Protein AF-A0A522VH37-F1 (afdb_monomer_lite)

Foldseek 3Di:
DVLLVQLVVLLVVCLVPVLSLLSNLQSLLVVCVVDVLSVLVVCLSCLLCCPSPVVSCVDVSVVSSVVNNCVSNVVQVVQQVVCCVVQVGGPPVVRLQQLHDDPVCPVVPQFFDDPVVQVVLVVFLCQAQNPVLLVCLVVLLVVLVVVVPDDPVCPVVCVVVVVLVVSLVVLVVCCCVVCVSRSRTGLVNQLCSLVRSLLSQLVVLLVVQVVVVVPDPDPDSDVVSVSSNSNSVNVNSSRHGRALVSVVSNCVSVVVSLVSVLVSCVVPVVVNVVSVVVVVLVVQQVCQAPVDLDRDDDDSRRHDPSDPNPLQLVLVLVVVCVQCPVPQAAQADDPDPVVSVVSVVVSCVVPNPPSLPGAREAEEEEPLPDPVSCCVRPVCCCRPVNRHYYYLVRVVVCCVPPNQCVVVVSVQQKYKYKYFDPVQCVVVCSVDDPDDSSNVVVVLCVVVPWDWDFTGAGPVRHRGMTITIGRGPPSPPSPPVPVVVVPPPVPPPD

Structure (mmCIF, N/CA/C/O backbone):
data_AF-A0A522VH37-F1
#
_entry.id   AF-A0A522VH37-F1
#
loop_
_atom_site.group_PDB
_atom_site.id
_atom_site.type_symbol
_atom_site.label_atom_id
_atom_site.label_alt_id
_atom_site.label_comp_id
_atom_site.label_asym_id
_atom_site.label_entity_id
_atom_site.label_seq_id
_atom_site.pdbx_PDB_ins_code
_atom_site.Cartn_x
_atom_site.Cartn_y
_atom_site.Cartn_z
_atom_site.occupancy
_atom_site.B_iso_or_equiv
_atom_site.auth_seq_id
_atom_site.auth_comp_id
_atom_site.auth_asym_id
_atom_site.auth_atom_id
_atom_site.pdbx_PDB_model_num
ATOM 1 N N . ARG A 1 1 ? -13.450 -4.854 6.436 1.00 57.56 1 ARG A N 1
ATOM 2 C CA . ARG A 1 1 ? -14.027 -3.742 7.242 1.00 57.56 1 ARG A CA 1
ATOM 3 C C . ARG A 1 1 ? -15.293 -4.188 7.971 1.00 57.56 1 ARG A C 1
ATOM 5 O O . ARG A 1 1 ? -15.399 -3.928 9.158 1.00 57.56 1 ARG A O 1
ATOM 12 N N . SER A 1 2 ? -16.233 -4.873 7.308 1.00 75.50 2 SER A N 1
ATOM 13 C CA . SER A 1 2 ? -17.407 -5.478 7.966 1.00 75.50 2 SER A CA 1
ATOM 14 C C . SER A 1 2 ? -17.030 -6.479 9.072 1.00 75.50 2 SER A C 1
ATOM 16 O O . SER A 1 2 ? -17.652 -6.475 10.128 1.00 75.50 2 SER A O 1
ATOM 18 N N . SER A 1 3 ? -15.970 -7.267 8.866 1.00 84.38 3 SER A N 1
ATOM 19 C CA . SER A 1 3 ? -15.438 -8.233 9.838 1.00 84.38 3 SER A CA 1
ATOM 20 C C . SER A 1 3 ? -14.975 -7.596 11.158 1.00 84.38 3 SER A C 1
ATOM 22 O O . SER A 1 3 ? -15.317 -8.099 12.222 1.00 84.38 3 SER A O 1
ATOM 24 N N . ASP A 1 4 ? -14.277 -6.455 11.114 1.00 82.88 4 ASP A N 1
ATOM 25 C CA . ASP A 1 4 ? -13.788 -5.764 12.323 1.00 82.88 4 ASP A CA 1
ATOM 26 C C . ASP A 1 4 ? -14.940 -5.262 13.204 1.00 82.88 4 ASP A C 1
ATOM 28 O O . ASP A 1 4 ? -14.924 -5.406 14.427 1.00 82.88 4 ASP A O 1
ATOM 32 N N . LEU A 1 5 ? -15.957 -4.675 12.564 1.00 79.94 5 LEU A N 1
ATOM 33 C CA . LEU A 1 5 ? -17.157 -4.181 13.237 1.00 79.94 5 LEU A CA 1
ATOM 34 C C . LEU A 1 5 ? -17.962 -5.330 13.836 1.00 79.94 5 LEU A C 1
ATOM 36 O O . LEU A 1 5 ? -18.427 -5.213 14.967 1.00 79.94 5 LEU A O 1
ATOM 40 N N . ALA A 1 6 ? -18.086 -6.443 13.109 1.00 86.75 6 ALA A N 1
ATOM 41 C CA . ALA A 1 6 ? -18.730 -7.647 13.617 1.00 86.75 6 ALA A CA 1
ATOM 42 C C . ALA A 1 6 ? -17.987 -8.202 14.841 1.00 86.75 6 ALA A C 1
ATOM 44 O O . ALA A 1 6 ? -18.627 -8.527 15.837 1.00 86.75 6 ALA A O 1
ATOM 45 N N . ALA A 1 7 ? -16.651 -8.222 14.813 1.00 91.00 7 ALA A N 1
ATOM 46 C CA . ALA A 1 7 ? -15.831 -8.664 15.938 1.00 91.00 7 ALA A CA 1
ATOM 47 C C . ALA A 1 7 ? -16.019 -7.780 17.176 1.00 91.00 7 ALA A C 1
ATOM 49 O O . ALA A 1 7 ? -16.251 -8.289 18.275 1.00 91.00 7 ALA A O 1
ATOM 50 N N . LEU A 1 8 ? -16.004 -6.456 17.006 1.00 84.75 8 LEU A N 1
ATOM 51 C CA . LEU A 1 8 ? -16.285 -5.515 18.093 1.00 84.75 8 LEU A CA 1
ATOM 52 C C . LEU A 1 8 ? -17.721 -5.639 18.613 1.00 84.75 8 LEU A C 1
ATOM 54 O O . LEU A 1 8 ? -17.934 -5.619 19.824 1.00 84.75 8 LEU A O 1
ATOM 58 N N . TRP A 1 9 ? -18.704 -5.803 17.729 1.00 88.69 9 TRP A N 1
ATOM 59 C CA . TRP A 1 9 ? -20.097 -5.994 18.124 1.00 88.69 9 TRP A CA 1
ATOM 60 C C . TRP A 1 9 ? -20.289 -7.295 18.908 1.00 88.69 9 TRP A C 1
ATOM 62 O O . TRP A 1 9 ? -20.840 -7.253 20.006 1.00 88.69 9 TRP A O 1
ATOM 72 N N . CYS A 1 10 ? -19.772 -8.428 18.418 1.00 91.94 10 CYS A N 1
ATOM 73 C CA . CYS A 1 10 ? -19.814 -9.704 19.135 1.00 91.94 10 CYS A CA 1
ATOM 74 C C . CYS A 1 10 ? -19.103 -9.602 20.484 1.00 91.94 10 CYS A C 1
ATOM 76 O O . CYS A 1 10 ? -19.584 -10.156 21.472 1.00 91.94 10 CYS A O 1
ATOM 78 N N . PHE A 1 11 ? -17.988 -8.868 20.554 1.00 93.50 11 PHE A N 1
ATOM 79 C CA . PHE A 1 11 ? -17.288 -8.624 21.810 1.00 93.50 11 PHE A CA 1
ATOM 80 C C . PHE A 1 11 ? -18.195 -7.888 22.797 1.00 93.50 11 PHE A C 1
ATOM 82 O O . PHE A 1 11 ? -18.386 -8.367 23.914 1.00 93.50 11 PHE A O 1
ATOM 89 N N . LEU A 1 12 ? -18.829 -6.790 22.386 1.00 86.06 12 LEU A N 1
ATOM 90 C CA . LEU A 1 12 ? -19.761 -6.050 23.238 1.00 86.06 12 LEU A CA 1
ATOM 91 C C . LEU A 1 12 ? -20.976 -6.897 23.642 1.00 86.06 12 LEU A C 1
ATOM 93 O O . LEU A 1 12 ? -21.289 -6.965 24.828 1.00 86.06 12 LEU A O 1
ATOM 97 N N . ALA A 1 13 ? -21.594 -7.612 22.700 1.00 88.62 13 ALA A N 1
ATOM 98 C CA . ALA A 1 13 ? -22.719 -8.510 22.961 1.00 88.62 13 ALA A CA 1
ATOM 99 C C . ALA A 1 13 ? -22.339 -9.638 23.936 1.00 88.62 13 ALA A C 1
ATOM 101 O O . ALA A 1 13 ? -23.113 -9.995 24.824 1.00 88.62 13 ALA A O 1
ATOM 102 N N . SER A 1 14 ? -21.108 -10.149 23.849 1.00 95.50 14 SER A N 1
ATOM 103 C CA . SER A 1 14 ? -20.610 -11.186 24.758 1.00 95.50 14 SER A CA 1
ATOM 104 C C . SER A 1 14 ? -20.415 -10.706 26.196 1.00 95.50 14 SER A C 1
ATOM 106 O O . SER A 1 14 ? -20.395 -11.512 27.132 1.00 95.50 14 SER A O 1
ATOM 108 N N . LEU A 1 15 ? -20.290 -9.388 26.394 1.00 89.81 15 LEU A N 1
ATOM 109 C CA . LEU A 1 15 ? -20.304 -8.806 27.728 1.00 89.81 15 LEU A CA 1
ATOM 110 C C . LEU A 1 15 ? -21.700 -8.873 28.344 1.00 89.81 15 LEU A C 1
ATOM 112 O O . LEU A 1 15 ? -21.779 -8.786 29.565 1.00 89.81 15 LEU A O 1
ATOM 116 N N . GLU A 1 16 ? -22.774 -9.039 27.578 1.00 92.31 16 GLU A N 1
ATOM 117 C CA . GLU A 1 16 ? -24.143 -9.193 28.082 1.00 92.31 16 GLU A CA 1
ATOM 118 C C . GLU A 1 16 ? -24.527 -10.673 28.174 1.00 92.31 16 GLU A C 1
ATOM 120 O O . GLU A 1 16 ? -24.836 -11.145 29.271 1.00 92.31 16 GLU A O 1
ATOM 125 N N . ASP A 1 17 ? -24.377 -11.421 27.078 1.00 96.06 17 ASP A N 1
ATOM 126 C CA . ASP A 1 17 ? -24.633 -12.863 27.006 1.00 96.06 17 ASP A CA 1
ATOM 127 C C . ASP A 1 17 ? -23.392 -13.631 26.523 1.00 96.06 17 ASP A C 1
ATOM 129 O O . ASP A 1 17 ? -22.913 -13.480 25.400 1.00 96.06 17 ASP A O 1
ATOM 133 N N . ARG A 1 18 ? -22.898 -14.541 27.371 1.00 96.56 18 ARG A N 1
ATOM 134 C CA . ARG A 1 18 ? -21.681 -15.333 27.131 1.00 96.56 18 ARG A CA 1
ATOM 135 C C . ARG A 1 18 ? -21.747 -16.189 25.863 1.00 96.56 18 ARG A C 1
ATOM 137 O O . ARG A 1 18 ? -20.692 -16.544 25.341 1.00 96.56 18 ARG A O 1
ATOM 144 N N . ARG A 1 19 ? -22.940 -16.516 25.354 1.00 94.50 19 ARG A N 1
ATOM 145 C CA . ARG A 1 19 ? -23.112 -17.297 24.113 1.00 94.50 19 ARG A CA 1
ATOM 146 C C . ARG A 1 19 ? -22.489 -16.603 22.899 1.00 94.50 19 ARG A C 1
ATOM 148 O O . ARG A 1 19 ? -21.952 -17.279 22.025 1.00 94.50 19 ARG A O 1
ATOM 155 N N . TYR A 1 20 ? -22.454 -15.269 22.885 1.00 96.81 20 TYR A N 1
ATOM 156 C CA . TYR A 1 20 ? -21.826 -14.503 21.804 1.00 96.81 20 TYR A CA 1
ATOM 157 C C . TYR A 1 20 ? -20.295 -14.614 21.769 1.00 96.81 20 TYR A C 1
ATOM 159 O O . TYR A 1 20 ? -19.699 -14.217 20.771 1.00 96.81 20 TYR A O 1
ATOM 167 N N . MET A 1 21 ? -19.635 -15.189 22.787 1.00 97.12 21 MET A N 1
ATOM 168 C CA . MET A 1 21 ? -18.184 -15.422 22.729 1.00 97.12 21 MET A CA 1
ATOM 169 C C . MET A 1 21 ? -17.780 -16.325 21.563 1.00 97.12 21 MET A C 1
ATOM 171 O O . MET A 1 21 ? -16.752 -16.082 20.946 1.00 97.12 21 MET A O 1
ATOM 175 N N . ALA A 1 22 ? -18.586 -17.333 21.212 1.00 96.88 22 ALA A N 1
ATOM 176 C CA . ALA A 1 22 ? -18.303 -18.140 20.025 1.00 96.88 22 ALA A CA 1
ATOM 177 C C . ALA A 1 22 ? -18.247 -17.254 18.763 1.00 96.88 22 ALA A C 1
ATOM 179 O O . ALA A 1 22 ? -17.330 -17.374 17.953 1.00 96.88 22 ALA A O 1
ATOM 180 N N . GLY A 1 23 ? -19.174 -16.293 18.663 1.00 96.06 23 GLY A N 1
ATOM 181 C CA . GLY A 1 23 ? -19.184 -15.274 17.616 1.00 96.06 23 GLY A CA 1
ATOM 182 C C . GLY A 1 23 ? -17.936 -14.394 17.624 1.00 96.06 23 GLY A C 1
ATOM 183 O O . GLY A 1 23 ? -17.430 -14.082 16.551 1.00 96.06 23 GLY A O 1
ATOM 184 N N . VAL A 1 24 ? -17.389 -14.050 18.797 1.00 97.12 24 VAL A N 1
ATOM 185 C CA . VAL A 1 24 ? -16.126 -13.292 18.914 1.00 97.12 24 VAL A CA 1
ATOM 186 C C . VAL A 1 24 ? -14.979 -14.046 18.266 1.00 97.12 24 VAL A C 1
ATOM 188 O O . VAL A 1 24 ? -14.296 -13.476 17.425 1.00 97.12 24 VAL A O 1
ATOM 191 N N . GLY A 1 25 ? -14.803 -15.328 18.593 1.00 97.56 25 GLY A N 1
ATOM 192 C CA . GLY A 1 25 ? -13.758 -16.158 17.990 1.00 97.56 25 GLY A CA 1
ATOM 193 C C . GLY A 1 25 ? -13.855 -16.213 16.466 1.00 97.56 25 GLY A C 1
ATOM 194 O O . GLY A 1 25 ? -12.871 -15.961 15.773 1.00 97.56 25 GLY A O 1
ATOM 195 N N . ILE A 1 26 ? -15.061 -16.462 15.946 1.00 97.12 26 ILE A N 1
ATOM 196 C CA . ILE A 1 26 ? -15.321 -16.547 14.501 1.00 97.12 26 ILE A CA 1
ATOM 197 C C . ILE A 1 26 ? -15.051 -15.206 13.810 1.00 97.12 26 ILE A C 1
ATOM 199 O O . ILE A 1 26 ? -14.293 -15.141 12.846 1.00 97.12 26 ILE A O 1
ATOM 203 N N . THR A 1 27 ? -15.663 -14.123 14.289 1.00 96.50 27 THR A N 1
ATOM 204 C CA . THR A 1 27 ? -15.582 -12.805 13.639 1.00 96.50 27 THR A CA 1
ATOM 205 C C . THR A 1 27 ? -14.199 -12.175 13.765 1.00 96.50 27 THR A C 1
ATOM 207 O O . THR A 1 27 ? -13.745 -11.538 12.816 1.00 96.50 27 THR A O 1
ATOM 210 N N . LEU A 1 28 ? -13.494 -12.402 14.876 1.00 96.00 28 LEU A N 1
ATOM 211 C CA . LEU A 1 28 ? -12.092 -12.021 15.035 1.00 96.00 28 LEU A CA 1
ATOM 212 C C . LEU A 1 28 ? -11.187 -12.826 14.097 1.00 96.00 28 LEU A C 1
ATOM 214 O O . LEU A 1 28 ? -10.325 -12.240 13.448 1.00 96.00 28 LEU A O 1
ATOM 218 N N . GLY A 1 29 ? -11.416 -14.135 13.961 1.00 96.25 29 GLY A N 1
ATOM 219 C CA . GLY A 1 29 ? -10.700 -14.969 12.994 1.00 96.25 29 GLY A CA 1
ATOM 220 C C . GLY A 1 29 ? -10.902 -14.483 11.563 1.00 96.25 29 GLY A C 1
ATOM 221 O O . GLY A 1 29 ? -9.932 -14.283 10.841 1.00 96.25 29 GLY A O 1
ATOM 222 N N . LEU A 1 30 ? -12.144 -14.183 11.174 1.00 93.31 30 LEU A N 1
ATOM 223 C CA . LEU A 1 30 ? -12.455 -13.604 9.863 1.00 93.31 30 LEU A CA 1
ATOM 224 C C . LEU A 1 30 ? -11.812 -12.223 9.672 1.00 93.31 30 LEU A C 1
ATOM 226 O O . LEU A 1 30 ? -11.331 -11.916 8.583 1.00 93.31 30 LEU A O 1
ATOM 230 N N . ALA A 1 31 ? -11.781 -11.385 10.713 1.00 90.31 31 ALA A N 1
ATOM 231 C CA . ALA A 1 31 ? -11.104 -10.090 10.663 1.00 90.31 31 ALA A CA 1
ATOM 232 C C . ALA A 1 31 ? -9.604 -10.262 10.384 1.00 90.31 31 ALA A C 1
ATOM 234 O O . ALA A 1 31 ? -9.073 -9.609 9.482 1.00 90.31 31 ALA A O 1
ATOM 235 N N . LEU A 1 32 ? -8.956 -11.201 11.074 1.00 90.62 32 LEU A N 1
ATOM 236 C CA . LEU A 1 32 ? -7.543 -11.533 10.894 1.00 90.62 32 LEU A CA 1
ATOM 237 C C . LEU A 1 32 ? -7.235 -12.145 9.528 1.00 90.62 32 LEU A C 1
ATOM 239 O O . LEU A 1 32 ? -6.250 -11.750 8.913 1.00 90.62 32 LEU A O 1
ATOM 243 N N . LEU A 1 33 ? -8.103 -13.024 9.017 1.00 90.19 33 LEU A N 1
ATOM 244 C CA . LEU A 1 33 ? -7.998 -13.546 7.651 1.00 90.19 33 LEU A CA 1
ATOM 245 C C . LEU A 1 33 ? -8.062 -12.425 6.608 1.00 90.19 33 LEU A C 1
ATOM 247 O O . LEU A 1 33 ? -7.354 -12.471 5.609 1.00 90.19 33 LEU A O 1
ATOM 251 N N . THR A 1 34 ? -8.907 -11.409 6.824 1.00 88.56 34 THR A N 1
ATOM 252 C CA . THR A 1 34 ? -8.991 -10.273 5.892 1.00 88.56 34 THR A CA 1
ATOM 253 C C . THR A 1 34 ? -7.811 -9.312 5.996 1.00 88.56 34 THR A C 1
ATOM 255 O O . THR A 1 34 ? -7.489 -8.649 5.011 1.00 88.56 34 THR A O 1
ATOM 258 N N . LYS A 1 35 ? -7.205 -9.177 7.180 1.00 84.88 35 LYS A N 1
ATOM 259 C CA . LYS A 1 35 ? -6.042 -8.317 7.414 1.00 84.88 35 LYS A CA 1
ATOM 260 C C . LYS A 1 35 ? -5.370 -8.641 8.744 1.00 84.88 35 LYS A C 1
ATOM 262 O O . LYS A 1 35 ? -5.986 -8.570 9.806 1.00 84.88 35 LYS A O 1
ATOM 267 N N . TYR A 1 36 ? -4.057 -8.828 8.707 1.00 83.00 36 TYR A N 1
ATOM 268 C CA . TYR A 1 36 ? -3.264 -9.056 9.914 1.00 83.00 36 TYR A CA 1
ATOM 269 C C . TYR A 1 36 ? -3.286 -7.883 10.898 1.00 83.00 36 TYR A C 1
ATOM 271 O O . TYR A 1 36 ? -3.148 -8.091 12.098 1.00 83.00 36 TYR A O 1
ATOM 279 N N . SER A 1 37 ? -3.551 -6.651 10.446 1.00 79.38 37 SER A N 1
ATOM 280 C CA . SER A 1 37 ? -3.709 -5.502 11.351 1.00 79.38 37 SER A CA 1
ATOM 281 C C . SER A 1 37 ? -4.897 -5.634 12.314 1.00 79.38 37 SER A C 1
ATOM 283 O O . SER A 1 37 ? -4.945 -4.923 13.316 1.00 79.38 37 SER A O 1
ATOM 285 N N . ALA A 1 38 ? -5.826 -6.570 12.082 1.00 86.06 38 ALA A N 1
ATOM 286 C CA . ALA A 1 38 ? -6.858 -6.912 13.057 1.00 86.06 38 ALA A CA 1
ATOM 287 C C . ALA A 1 38 ? -6.303 -7.630 14.305 1.00 86.06 38 ALA A C 1
ATOM 289 O O . ALA A 1 38 ? -7.034 -7.753 15.286 1.00 86.06 38 ALA A O 1
ATOM 290 N N . VAL A 1 39 ? -5.024 -8.044 14.330 1.00 84.69 39 VAL A N 1
ATOM 291 C CA . VAL A 1 39 ? -4.371 -8.660 15.510 1.00 84.69 39 VAL A CA 1
ATOM 292 C C . VAL A 1 39 ? -4.463 -7.772 16.733 1.00 84.69 39 VAL A C 1
ATOM 294 O O . VAL A 1 39 ? -4.567 -8.259 17.854 1.00 84.69 39 VAL A O 1
ATOM 297 N N . VAL A 1 40 ? -4.563 -6.465 16.518 1.00 74.56 40 VAL A N 1
ATOM 298 C CA . VAL A 1 40 ? -4.695 -5.494 17.597 1.00 74.56 40 VAL A CA 1
ATOM 299 C C . VAL A 1 40 ? -6.041 -5.593 18.315 1.00 74.56 40 VAL A C 1
ATOM 301 O O . VAL A 1 40 ? -6.136 -5.208 19.475 1.00 74.56 40 VAL A O 1
ATOM 304 N N . LEU A 1 41 ? -7.069 -6.193 17.707 1.00 81.44 41 LEU A N 1
ATOM 305 C CA . LEU A 1 41 ? -8.325 -6.484 18.400 1.00 81.44 41 LEU A CA 1
ATOM 306 C C . LEU A 1 41 ? -8.158 -7.522 19.518 1.00 81.44 41 LEU A C 1
ATOM 308 O O . LEU A 1 41 ? -8.873 -7.449 20.517 1.00 81.44 41 LEU A O 1
ATOM 312 N N . VAL A 1 42 ? -7.199 -8.446 19.398 1.00 87.50 42 VAL A N 1
ATOM 313 C CA . VAL A 1 42 ? -6.951 -9.509 20.387 1.00 87.50 42 VAL A CA 1
ATOM 314 C C . VAL A 1 42 ? -6.648 -8.929 21.779 1.00 87.50 42 VAL A C 1
ATOM 316 O O . VAL A 1 42 ? -7.411 -9.214 22.708 1.00 87.50 42 VAL A O 1
ATOM 319 N N . PRO A 1 43 ? -5.611 -8.086 21.974 1.00 75.25 43 PRO A N 1
ATOM 320 C CA . PRO A 1 43 ? -5.304 -7.531 23.289 1.00 75.25 43 PRO A CA 1
ATOM 321 C C . PRO A 1 43 ? -6.410 -6.618 23.833 1.00 75.25 43 PRO A C 1
ATOM 323 O O . PRO A 1 43 ? -6.629 -6.592 25.042 1.00 75.25 43 PRO A O 1
ATOM 326 N N . ILE A 1 44 ? -7.165 -5.922 22.977 1.00 76.25 44 ILE A N 1
ATOM 327 C CA . ILE A 1 44 ? -8.311 -5.105 23.417 1.00 76.25 44 ILE A CA 1
ATOM 328 C C . ILE A 1 44 ? -9.401 -5.979 24.001 1.00 76.25 44 ILE A C 1
ATOM 330 O O . ILE A 1 44 ? -9.944 -5.660 25.054 1.00 76.25 44 ILE A O 1
ATOM 334 N N . MET A 1 45 ? -9.765 -7.048 23.297 1.00 87.69 45 MET A N 1
ATOM 335 C CA . MET A 1 45 ? -10.849 -7.919 23.722 1.00 87.69 45 MET A CA 1
ATOM 336 C C . MET A 1 45 ? -10.436 -8.672 24.982 1.00 87.69 45 MET A C 1
ATOM 338 O O . MET A 1 45 ? -11.197 -8.694 25.946 1.00 87.69 45 MET A O 1
ATOM 342 N N . LEU A 1 46 ? -9.210 -9.203 25.033 1.00 86.50 46 LEU A N 1
ATOM 343 C CA . LEU A 1 46 ? -8.677 -9.872 26.222 1.00 86.50 46 LEU A CA 1
ATOM 344 C C . LEU A 1 46 ? -8.558 -8.923 27.419 1.00 86.50 46 LEU A C 1
ATOM 346 O O . LEU A 1 46 ? -9.050 -9.251 28.499 1.00 86.50 46 LEU A O 1
ATOM 350 N N . GLY A 1 47 ? -7.979 -7.733 27.236 1.00 77.25 47 GLY A N 1
ATOM 351 C CA . GLY A 1 47 ? -7.896 -6.708 28.278 1.00 77.25 47 GLY A CA 1
ATOM 352 C C . GLY A 1 47 ? -9.284 -6.241 28.717 1.00 77.25 47 GLY A C 1
ATOM 353 O O . GLY A 1 47 ? -9.593 -6.199 29.908 1.00 77.25 47 GLY A O 1
ATOM 354 N N . GLY A 1 48 ? -10.171 -5.991 27.757 1.00 77.81 48 GLY A N 1
ATOM 355 C CA . GLY A 1 48 ? -11.567 -5.645 27.982 1.00 77.81 48 GLY A CA 1
ATOM 356 C C . GLY A 1 48 ? -12.306 -6.704 28.798 1.00 77.81 48 GLY A C 1
ATOM 357 O O . GLY A 1 48 ? -12.973 -6.360 29.773 1.00 77.81 48 GLY A O 1
ATOM 358 N N . TYR A 1 49 ? -12.149 -7.992 28.486 1.00 88.06 49 TYR A N 1
ATOM 359 C CA . TYR A 1 49 ? -12.702 -9.074 29.302 1.00 88.06 49 TYR A CA 1
ATOM 360 C C . TYR A 1 49 ? -12.067 -9.137 30.689 1.00 88.06 49 TYR A C 1
ATOM 362 O O . TYR A 1 49 ? -12.806 -9.186 31.673 1.00 88.06 49 TYR A O 1
ATOM 370 N N . GLY A 1 50 ? -10.735 -9.108 30.782 1.00 80.88 50 GLY A N 1
ATOM 371 C CA . GLY A 1 50 ? -9.997 -9.183 32.045 1.00 80.88 50 GLY A CA 1
ATOM 372 C C . GLY A 1 50 ? -10.406 -8.092 33.035 1.00 80.88 50 GLY A C 1
ATOM 373 O O . GLY A 1 50 ? -10.482 -8.332 34.236 1.00 80.88 50 GLY A O 1
ATOM 374 N N . LEU A 1 51 ? -10.766 -6.915 32.529 1.00 68.69 51 LEU A N 1
ATOM 375 C CA . LEU A 1 51 ? -11.166 -5.777 33.351 1.00 68.69 51 LEU A CA 1
ATOM 376 C C . LEU A 1 51 ? -12.665 -5.727 33.618 1.00 68.69 51 LEU A C 1
ATOM 378 O O . LEU A 1 51 ? -13.098 -5.460 34.739 1.00 68.69 51 LEU A O 1
ATOM 382 N N . LEU A 1 52 ? -13.481 -5.941 32.585 1.00 78.69 52 LEU A N 1
ATOM 383 C CA . LEU A 1 52 ? -14.917 -5.705 32.680 1.00 78.69 52 LEU A CA 1
ATOM 384 C C . LEU A 1 52 ? -15.680 -6.907 33.230 1.00 78.69 52 LEU A C 1
ATOM 386 O O . LEU A 1 52 ? -16.713 -6.713 33.884 1.00 78.69 52 LEU A O 1
ATOM 390 N N . LYS A 1 53 ? -15.237 -8.127 32.908 1.00 88.06 53 LYS A N 1
ATOM 391 C CA . LYS A 1 53 ? -15.859 -9.398 33.309 1.00 88.06 53 LYS A CA 1
ATOM 392 C C . LYS A 1 53 ? -14.823 -10.549 33.295 1.00 88.06 53 LYS A C 1
ATOM 394 O O . LYS A 1 53 ? -15.003 -11.494 32.529 1.00 88.06 53 LYS A O 1
ATOM 399 N N . PRO A 1 54 ? -13.787 -10.546 34.160 1.00 89.50 54 PRO A N 1
ATOM 400 C CA . PRO A 1 54 ? -12.707 -11.548 34.127 1.00 89.50 54 PRO A CA 1
ATOM 401 C C . PRO A 1 54 ? -13.202 -12.993 34.252 1.00 89.50 54 PRO A C 1
ATOM 403 O O . PRO A 1 54 ? -12.632 -13.904 33.660 1.00 89.50 54 PRO A O 1
ATOM 406 N N . ALA A 1 55 ? -14.313 -13.207 34.966 1.00 95.12 55 ALA A N 1
ATOM 407 C CA . ALA A 1 55 ? -14.943 -14.519 35.094 1.00 95.12 55 ALA A CA 1
ATOM 408 C C . ALA A 1 55 ? -15.352 -15.136 33.743 1.00 95.12 55 ALA A C 1
ATOM 410 O O . ALA A 1 55 ? -15.415 -16.356 33.645 1.00 95.12 55 ALA A O 1
ATOM 411 N N . ILE A 1 56 ? -15.610 -14.324 32.706 1.00 95.38 56 ILE A N 1
ATOM 412 C CA . ILE A 1 56 ? -15.952 -14.804 31.358 1.00 95.38 56 ILE A CA 1
ATOM 413 C C . ILE A 1 56 ? -14.789 -15.589 30.735 1.00 95.38 56 ILE A C 1
ATOM 415 O O . ILE A 1 56 ? -15.036 -16.632 30.128 1.00 95.38 56 ILE A O 1
ATOM 419 N N . LEU A 1 57 ? -13.539 -15.164 30.955 1.00 95.69 57 LEU A N 1
ATOM 420 C CA . LEU A 1 57 ? -12.342 -15.812 30.396 1.00 95.69 57 LEU A CA 1
ATOM 421 C C . LEU A 1 57 ? -12.117 -17.239 30.918 1.00 95.69 57 LEU A C 1
ATOM 423 O O . LEU A 1 57 ? -11.408 -18.012 30.289 1.00 95.69 57 LEU A O 1
ATOM 427 N N . ARG A 1 58 ? -12.736 -17.606 32.048 1.00 97.00 58 ARG A N 1
ATOM 428 C CA . ARG A 1 58 ? -12.645 -18.951 32.648 1.00 97.00 58 ARG A CA 1
ATOM 429 C C . ARG A 1 58 ? -13.811 -19.866 32.270 1.00 97.00 58 ARG A C 1
ATOM 431 O O . ARG A 1 58 ? -13.956 -20.948 32.828 1.00 97.00 58 ARG A O 1
ATOM 438 N N . THR A 1 59 ? -14.697 -19.425 31.381 1.00 97.19 59 THR A N 1
ATOM 439 C CA . THR A 1 59 ? -15.875 -20.210 30.994 1.00 97.19 59 THR A CA 1
ATOM 440 C C . THR A 1 59 ? -15.581 -21.112 29.801 1.00 97.19 59 THR A C 1
ATOM 442 O O . THR A 1 59 ? -14.736 -20.795 28.969 1.00 97.19 59 THR A O 1
ATOM 445 N N . ARG A 1 60 ? -16.362 -22.190 29.639 1.00 97.62 60 ARG A N 1
ATOM 446 C CA . ARG A 1 60 ? -16.309 -23.032 28.428 1.00 97.62 60 ARG A CA 1
ATOM 447 C C . ARG A 1 60 ? -16.503 -22.239 27.129 1.00 97.62 60 ARG A C 1
ATOM 449 O O . ARG A 1 60 ? -15.957 -22.609 26.102 1.00 97.62 60 ARG A O 1
ATOM 456 N N . TRP A 1 61 ? -17.244 -21.130 27.178 1.00 97.75 61 TRP A N 1
ATOM 457 C CA . TRP A 1 61 ? -17.462 -20.258 26.024 1.00 97.75 61 TRP A CA 1
ATOM 458 C C . TRP A 1 61 ? -16.190 -19.527 25.583 1.00 97.75 61 TRP A C 1
ATOM 460 O O . TRP A 1 61 ? -16.015 -19.305 24.388 1.00 97.75 61 TRP A O 1
ATOM 470 N N . ALA A 1 62 ? -15.275 -19.222 26.509 1.00 97.00 62 ALA A N 1
ATOM 471 C CA . ALA A 1 62 ? -13.961 -18.686 26.166 1.00 97.00 62 ALA A CA 1
ATOM 472 C C . ALA A 1 62 ? -13.105 -19.730 25.436 1.00 97.00 62 ALA A C 1
ATOM 474 O O . ALA A 1 62 ? -12.496 -19.411 24.419 1.00 97.00 62 ALA A O 1
ATOM 475 N N . ALA A 1 63 ? -13.134 -20.988 25.891 1.00 97.38 63 ALA A N 1
ATOM 476 C CA . ALA A 1 63 ? -12.471 -22.092 25.197 1.00 97.38 63 ALA A CA 1
ATOM 477 C C . ALA A 1 63 ? -13.067 -22.327 23.796 1.00 97.38 63 ALA A C 1
ATOM 479 O O . ALA A 1 63 ? -12.319 -22.447 22.830 1.00 97.38 63 ALA A O 1
ATOM 480 N N . ILE A 1 64 ? -14.402 -22.298 23.660 1.00 97.81 64 ILE A N 1
ATOM 481 C CA . ILE A 1 64 ? -15.090 -22.384 22.358 1.00 97.81 64 ILE A CA 1
ATOM 482 C C . ILE A 1 64 ? -14.685 -21.217 21.447 1.00 97.81 64 ILE A C 1
ATOM 484 O O . ILE A 1 64 ? -14.399 -21.436 20.276 1.00 97.81 64 ILE A O 1
ATOM 488 N N . SER A 1 65 ? -14.615 -19.987 21.970 1.00 97.31 65 SER A N 1
ATOM 489 C CA . SER A 1 65 ? -14.144 -18.817 21.215 1.00 97.31 65 SER A CA 1
ATOM 490 C C . SER A 1 65 ? -12.710 -18.994 20.719 1.00 97.31 65 SER A C 1
ATOM 492 O O . SER A 1 65 ? -12.426 -18.678 19.568 1.00 97.31 65 SER A O 1
ATOM 494 N N . ALA A 1 66 ? -11.801 -19.484 21.566 1.00 97.19 66 ALA A N 1
ATOM 495 C CA . ALA A 1 66 ? -10.411 -19.721 21.184 1.00 97.19 66 ALA A CA 1
ATOM 496 C C . ALA A 1 66 ? -10.301 -20.827 20.121 1.00 97.19 66 ALA A C 1
ATOM 498 O O . ALA A 1 66 ? -9.620 -20.644 19.115 1.00 97.19 66 ALA A O 1
ATOM 499 N N . ALA A 1 67 ? -11.028 -21.934 20.295 1.00 97.88 67 ALA A N 1
ATOM 500 C CA . ALA A 1 67 ? -11.076 -23.020 19.320 1.00 97.88 67 ALA A CA 1
ATOM 501 C C . ALA A 1 67 ? -11.648 -22.552 17.972 1.00 97.88 67 ALA A C 1
ATOM 503 O O . ALA A 1 67 ? -11.077 -22.851 16.928 1.00 97.88 67 ALA A O 1
ATOM 504 N N . ALA A 1 68 ? -12.731 -21.768 17.985 1.00 97.56 68 ALA A N 1
ATOM 505 C CA . ALA A 1 68 ? -13.325 -21.209 16.775 1.00 97.56 68 ALA A CA 1
ATOM 506 C C . ALA A 1 68 ? -12.379 -20.230 16.062 1.00 97.56 68 ALA A C 1
ATOM 508 O O . ALA A 1 68 ? -12.259 -20.283 14.841 1.00 97.56 68 ALA A O 1
ATOM 509 N N . LEU A 1 69 ? -11.670 -19.380 16.814 1.00 97.25 69 LEU A N 1
ATOM 510 C CA . LEU A 1 69 ? -10.643 -18.488 16.274 1.00 97.25 69 LEU A CA 1
ATOM 511 C C . LEU A 1 69 ? -9.545 -19.276 15.549 1.00 97.25 69 LEU A C 1
ATOM 513 O O . LEU A 1 69 ? -9.231 -18.967 14.402 1.00 97.25 69 LEU A O 1
ATOM 517 N N . VAL A 1 70 ? -8.993 -20.310 16.194 1.00 97.19 70 VAL A N 1
ATOM 518 C CA . VAL A 1 70 ? -7.951 -21.169 15.606 1.00 97.19 70 VAL A CA 1
ATOM 519 C C . VAL A 1 70 ? -8.478 -21.924 14.388 1.00 97.19 70 VAL A C 1
ATOM 521 O O . VAL A 1 70 ? -7.794 -21.974 13.372 1.00 97.19 70 VAL A O 1
ATOM 524 N N . ALA A 1 71 ? -9.697 -22.464 14.451 1.00 97.19 71 ALA A N 1
ATOM 525 C CA . ALA A 1 71 ? -10.309 -23.170 13.328 1.00 97.19 71 ALA A CA 1
ATOM 526 C C . ALA A 1 71 ? -10.456 -22.258 12.100 1.00 97.19 71 ALA A C 1
ATOM 528 O O . ALA A 1 71 ? -10.065 -22.646 11.001 1.00 97.19 71 ALA A O 1
ATOM 529 N N . VAL A 1 72 ? -10.939 -21.025 12.291 1.00 96.75 72 VAL A N 1
ATOM 530 C CA . VAL A 1 72 ? -11.052 -20.032 11.211 1.00 96.75 72 VAL A CA 1
ATOM 531 C C . VAL A 1 72 ? -9.674 -19.603 10.700 1.00 96.75 72 VAL A C 1
ATOM 533 O O . VAL A 1 72 ? -9.485 -19.493 9.495 1.00 96.75 72 VAL A O 1
ATOM 536 N N . LEU A 1 73 ? -8.693 -19.404 11.584 1.00 96.06 73 LEU A N 1
ATOM 537 C CA . LEU A 1 73 ? -7.325 -19.029 11.203 1.00 96.06 73 LEU A CA 1
ATOM 538 C C . LEU A 1 73 ? -6.498 -20.170 10.603 1.00 96.06 73 LEU A C 1
ATOM 540 O O . LEU A 1 73 ? -5.436 -19.908 10.034 1.00 96.06 73 LEU A O 1
ATOM 544 N N . SER A 1 74 ? -6.957 -21.416 10.715 1.00 97.25 74 SER A N 1
ATOM 545 C CA . SER A 1 74 ? -6.177 -22.595 10.337 1.00 97.25 74 SER A CA 1
ATOM 546 C C . SER A 1 74 ? -5.604 -22.552 8.913 1.00 97.25 74 SER A C 1
ATOM 548 O O . SER A 1 74 ? -4.430 -22.897 8.782 1.00 97.25 74 SER A O 1
ATOM 550 N N . PRO A 1 75 ? -6.295 -22.049 7.864 1.00 94.81 75 PRO A N 1
ATOM 551 C CA . PRO A 1 75 ? -5.708 -21.995 6.525 1.00 94.81 75 PRO A CA 1
ATOM 552 C C . PRO A 1 75 ? -4.486 -21.073 6.456 1.00 94.81 75 PRO A C 1
ATOM 554 O O . PRO A 1 75 ? -3.498 -21.406 5.809 1.00 94.81 75 PRO A O 1
ATOM 557 N N . VAL A 1 76 ? -4.526 -19.938 7.160 1.00 92.94 76 VAL A N 1
ATOM 558 C CA . VAL A 1 76 ? -3.417 -18.973 7.211 1.00 92.94 76 VAL A CA 1
ATOM 559 C C . VAL A 1 76 ? -2.253 -19.503 8.037 1.00 92.94 76 VAL A C 1
ATOM 561 O O . VAL A 1 76 ? -1.099 -19.302 7.657 1.00 92.94 76 VAL A O 1
ATOM 564 N N . ILE A 1 77 ? -2.544 -20.207 9.135 1.00 94.44 77 ILE A N 1
ATOM 565 C CA . ILE A 1 77 ? -1.522 -20.869 9.953 1.00 94.44 77 ILE A CA 1
ATOM 566 C C . ILE A 1 77 ? -0.807 -21.936 9.117 1.00 94.44 77 ILE A C 1
ATOM 568 O O . ILE A 1 77 ? 0.416 -21.909 9.020 1.00 94.44 77 ILE A O 1
ATOM 572 N N . VAL A 1 78 ? -1.557 -22.831 8.466 1.00 96.62 78 VAL A N 1
ATOM 573 C CA . VAL A 1 78 ? -0.999 -23.891 7.610 1.00 96.62 78 VAL A CA 1
ATOM 574 C C . VAL A 1 78 ? -0.189 -23.294 6.462 1.00 96.62 78 VAL A C 1
ATOM 576 O O . VAL A 1 78 ? 0.948 -23.708 6.248 1.00 96.62 78 VAL A O 1
ATOM 579 N N . TYR A 1 79 ? -0.727 -22.285 5.773 1.00 95.50 79 TYR A N 1
ATOM 580 C CA . TYR A 1 79 ? -0.021 -21.577 4.705 1.00 95.50 79 TYR A CA 1
ATOM 581 C C . TYR A 1 79 ? 1.326 -21.020 5.178 1.00 95.50 79 TYR A C 1
ATOM 583 O O . TYR A 1 79 ? 2.345 -21.259 4.536 1.00 95.50 79 TYR A O 1
ATOM 591 N N . ASN A 1 80 ? 1.353 -20.322 6.315 1.00 94.75 80 ASN A N 1
ATOM 592 C CA . ASN A 1 80 ? 2.579 -19.720 6.829 1.00 94.75 80 ASN A CA 1
ATOM 593 C C . ASN A 1 80 ? 3.591 -20.750 7.326 1.00 94.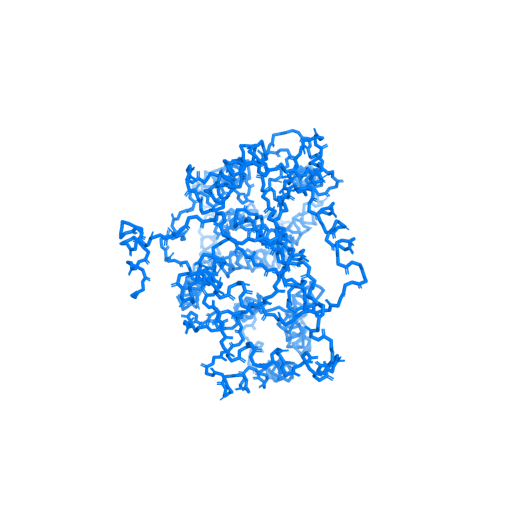75 80 ASN A C 1
ATOM 595 O O . ASN A 1 80 ? 4.786 -20.557 7.125 1.00 94.75 80 ASN A O 1
ATOM 599 N N . VAL A 1 81 ? 3.135 -21.856 7.917 1.00 96.38 81 VAL A N 1
ATOM 600 C CA . VAL A 1 81 ? 4.013 -22.979 8.277 1.00 96.38 81 VAL A CA 1
ATOM 601 C C . VAL A 1 81 ? 4.640 -23.584 7.023 1.00 96.38 81 VAL A C 1
ATOM 603 O O . VAL A 1 81 ? 5.856 -23.737 6.969 1.00 96.38 81 VAL A O 1
ATOM 606 N N . MET A 1 82 ? 3.843 -23.866 5.989 1.00 95.75 82 MET A N 1
ATOM 607 C CA . MET A 1 82 ? 4.351 -24.406 4.724 1.00 95.75 82 MET A CA 1
ATOM 608 C C . MET A 1 82 ? 5.310 -23.439 4.029 1.00 95.75 82 MET A C 1
ATOM 610 O O . MET A 1 82 ? 6.341 -23.866 3.513 1.00 95.75 82 MET A O 1
ATOM 614 N N . LEU A 1 83 ? 4.994 -22.142 4.028 1.00 92.31 83 LEU A N 1
ATOM 615 C CA . LEU A 1 83 ? 5.857 -21.115 3.456 1.00 92.31 83 LEU A CA 1
ATOM 616 C C . LEU A 1 83 ? 7.185 -21.032 4.213 1.00 92.31 83 LEU A C 1
ATOM 618 O O . LEU A 1 83 ? 8.234 -21.042 3.576 1.00 92.31 83 LEU A O 1
ATOM 622 N N . PHE A 1 84 ? 7.147 -21.054 5.547 1.00 94.31 84 PHE A N 1
ATOM 623 C CA . PHE A 1 84 ? 8.347 -21.063 6.377 1.00 94.31 84 PHE A CA 1
ATOM 624 C C . PHE A 1 84 ? 9.191 -22.316 6.134 1.00 94.31 84 PHE A C 1
ATOM 626 O O . PHE A 1 84 ? 10.398 -22.210 5.941 1.00 94.31 84 PHE A O 1
ATOM 633 N N . SER A 1 85 ? 8.578 -23.499 6.049 1.00 94.19 85 SER A N 1
ATOM 634 C CA . SER A 1 85 ? 9.294 -24.737 5.717 1.00 94.19 85 SER A CA 1
ATOM 635 C C . SER A 1 85 ? 9.896 -24.724 4.308 1.00 94.19 85 SER A C 1
ATOM 637 O O . SER A 1 85 ? 10.966 -25.287 4.104 1.00 94.19 85 SER A O 1
ATOM 639 N N . ALA A 1 86 ? 9.231 -24.095 3.335 1.00 91.62 86 ALA A N 1
ATOM 640 C CA . ALA A 1 86 ? 9.676 -24.076 1.942 1.00 91.62 86 ALA A CA 1
ATOM 641 C C . ALA A 1 86 ? 10.680 -22.957 1.621 1.00 91.62 86 ALA A C 1
ATOM 643 O O . ALA A 1 86 ? 11.483 -23.109 0.702 1.00 91.62 86 ALA A O 1
ATOM 644 N N . ARG A 1 87 ? 10.599 -21.815 2.314 1.00 89.44 87 ARG A N 1
ATOM 645 C CA . ARG A 1 87 ? 11.370 -20.597 2.009 1.00 89.44 87 ARG A CA 1
ATOM 646 C C . ARG A 1 87 ? 12.253 -20.104 3.150 1.00 89.44 87 ARG A C 1
ATOM 648 O O . ARG A 1 87 ? 13.097 -19.257 2.909 1.00 89.44 87 ARG A O 1
ATOM 655 N N . GLY A 1 88 ? 12.076 -20.608 4.369 1.00 90.31 88 GLY A N 1
ATOM 656 C CA . GLY A 1 88 ? 12.806 -20.142 5.552 1.00 90.31 88 GLY A CA 1
ATOM 657 C C . GLY A 1 88 ? 12.249 -18.858 6.179 1.00 90.31 88 GLY A C 1
ATOM 658 O O . GLY A 1 88 ? 12.877 -18.307 7.078 1.00 90.31 88 GLY A O 1
ATOM 659 N N . HIS A 1 89 ? 11.086 -18.371 5.732 1.00 90.56 89 HIS A N 1
ATOM 660 C CA . HIS A 1 89 ? 10.444 -17.170 6.273 1.00 90.56 89 HIS A CA 1
ATOM 661 C C . HIS A 1 89 ? 8.911 -17.219 6.169 1.00 90.56 89 HIS A C 1
ATOM 663 O O . HIS A 1 89 ? 8.343 -17.972 5.378 1.00 90.56 89 HIS A O 1
ATOM 669 N N . PHE A 1 90 ? 8.232 -16.396 6.972 1.00 92.25 90 PHE A N 1
ATOM 670 C CA . PHE A 1 90 ? 6.777 -16.211 6.914 1.00 92.25 90 PHE A CA 1
ATOM 671 C C . PHE A 1 90 ? 6.360 -15.292 5.762 1.00 92.25 90 PHE A C 1
ATOM 673 O O . PHE A 1 90 ? 7.202 -14.704 5.081 1.00 92.25 90 PHE A O 1
ATOM 680 N N . ASP A 1 91 ? 5.055 -15.139 5.528 1.00 91.00 91 ASP A N 1
ATOM 681 C CA . ASP A 1 91 ? 4.575 -14.172 4.540 1.00 91.00 91 ASP A CA 1
ATOM 682 C C . ASP A 1 91 ? 5.042 -12.752 4.874 1.00 91.00 91 ASP A C 1
ATOM 684 O O . ASP A 1 91 ? 5.327 -12.456 6.029 1.00 91.00 91 ASP A O 1
ATOM 688 N N . ALA A 1 92 ? 5.097 -11.867 3.875 1.00 82.56 92 ALA A N 1
ATOM 689 C CA . ALA A 1 92 ? 5.645 -10.517 4.025 1.00 82.56 92 ALA A CA 1
ATOM 690 C C . ALA A 1 92 ? 5.071 -9.747 5.223 1.00 82.56 92 ALA A C 1
ATOM 692 O O . ALA A 1 92 ? 5.781 -8.974 5.857 1.00 82.56 92 ALA A O 1
ATOM 693 N N . THR A 1 93 ? 3.794 -9.952 5.553 1.00 82.00 93 THR A N 1
ATOM 694 C CA . THR A 1 93 ? 3.141 -9.228 6.644 1.00 82.00 93 THR A CA 1
ATOM 695 C C . THR A 1 93 ? 3.564 -9.780 7.997 1.00 82.00 93 THR A C 1
ATOM 697 O O . THR A 1 93 ? 3.929 -9.004 8.876 1.00 82.00 93 THR A O 1
ATOM 700 N N . LEU A 1 94 ? 3.538 -11.105 8.170 1.00 83.38 94 LEU A N 1
ATOM 701 C CA . LEU A 1 94 ? 3.983 -11.750 9.409 1.00 83.38 94 LEU A CA 1
ATOM 702 C C . LEU A 1 94 ? 5.497 -11.645 9.600 1.00 83.38 94 LEU A C 1
ATOM 704 O O . LEU A 1 94 ? 5.958 -11.379 10.703 1.00 83.38 94 LEU A O 1
ATOM 708 N N . TRP A 1 95 ? 6.266 -11.797 8.528 1.00 85.31 95 TRP A N 1
ATOM 709 C CA . TRP A 1 95 ? 7.705 -11.566 8.506 1.00 85.31 95 TRP A CA 1
ATOM 710 C C . TRP A 1 95 ? 8.035 -10.132 8.921 1.00 85.31 95 TRP A C 1
ATOM 712 O O . TRP A 1 95 ? 8.853 -9.942 9.822 1.00 85.31 95 TRP A O 1
ATOM 722 N N . ALA A 1 96 ? 7.328 -9.146 8.348 1.00 76.69 96 ALA A N 1
ATOM 723 C CA . ALA A 1 96 ? 7.484 -7.754 8.739 1.00 76.69 96 ALA A CA 1
ATOM 724 C C . ALA A 1 96 ? 7.167 -7.606 10.223 1.00 76.69 96 ALA A C 1
ATOM 726 O O . ALA A 1 96 ? 8.030 -7.124 10.934 1.00 76.69 96 ALA A O 1
ATOM 727 N N . MET A 1 97 ? 6.018 -8.103 10.709 1.00 73.38 97 MET A N 1
ATOM 728 C CA . MET A 1 97 ? 5.626 -8.086 12.132 1.00 73.38 97 MET A CA 1
ATOM 729 C C . MET A 1 97 ? 6.620 -8.765 13.083 1.00 73.38 97 MET A C 1
ATOM 731 O O . MET A 1 97 ? 6.638 -8.439 14.265 1.00 73.38 97 MET A O 1
ATOM 735 N N . LEU A 1 98 ? 7.433 -9.704 12.615 1.00 78.19 98 LEU A N 1
ATOM 736 C CA . LEU A 1 98 ? 8.442 -10.364 13.444 1.00 78.19 98 LEU A CA 1
ATOM 737 C C . LEU A 1 98 ? 9.815 -9.687 13.363 1.00 78.19 98 LEU A C 1
ATOM 739 O O . LEU A 1 98 ? 10.736 -10.118 14.054 1.00 78.19 98 LEU A O 1
ATOM 743 N N . GLY A 1 99 ? 9.968 -8.647 12.535 1.00 72.62 99 GLY A N 1
ATOM 744 C CA . GLY A 1 99 ? 11.220 -7.905 12.381 1.00 72.62 99 GLY A CA 1
ATOM 745 C C . GLY A 1 99 ? 12.361 -8.761 11.841 1.00 72.62 99 GLY A C 1
ATOM 746 O O . GLY A 1 99 ? 13.525 -8.479 12.112 1.00 72.62 99 GLY A O 1
ATOM 747 N N . GLN A 1 100 ? 12.041 -9.831 11.117 1.00 77.88 100 GLN A N 1
ATOM 748 C CA . GLN A 1 100 ? 13.045 -10.675 10.480 1.00 77.88 100 GLN A CA 1
ATOM 749 C C . GLN A 1 100 ? 13.557 -9.973 9.219 1.00 77.88 100 GLN A C 1
ATOM 751 O O . GLN A 1 100 ? 12.817 -9.221 8.597 1.00 77.88 100 GLN A O 1
ATOM 756 N N . TRP A 1 101 ? 14.812 -10.209 8.829 1.00 77.75 101 TRP A N 1
ATOM 757 C CA . TRP A 1 101 ? 15.324 -9.816 7.513 1.00 77.75 101 TRP A CA 1
ATOM 758 C C . TRP A 1 101 ? 15.318 -11.039 6.582 1.00 77.75 101 TRP A C 1
ATOM 760 O O . TRP A 1 101 ? 15.621 -12.143 7.028 1.00 77.75 101 TRP A O 1
ATOM 770 N N . HIS A 1 102 ? 14.940 -10.880 5.311 1.00 79.81 102 HIS A N 1
ATOM 771 C CA . HIS A 1 102 ? 14.964 -11.952 4.316 1.00 79.81 102 HIS A CA 1
ATOM 772 C C . HIS A 1 102 ? 15.154 -11.383 2.895 1.00 79.81 102 HIS A C 1
ATOM 774 O O . HIS A 1 102 ? 14.496 -10.392 2.558 1.00 79.81 102 HIS A O 1
ATOM 780 N N . PRO A 1 103 ? 15.992 -12.007 2.041 1.00 76.69 103 PRO A N 1
ATOM 781 C CA . PRO A 1 103 ? 16.245 -11.551 0.671 1.00 76.69 103 PRO A CA 1
ATOM 782 C C . PRO A 1 103 ? 14.989 -11.386 -0.197 1.00 76.69 103 PRO A C 1
ATOM 784 O O . PRO A 1 103 ? 14.891 -10.411 -0.937 1.00 76.69 103 PRO A O 1
ATOM 787 N N . ASP A 1 104 ? 14.000 -12.278 -0.054 1.00 75.38 104 ASP A N 1
ATOM 788 C CA . ASP A 1 104 ? 12.721 -12.227 -0.790 1.00 75.38 104 ASP A CA 1
ATOM 789 C C . ASP A 1 104 ? 11.951 -10.901 -0.592 1.00 75.38 104 ASP A C 1
ATOM 791 O O . ASP A 1 104 ? 11.099 -10.557 -1.412 1.00 75.38 104 ASP A O 1
ATOM 795 N N . PHE A 1 105 ? 12.261 -10.134 0.462 1.00 79.50 105 PHE A N 1
ATOM 796 C CA . PHE A 1 105 ? 11.649 -8.834 0.756 1.00 79.50 105 PHE A CA 1
ATOM 797 C C . PHE A 1 105 ? 12.650 -7.672 0.751 1.00 79.50 105 PHE A C 1
ATOM 799 O O . PHE A 1 105 ? 12.302 -6.566 1.160 1.00 79.50 105 PHE A O 1
ATOM 806 N N . ALA A 1 106 ? 13.877 -7.873 0.259 1.00 67.12 106 ALA A N 1
ATOM 807 C CA . ALA A 1 106 ? 14.932 -6.854 0.275 1.00 67.12 106 ALA A CA 1
ATOM 808 C C . ALA A 1 106 ? 14.560 -5.566 -0.486 1.00 67.12 106 ALA A C 1
ATOM 810 O O . ALA A 1 106 ? 15.073 -4.488 -0.188 1.00 67.12 106 ALA A O 1
ATOM 811 N N . THR A 1 107 ? 13.644 -5.653 -1.454 1.00 62.50 107 THR A N 1
ATOM 812 C CA . THR A 1 107 ? 13.135 -4.484 -2.184 1.00 62.50 107 THR A CA 1
ATOM 813 C C . THR A 1 107 ? 12.141 -3.655 -1.375 1.00 62.50 107 THR A C 1
ATOM 815 O O . THR A 1 107 ? 11.911 -2.492 -1.704 1.00 62.50 107 THR A O 1
ATOM 818 N N . ASP A 1 108 ? 11.541 -4.218 -0.325 1.00 65.88 108 ASP A N 1
ATOM 819 C CA . ASP A 1 108 ? 10.584 -3.514 0.524 1.00 65.88 108 ASP A CA 1
ATOM 820 C C . ASP A 1 108 ? 11.324 -2.749 1.631 1.00 65.88 108 ASP A C 1
ATOM 822 O O . ASP A 1 108 ? 11.255 -3.066 2.821 1.00 65.88 108 ASP A O 1
ATOM 826 N N . LYS A 1 109 ? 12.043 -1.691 1.225 1.00 59.12 109 LYS A N 1
ATOM 827 C CA . LYS A 1 109 ? 12.777 -0.769 2.121 1.00 59.12 109 LYS A CA 1
ATOM 828 C C . LYS A 1 109 ? 11.881 -0.132 3.198 1.00 59.12 109 LYS A C 1
ATOM 830 O O . LYS A 1 109 ? 12.371 0.531 4.106 1.00 59.12 109 LYS A O 1
ATOM 835 N N . HIS A 1 110 ? 10.561 -0.293 3.106 1.00 56.72 110 HIS A N 1
ATOM 836 C CA . HIS A 1 110 ? 9.592 0.220 4.070 1.00 56.72 110 HIS A CA 1
ATOM 837 C C . HIS A 1 110 ? 9.281 -0.745 5.219 1.00 56.72 110 HIS A C 1
ATOM 839 O O . HIS A 1 110 ? 8.570 -0.349 6.151 1.00 56.72 110 HIS A O 1
ATOM 845 N N . ALA A 1 111 ? 9.773 -1.985 5.163 1.00 55.94 111 ALA A N 1
ATOM 846 C CA . ALA A 1 111 ? 9.550 -2.981 6.204 1.00 55.94 111 ALA A CA 1
ATOM 847 C C . ALA A 1 111 ? 10.362 -2.707 7.481 1.00 55.94 111 ALA A C 1
ATOM 849 O O . ALA A 1 111 ? 9.922 -3.086 8.565 1.00 55.94 111 ALA A O 1
ATOM 850 N N . PHE A 1 112 ? 11.483 -1.987 7.371 1.00 56.47 112 PHE A N 1
ATOM 851 C CA . PHE A 1 112 ? 12.384 -1.679 8.480 1.00 56.47 112 PHE A CA 1
ATOM 852 C C . PHE A 1 112 ? 12.588 -0.168 8.592 1.00 56.47 112 PHE A C 1
ATOM 854 O O . PHE A 1 112 ? 13.171 0.452 7.704 1.00 56.47 112 PHE A O 1
ATOM 861 N N . GLN A 1 113 ? 12.101 0.443 9.673 1.00 59.56 113 GLN A N 1
ATOM 862 C CA . GLN A 1 113 ? 12.492 1.803 10.041 1.00 59.56 113 GLN A CA 1
ATOM 863 C C . GLN A 1 113 ? 13.085 1.780 11.450 1.00 59.56 113 GLN A C 1
ATOM 865 O O . GLN A 1 113 ? 12.476 1.182 12.338 1.00 59.56 113 GLN A O 1
ATOM 870 N N . PRO A 1 114 ? 14.261 2.397 11.661 1.00 60.00 114 PRO A N 1
ATOM 871 C CA . PRO A 1 114 ? 14.910 2.412 12.963 1.00 60.00 114 PRO A CA 1
ATOM 872 C C . PRO A 1 114 ? 14.050 3.150 13.993 1.00 60.00 114 PRO A C 1
ATOM 874 O O . PRO A 1 114 ? 13.275 4.042 13.648 1.00 60.00 114 PRO A O 1
ATOM 877 N N . TRP A 1 115 ? 14.237 2.823 15.274 1.00 54.22 115 TRP A N 1
ATOM 878 C CA . TRP A 1 115 ? 13.534 3.445 16.408 1.00 54.22 115 TRP A CA 1
ATOM 879 C C . TRP A 1 115 ? 13.533 4.983 16.366 1.00 54.22 115 TRP A C 1
ATOM 881 O O . TRP A 1 115 ? 12.561 5.625 16.761 1.00 54.22 115 TRP A O 1
ATOM 891 N N . SER A 1 116 ? 14.595 5.591 15.835 1.00 58.78 116 SER A N 1
ATOM 892 C CA . SER A 1 116 ? 14.704 7.042 15.658 1.00 58.78 116 SER A CA 1
ATOM 893 C C . SER A 1 116 ? 13.590 7.637 14.792 1.00 58.78 116 SER A C 1
ATOM 895 O O . SER A 1 116 ? 13.145 8.745 15.076 1.00 58.78 116 SER A O 1
ATOM 897 N N . ALA A 1 117 ? 13.068 6.897 13.810 1.00 59.91 117 ALA A N 1
ATOM 898 C CA . ALA A 1 117 ? 11.946 7.345 12.992 1.00 59.91 117 ALA A CA 1
ATOM 899 C C . ALA A 1 117 ? 10.654 7.505 13.812 1.00 59.91 117 ALA A C 1
ATOM 901 O O . ALA A 1 117 ? 9.829 8.349 13.477 1.00 59.91 117 ALA A O 1
ATOM 902 N N . MET A 1 118 ? 10.478 6.762 14.915 1.00 51.88 118 MET A N 1
ATOM 903 C CA . MET A 1 118 ? 9.338 6.953 15.829 1.00 51.88 118 MET A CA 1
ATOM 904 C C . MET A 1 118 ? 9.425 8.256 16.616 1.00 51.88 118 MET A C 1
ATOM 906 O O . MET A 1 118 ? 8.404 8.861 16.939 1.00 51.88 118 MET A O 1
ATOM 910 N N . LEU A 1 119 ? 10.645 8.667 16.957 1.00 58.94 119 LEU A N 1
ATOM 911 C CA . LEU A 1 119 ? 10.891 9.879 17.728 1.00 58.94 119 LEU A CA 1
ATOM 912 C C . LEU A 1 119 ? 10.796 11.143 16.871 1.00 58.94 119 LEU A C 1
ATOM 914 O O . LEU A 1 119 ? 10.826 12.238 17.421 1.00 58.94 119 LEU A O 1
ATOM 918 N N . ASP A 1 120 ? 10.588 11.015 15.561 1.00 63.88 120 ASP A N 1
ATOM 919 C CA . ASP A 1 120 ? 10.345 12.148 14.669 1.00 63.88 120 ASP A CA 1
ATOM 920 C C . ASP A 1 120 ? 8.866 12.585 14.644 1.00 63.88 120 ASP A C 1
ATOM 922 O O . ASP A 1 120 ? 8.283 12.943 13.618 1.00 63.88 120 ASP A O 1
ATOM 926 N N . TRP A 1 121 ? 8.209 12.520 15.805 1.00 59.19 121 TRP A N 1
ATOM 927 C CA . TRP A 1 121 ? 6.799 12.882 15.986 1.00 59.19 121 TRP A CA 1
ATOM 928 C C . TRP A 1 121 ? 6.487 14.304 15.498 1.00 59.19 121 TRP A C 1
ATOM 930 O O . TRP A 1 121 ? 5.355 14.570 15.093 1.00 59.19 121 TRP A O 1
ATOM 940 N N . SER A 1 122 ? 7.489 15.190 15.482 1.00 60.19 122 SER A N 1
ATOM 941 C CA . SER A 1 122 ? 7.413 16.546 14.935 1.00 60.19 122 SER A CA 1
ATOM 942 C C . SER A 1 122 ? 7.059 16.597 13.449 1.00 60.19 122 SER A C 1
ATOM 944 O O . SER A 1 122 ? 6.341 17.514 13.057 1.00 60.19 122 SER A O 1
ATOM 946 N N . HIS A 1 123 ? 7.501 15.629 12.642 1.00 59.31 123 HIS A N 1
ATOM 947 C CA . HIS A 1 123 ? 7.142 15.548 11.222 1.00 59.31 123 HIS A CA 1
ATOM 948 C C . HIS A 1 123 ? 5.856 14.734 11.012 1.00 59.31 123 HIS A C 1
ATOM 950 O O . HIS A 1 123 ? 4.971 15.138 10.260 1.00 59.31 123 HIS A O 1
ATOM 956 N N . TRP A 1 124 ? 5.671 13.625 11.740 1.00 57.34 124 TRP A N 1
ATOM 957 C CA . TRP A 1 124 ? 4.510 12.747 11.527 1.00 57.34 124 TRP A CA 1
ATOM 958 C C . TRP A 1 124 ? 3.173 13.354 11.951 1.00 57.34 124 TRP A C 1
ATOM 960 O O . TRP A 1 124 ? 2.140 13.105 11.329 1.00 57.34 124 TRP A O 1
ATOM 970 N N . MET A 1 125 ? 3.139 14.108 13.044 1.00 54.66 125 MET A N 1
ATOM 971 C CA . MET A 1 125 ? 1.865 14.612 13.542 1.00 54.66 125 MET A CA 1
ATOM 972 C C . MET A 1 125 ? 1.211 15.613 12.573 1.00 54.66 125 MET A C 1
ATOM 974 O O . MET A 1 125 ? 0.051 15.396 12.195 1.00 54.66 125 MET A O 1
ATOM 978 N N . PRO A 1 126 ? 1.912 16.679 12.135 1.00 57.19 126 PRO A N 1
ATOM 979 C CA . PRO A 1 126 ? 1.338 17.667 11.226 1.00 57.19 126 PRO A CA 1
ATOM 980 C C . PRO A 1 126 ? 0.942 17.080 9.872 1.00 57.19 126 PRO A C 1
ATOM 982 O O . PRO A 1 126 ? -0.148 17.381 9.383 1.00 57.19 126 PRO A O 1
ATOM 985 N N . ASP A 1 127 ? 1.771 16.200 9.309 1.00 52.56 127 ASP A N 1
ATOM 986 C CA . ASP A 1 127 ? 1.545 15.613 7.984 1.00 52.56 127 ASP A CA 1
ATOM 987 C C . ASP A 1 127 ? 0.359 14.639 7.966 1.00 52.56 127 ASP A C 1
ATOM 989 O O . ASP A 1 127 ? -0.324 14.480 6.950 1.00 52.56 127 ASP A O 1
ATOM 993 N N . GLY A 1 128 ? 0.093 13.982 9.099 1.00 51.62 128 GLY A N 1
ATOM 994 C CA . GLY A 1 128 ? -0.968 12.987 9.233 1.00 51.62 128 GLY A CA 1
ATOM 995 C C . GLY A 1 128 ? -2.339 13.571 9.511 1.00 51.62 128 GLY A C 1
ATOM 996 O O . GLY A 1 128 ? -3.337 13.154 8.918 1.00 51.62 128 GLY A O 1
ATOM 997 N N . PHE A 1 129 ? -2.382 14.514 10.449 1.00 49.50 129 PHE A N 1
ATOM 998 C CA . PHE A 1 129 ? -3.620 14.994 11.063 1.00 49.50 129 PHE A CA 1
ATOM 999 C C . PHE A 1 129 ? -3.912 16.465 10.795 1.00 49.50 129 PHE A C 1
ATOM 1001 O O . PHE A 1 129 ? -5.040 16.905 11.025 1.00 49.50 129 PHE A O 1
ATOM 1008 N N . GLY A 1 130 ? -2.926 17.214 10.297 1.00 54.94 130 GLY A N 1
ATOM 1009 C CA . GLY A 1 130 ? -2.981 18.664 10.183 1.00 54.94 130 GLY A CA 1
ATOM 1010 C C . GLY A 1 130 ? -2.822 19.360 11.538 1.00 54.94 130 GLY A C 1
ATOM 1011 O O . GLY A 1 130 ? -3.346 18.928 12.569 1.00 54.94 130 GLY A O 1
ATOM 1012 N N . TRP A 1 131 ? -2.144 20.509 11.530 1.00 58.62 131 TRP A N 1
ATOM 1013 C CA . TRP A 1 131 ? -1.996 21.382 12.701 1.00 58.62 131 TRP A CA 1
ATOM 1014 C C . TRP A 1 131 ? -3.310 21.721 13.428 1.00 58.62 131 TRP A C 1
ATOM 1016 O O . TRP A 1 131 ? -3.310 21.699 14.662 1.00 58.62 131 TRP A O 1
ATOM 1026 N N . PRO A 1 132 ? -4.446 21.981 12.743 1.00 53.41 132 PRO A N 1
ATOM 1027 C CA . PRO A 1 132 ? -5.691 22.327 13.429 1.00 53.41 132 PRO A CA 1
ATOM 1028 C C . PRO A 1 132 ? -6.183 21.236 14.386 1.00 53.41 132 PRO A C 1
ATOM 1030 O O . PRO A 1 132 ? -6.652 21.540 15.482 1.00 53.41 132 PRO A O 1
ATOM 1033 N N . LEU A 1 133 ? -6.045 19.963 14.007 1.00 50.12 133 LEU A N 1
ATOM 1034 C CA . LEU A 1 133 ? -6.524 18.837 14.806 1.00 50.12 133 LEU A CA 1
ATOM 1035 C C . LEU A 1 133 ? -5.679 18.643 16.070 1.00 50.12 133 LEU A C 1
ATOM 1037 O O . LEU A 1 133 ? -6.216 18.408 17.153 1.00 50.12 133 LEU A O 1
ATOM 1041 N N . ILE A 1 134 ? -4.361 18.805 15.931 1.00 52.47 134 ILE A N 1
ATOM 1042 C CA . ILE A 1 134 ? -3.398 18.741 17.035 1.00 52.47 134 ILE A CA 1
ATOM 1043 C C . ILE A 1 134 ? -3.661 19.876 18.023 1.00 52.47 134 ILE A C 1
ATOM 1045 O O . ILE A 1 134 ? -3.737 19.633 19.224 1.00 52.47 134 ILE A O 1
ATOM 1049 N N . ILE A 1 135 ? -3.867 21.102 17.530 1.00 57.06 135 ILE A N 1
ATOM 1050 C CA . ILE A 1 135 ? -4.165 22.273 18.366 1.00 57.06 135 ILE A CA 1
ATOM 1051 C C . ILE A 1 135 ? -5.484 22.080 19.114 1.00 57.06 135 ILE A C 1
ATOM 1053 O O . ILE A 1 135 ? -5.530 22.299 20.323 1.00 57.06 135 ILE A O 1
ATOM 1057 N N . ILE A 1 136 ? -6.546 21.629 18.438 1.00 51.94 136 ILE A N 1
ATOM 1058 C CA . ILE A 1 136 ? -7.840 21.349 19.082 1.00 51.94 136 ILE A CA 1
ATOM 1059 C C . ILE A 1 136 ? -7.672 20.327 20.204 1.00 51.94 136 ILE A C 1
ATOM 1061 O O . ILE A 1 136 ? -8.259 20.475 21.277 1.00 51.94 136 ILE A O 1
ATOM 1065 N N . ALA A 1 137 ? -6.861 19.302 19.977 1.00 51.31 137 ALA A N 1
ATOM 1066 C CA . ALA A 1 137 ? -6.666 18.242 20.940 1.00 51.31 137 ALA A CA 1
ATOM 1067 C C . ALA A 1 137 ? -5.748 18.671 22.113 1.00 51.31 137 ALA A C 1
ATOM 1069 O O . ALA A 1 137 ? -6.077 18.378 23.263 1.00 51.31 137 ALA A O 1
ATOM 1070 N N . LEU A 1 138 ? -4.706 19.479 21.865 1.00 51.38 138 LEU A N 1
ATOM 1071 C CA . LEU A 1 138 ? -3.868 20.129 22.888 1.00 51.38 138 LEU A CA 1
ATOM 1072 C C . LEU A 1 138 ? -4.662 21.113 23.755 1.00 51.38 138 LEU A C 1
ATOM 1074 O O . LEU A 1 138 ? -4.605 21.048 24.980 1.00 51.38 138 LEU A O 1
ATOM 1078 N N . VAL A 1 139 ? -5.435 22.010 23.138 1.00 51.78 139 VAL A N 1
ATOM 1079 C CA . VAL A 1 139 ? -6.317 22.962 23.838 1.00 51.78 139 VAL A CA 1
ATOM 1080 C C . VAL A 1 139 ? -7.391 22.203 24.613 1.00 51.78 139 VAL A C 1
ATOM 1082 O O . VAL A 1 139 ? -7.666 22.512 25.774 1.00 51.78 139 VAL A O 1
ATOM 1085 N N . GLY A 1 140 ? -7.944 21.157 23.996 1.00 49.53 140 GLY A N 1
ATOM 1086 C CA . GLY A 1 140 ? -8.862 20.218 24.620 1.00 49.53 140 GLY A CA 1
ATOM 1087 C C . GLY A 1 140 ? -8.262 19.530 25.841 1.00 49.53 140 GLY A C 1
ATOM 1088 O O . GLY A 1 140 ? -9.002 19.288 26.780 1.00 49.53 140 GLY A O 1
ATOM 1089 N N . PHE A 1 141 ? -6.955 19.267 25.875 1.00 46.91 141 PHE A N 1
ATOM 1090 C CA . PHE A 1 141 ? -6.238 18.725 27.032 1.00 46.91 141 PHE A CA 1
ATOM 1091 C C . PHE A 1 141 ? -5.870 19.800 28.075 1.00 46.91 141 PHE A C 1
ATOM 1093 O O . PHE A 1 141 ? -5.968 19.563 29.279 1.00 46.91 141 PHE A O 1
ATOM 1100 N N . ALA A 1 142 ? -5.505 21.010 27.651 1.00 46.94 142 ALA A N 1
ATOM 1101 C CA . ALA A 1 142 ? -5.121 22.106 28.542 1.00 46.94 142 ALA A CA 1
ATOM 1102 C C . ALA A 1 142 ? -6.316 22.670 29.330 1.00 46.94 142 ALA A C 1
ATOM 1104 O O . ALA A 1 142 ? -6.272 22.747 30.558 1.00 46.94 142 ALA A O 1
ATOM 1105 N N . LEU A 1 143 ? -7.430 22.982 28.653 1.00 45.62 143 LEU A N 1
ATOM 1106 C CA . LEU A 1 143 ? -8.682 23.423 29.298 1.00 45.62 143 LEU A CA 1
ATOM 1107 C C . LEU A 1 143 ? -9.209 22.392 30.301 1.00 45.62 143 LEU A C 1
ATOM 1109 O O . LEU A 1 143 ? -9.904 22.703 31.268 1.00 45.62 143 LEU A O 1
ATOM 1113 N N . LEU A 1 144 ? -8.864 21.142 30.047 1.00 46.09 144 LEU A N 1
ATOM 1114 C CA . LEU A 1 144 ? -9.268 19.980 30.795 1.00 46.09 144 LEU A CA 1
ATOM 1115 C C . LEU A 1 144 ? -8.417 19.795 32.049 1.00 46.09 144 LEU A C 1
ATOM 1117 O O . LEU A 1 144 ? -8.993 19.647 33.124 1.00 46.09 144 LEU A O 1
ATOM 1121 N N . ALA A 1 145 ? -7.093 19.925 31.937 1.00 47.28 145 ALA A N 1
ATOM 1122 C CA . ALA A 1 145 ? -6.167 19.985 33.068 1.00 47.28 145 ALA A CA 1
ATOM 1123 C C . ALA A 1 145 ? -6.491 21.159 34.007 1.00 47.28 145 ALA A C 1
ATOM 1125 O O . ALA A 1 145 ? -6.569 20.978 35.222 1.00 47.28 145 ALA A O 1
ATOM 1126 N N . LEU A 1 146 ? -6.803 22.335 33.450 1.00 47.75 146 LEU A N 1
ATOM 1127 C CA . LEU A 1 146 ? -7.223 23.515 34.217 1.00 47.75 146 LEU A CA 1
ATOM 1128 C C . LEU A 1 146 ? -8.530 23.280 34.994 1.00 47.75 146 LEU A C 1
ATOM 1130 O O . LEU A 1 146 ? -8.705 23.782 36.105 1.00 47.75 146 LEU A O 1
ATOM 1134 N N . ARG A 1 147 ? -9.440 22.459 34.458 1.00 47.12 147 ARG A N 1
ATOM 1135 C CA . ARG A 1 147 ? -10.703 22.094 35.120 1.00 47.12 147 ARG A CA 1
ATOM 1136 C C . ARG A 1 147 ? -10.542 21.014 36.199 1.00 47.12 147 ARG A C 1
ATOM 1138 O O . ARG A 1 147 ? -11.471 20.816 36.980 1.00 47.12 147 ARG A O 1
ATOM 1145 N N . MET A 1 148 ? -9.388 20.340 36.276 1.00 42.56 148 MET A N 1
ATOM 1146 C CA . MET A 1 148 ? -9.059 19.372 37.338 1.00 42.56 148 MET A CA 1
ATOM 1147 C C . MET A 1 148 ? -8.589 20.029 38.650 1.00 42.56 148 MET A C 1
ATOM 1149 O O . MET A 1 148 ? -8.214 19.317 39.581 1.00 42.56 148 MET A O 1
ATOM 1153 N N . SER A 1 149 ? -8.637 21.361 38.748 1.00 41.94 149 SER A N 1
ATOM 1154 C CA . SER A 1 149 ? -8.284 22.125 39.952 1.00 41.94 149 SER A CA 1
ATOM 1155 C C . SER A 1 149 ? -9.079 21.669 41.199 1.00 41.94 149 SER A C 1
ATOM 1157 O O . SER A 1 149 ? -10.275 21.357 41.101 1.00 41.94 149 SER A O 1
ATOM 1159 N N . PRO A 1 150 ? -8.429 21.556 42.375 1.00 45.38 150 PRO A N 1
ATOM 1160 C CA . PRO A 1 150 ? -8.894 20.706 43.461 1.00 45.38 150 PRO A CA 1
ATOM 1161 C C . PRO A 1 150 ? -10.092 21.309 44.204 1.00 45.38 150 PRO A C 1
ATOM 1163 O O . PRO A 1 150 ? -9.969 22.281 44.942 1.00 45.38 150 PRO A O 1
ATOM 1166 N N . SER A 1 151 ? -11.258 20.671 44.086 1.00 56.22 151 SER A N 1
ATOM 1167 C CA . SER A 1 151 ? -12.372 20.872 45.022 1.00 56.22 151 SER A CA 1
ATOM 1168 C C . SER A 1 151 ? -12.538 19.642 45.916 1.00 56.22 151 SER A C 1
ATOM 1170 O O . SER A 1 151 ? -12.342 18.509 45.481 1.00 56.22 151 SER A O 1
ATOM 1172 N N . LYS A 1 152 ? -12.936 19.842 47.178 1.00 52.22 152 LYS A N 1
ATOM 1173 C CA . LYS A 1 152 ? -13.052 18.805 48.231 1.00 52.22 152 LYS A CA 1
ATOM 1174 C C . LYS A 1 152 ? -13.942 17.588 47.884 1.00 52.22 152 LYS A C 1
ATOM 1176 O O . LYS A 1 152 ? -13.941 16.602 48.606 1.00 52.22 152 LYS A O 1
ATOM 1181 N N . ARG A 1 153 ? -14.646 17.589 46.744 1.00 55.84 153 ARG A N 1
ATOM 1182 C CA . ARG A 1 153 ? -15.342 16.420 46.161 1.00 55.84 153 ARG A CA 1
ATOM 1183 C C . ARG A 1 153 ? -14.405 15.376 45.523 1.00 55.84 153 ARG A C 1
ATOM 1185 O O . ARG A 1 153 ? -14.889 14.367 45.009 1.00 55.84 153 ARG A O 1
ATOM 1192 N N . LEU A 1 154 ? -13.090 15.613 45.519 1.00 53.12 154 LEU A N 1
ATOM 1193 C CA . LEU A 1 154 ? -12.112 14.802 44.794 1.00 53.12 154 LEU A CA 1
ATOM 1194 C C . LEU A 1 154 ? -11.820 13.423 45.395 1.00 53.12 154 LEU A C 1
ATOM 1196 O O . LEU A 1 154 ? -11.385 12.567 44.642 1.00 53.12 154 LEU A O 1
ATOM 1200 N N . GLU A 1 155 ? -12.045 13.144 46.679 1.00 57.72 155 GLU A N 1
ATOM 1201 C CA . GLU A 1 155 ? -11.564 11.883 47.283 1.00 57.72 155 GLU A CA 1
ATOM 1202 C C . GLU A 1 155 ? -12.309 10.629 46.792 1.00 57.72 155 GLU A C 1
ATOM 1204 O O . GLU A 1 155 ? -11.688 9.649 46.377 1.00 57.72 155 GLU A O 1
ATOM 1209 N N . GLN A 1 156 ? -13.642 10.682 46.700 1.00 58.22 156 GLN A N 1
ATOM 1210 C CA . GLN A 1 156 ? -14.428 9.591 46.100 1.00 58.22 156 GLN A CA 1
ATOM 1211 C C . GLN A 1 156 ? -14.193 9.462 44.589 1.00 58.22 156 GLN A C 1
ATOM 1213 O O . GLN A 1 156 ? -14.267 8.367 44.022 1.00 58.22 156 GLN A O 1
ATOM 1218 N N . VAL A 1 157 ? -13.884 10.579 43.927 1.00 51.75 157 VAL A N 1
ATOM 1219 C CA . VAL A 1 157 ? -13.563 10.609 42.498 1.00 51.75 157 VAL A CA 1
ATOM 1220 C C . VAL A 1 157 ? -12.142 10.090 42.257 1.00 51.75 157 VAL A C 1
ATOM 1222 O O . VAL A 1 157 ? -11.940 9.368 41.290 1.00 51.75 157 VAL A O 1
ATOM 1225 N N . ARG A 1 158 ? -11.187 10.320 43.164 1.00 52.78 158 ARG A N 1
ATOM 1226 C CA . ARG A 1 158 ? -9.784 9.877 43.094 1.00 52.78 158 ARG A CA 1
ATOM 1227 C C . ARG A 1 158 ? -9.660 8.358 43.093 1.00 52.78 158 ARG A C 1
ATOM 1229 O O . ARG A 1 158 ? -8.850 7.834 42.342 1.00 52.78 158 ARG A O 1
ATOM 1236 N N . HIS A 1 159 ? -10.515 7.628 43.811 1.00 56.69 159 HIS A N 1
ATOM 1237 C CA . HIS A 1 159 ? -10.543 6.160 43.719 1.00 56.69 159 HIS A CA 1
ATOM 1238 C C . HIS A 1 159 ? -11.133 5.629 42.399 1.00 56.69 159 HIS A C 1
ATOM 1240 O O . HIS A 1 159 ? -10.819 4.516 41.970 1.00 56.69 159 HIS A O 1
ATOM 1246 N N . ARG A 1 160 ? -12.007 6.394 41.732 1.00 52.81 160 ARG A N 1
ATOM 1247 C CA . ARG A 1 160 ? -12.591 6.014 40.430 1.00 52.81 160 ARG A CA 1
ATOM 1248 C C . ARG A 1 160 ? -11.681 6.423 39.271 1.00 52.81 160 ARG A C 1
ATOM 1250 O O . ARG A 1 160 ? -11.384 5.592 38.421 1.00 52.81 160 ARG A O 1
ATOM 1257 N N . VAL A 1 161 ? -11.174 7.652 39.293 1.00 53.62 161 VAL A N 1
ATOM 1258 C CA . VAL A 1 161 ? -10.154 8.171 38.374 1.00 53.62 161 VAL A CA 1
ATOM 1259 C C . VAL A 1 161 ? -8.866 7.378 38.524 1.00 53.62 161 VAL A C 1
ATOM 1261 O O . VAL A 1 161 ? -8.308 6.986 37.517 1.00 53.62 161 VAL A O 1
ATOM 1264 N N . GLY A 1 162 ? -8.455 7.016 39.740 1.00 56.91 162 GLY A N 1
ATOM 1265 C CA . GLY A 1 162 ? -7.298 6.153 39.973 1.00 56.91 162 GLY A CA 1
ATOM 1266 C C . GLY A 1 162 ? -7.421 4.798 39.278 1.00 56.91 162 GLY A C 1
ATOM 1267 O O . GLY A 1 162 ? -6.448 4.333 38.706 1.00 56.91 162 GLY A O 1
ATOM 1268 N N . ARG A 1 163 ? -8.620 4.201 39.217 1.00 54.81 163 ARG A N 1
ATOM 1269 C CA . ARG A 1 163 ? -8.852 2.956 38.459 1.00 54.81 163 ARG A CA 1
ATOM 1270 C C . ARG A 1 163 ? -8.844 3.162 36.945 1.00 54.81 163 ARG A C 1
ATOM 1272 O O . ARG A 1 163 ? -8.349 2.304 36.229 1.00 54.81 163 ARG A O 1
ATOM 1279 N N . VAL A 1 164 ? -9.370 4.285 36.458 1.00 53.12 164 VAL A N 1
ATOM 1280 C CA . VAL A 1 164 ? -9.372 4.626 35.024 1.00 53.12 164 VAL A CA 1
ATOM 1281 C C . VAL A 1 164 ? -7.972 5.015 34.536 1.00 53.12 164 VAL A C 1
ATOM 1283 O O . VAL A 1 164 ? -7.565 4.607 33.455 1.00 53.12 164 VAL A O 1
ATOM 1286 N N . VAL A 1 165 ? -7.212 5.751 35.344 1.00 55.25 165 VAL A N 1
ATOM 1287 C CA . VAL A 1 165 ? -5.814 6.119 35.090 1.00 55.25 165 VAL A CA 1
ATOM 1288 C C . VAL A 1 165 ? -4.920 4.894 35.223 1.00 55.25 165 VAL A C 1
ATOM 1290 O O . VAL A 1 165 ? -4.127 4.652 34.327 1.00 55.25 165 VAL A O 1
ATOM 1293 N N . ALA A 1 166 ? -5.094 4.061 36.254 1.00 52.12 166 ALA A N 1
ATOM 1294 C CA . ALA A 1 166 ? -4.391 2.782 36.347 1.00 52.12 166 ALA A CA 1
ATOM 1295 C C . ALA A 1 166 ? -4.730 1.867 35.165 1.00 52.12 166 ALA A C 1
ATOM 1297 O O . ALA A 1 166 ? -3.847 1.178 34.679 1.00 52.12 166 ALA A O 1
ATOM 1298 N N . PHE A 1 167 ? -5.965 1.894 34.650 1.00 56.62 167 PHE A N 1
ATOM 1299 C CA . PHE A 1 167 ? -6.315 1.202 33.411 1.00 56.62 167 PHE A CA 1
ATOM 1300 C C . PHE A 1 167 ? -5.595 1.795 32.199 1.00 56.62 167 PHE A C 1
ATOM 1302 O O . PHE A 1 167 ? -4.996 1.042 31.443 1.00 56.62 167 PHE A O 1
ATOM 1309 N N . GLY A 1 168 ? -5.623 3.117 32.020 1.00 57.19 168 GLY A N 1
ATOM 1310 C CA . GLY A 1 168 ? -4.917 3.784 30.927 1.00 57.19 168 GLY A CA 1
ATOM 1311 C C . GLY A 1 168 ? -3.417 3.493 30.958 1.00 57.19 168 GLY A C 1
ATOM 1312 O O . GLY A 1 168 ? -2.844 3.159 29.929 1.00 57.19 168 GLY A O 1
ATOM 1313 N N . LEU A 1 169 ? -2.806 3.522 32.145 1.00 54.62 169 LEU A N 1
ATOM 1314 C CA . LEU A 1 169 ? -1.395 3.213 32.364 1.00 54.62 169 LEU A CA 1
ATOM 1315 C C . LEU A 1 169 ? -1.089 1.724 32.207 1.00 54.62 169 LEU A C 1
ATOM 1317 O O . LEU A 1 169 ? -0.080 1.396 31.606 1.00 54.62 169 LEU A O 1
ATOM 1321 N N . ALA A 1 170 ? -1.943 0.817 32.685 1.00 51.91 170 ALA A N 1
ATOM 1322 C CA . ALA A 1 170 ? -1.758 -0.623 32.507 1.00 51.91 170 ALA A CA 1
ATOM 1323 C C . ALA A 1 170 ? -1.984 -1.047 31.053 1.00 51.91 170 ALA A C 1
ATOM 1325 O O . ALA A 1 170 ? -1.269 -1.908 30.562 1.00 51.91 170 ALA A O 1
ATOM 1326 N N . ALA A 1 171 ? -2.933 -0.430 30.346 1.00 54.09 171 ALA A N 1
ATOM 1327 C CA . ALA A 1 171 ? -3.138 -0.630 28.919 1.00 54.09 171 ALA A CA 1
ATOM 1328 C C . ALA A 1 171 ? -1.968 -0.051 28.120 1.00 54.09 171 ALA A C 1
ATOM 1330 O O . ALA A 1 171 ? -1.448 -0.734 27.249 1.00 54.09 171 ALA A O 1
ATOM 1331 N N . ALA A 1 172 ? -1.502 1.157 28.445 1.00 54.66 172 ALA A N 1
ATOM 1332 C CA . ALA A 1 172 ? -0.319 1.743 27.823 1.00 54.66 172 ALA A CA 1
ATOM 1333 C C . ALA A 1 172 ? 0.934 0.900 28.096 1.00 54.66 172 ALA A C 1
ATOM 1335 O O . ALA A 1 172 ? 1.651 0.587 27.159 1.00 54.66 172 ALA A O 1
ATOM 1336 N N . ALA A 1 173 ? 1.163 0.462 29.336 1.00 55.06 173 ALA A N 1
ATOM 1337 C CA . ALA A 1 173 ? 2.293 -0.383 29.708 1.00 55.06 173 ALA A CA 1
ATOM 1338 C C . ALA A 1 173 ? 2.202 -1.764 29.053 1.00 55.06 173 ALA A C 1
ATOM 1340 O O . ALA A 1 173 ? 3.157 -2.189 28.417 1.00 55.06 173 ALA A O 1
ATOM 1341 N N . PHE A 1 174 ? 1.055 -2.445 29.127 1.00 54.78 174 PHE A N 1
ATOM 1342 C CA . PHE A 1 174 ? 0.836 -3.718 28.439 1.00 54.78 174 PHE A CA 1
ATOM 1343 C C . PHE A 1 174 ? 1.074 -3.571 26.939 1.00 54.78 174 PHE A C 1
ATOM 1345 O O . PHE A 1 174 ? 1.762 -4.397 26.360 1.00 54.78 174 PHE A O 1
ATOM 1352 N N . MET A 1 175 ? 0.584 -2.496 26.321 1.00 55.41 175 MET A N 1
ATOM 1353 C CA . MET A 1 175 ? 0.818 -2.244 24.904 1.00 55.41 175 MET A CA 1
ATOM 1354 C C . MET A 1 175 ? 2.291 -1.953 24.631 1.00 55.41 175 MET A C 1
ATOM 1356 O O . MET A 1 175 ? 2.837 -2.622 23.778 1.00 55.41 175 MET A O 1
ATOM 1360 N N . ILE A 1 176 ? 2.972 -1.076 25.374 1.00 56.88 176 ILE A N 1
ATOM 1361 C CA . ILE A 1 176 ? 4.419 -0.824 25.223 1.00 56.88 176 ILE A CA 1
ATOM 1362 C C . ILE A 1 176 ? 5.217 -2.127 25.357 1.00 56.88 176 ILE A C 1
ATOM 1364 O O . ILE A 1 176 ? 6.099 -2.384 24.548 1.00 56.88 176 ILE A O 1
ATOM 1368 N N . THR A 1 177 ? 4.885 -2.977 26.330 1.00 55.69 177 THR A N 1
ATOM 1369 C CA . THR A 1 177 ? 5.624 -4.225 26.592 1.00 55.69 177 THR A CA 1
ATOM 1370 C C . THR A 1 177 ? 5.309 -5.303 25.551 1.00 55.69 177 THR A C 1
ATOM 1372 O O . THR A 1 177 ? 6.200 -6.023 25.118 1.00 55.69 177 THR A O 1
ATOM 1375 N N . TRP A 1 178 ? 4.050 -5.407 25.119 1.00 53.69 178 TRP A N 1
ATOM 1376 C CA . TRP A 1 178 ? 3.603 -6.367 24.105 1.00 53.69 178 TRP A CA 1
ATOM 1377 C C . TRP A 1 178 ? 3.989 -5.935 22.688 1.00 53.69 178 TRP A C 1
ATOM 1379 O O . TRP A 1 178 ? 4.149 -6.784 21.821 1.00 53.69 178 TRP A O 1
ATOM 1389 N N . TRP A 1 179 ? 4.168 -4.632 22.463 1.00 56.25 179 TRP A N 1
ATOM 1390 C CA . TRP A 1 179 ? 4.602 -4.039 21.200 1.00 56.25 179 TRP A CA 1
ATOM 1391 C C . TRP A 1 179 ? 6.102 -3.820 21.101 1.00 56.25 179 TRP A C 1
ATOM 1393 O O . TRP A 1 179 ? 6.588 -3.666 19.986 1.00 56.25 179 TRP A O 1
ATOM 1403 N N . ALA A 1 180 ? 6.836 -3.887 22.216 1.00 54.69 180 ALA A N 1
ATOM 1404 C CA . ALA A 1 180 ? 8.298 -3.877 22.241 1.00 54.69 180 ALA A CA 1
ATOM 1405 C C . ALA A 1 180 ? 8.934 -4.758 21.146 1.00 54.69 180 ALA A C 1
ATOM 1407 O O . ALA A 1 180 ? 9.805 -4.258 20.434 1.00 54.69 180 ALA A O 1
ATOM 1408 N N . PRO A 1 181 ? 8.459 -6.000 20.913 1.00 52.53 181 PRO A N 1
ATOM 1409 C CA . PRO A 1 181 ? 8.987 -6.863 19.853 1.00 52.53 181 PRO A CA 1
ATOM 1410 C C . PRO A 1 181 ? 8.591 -6.417 18.435 1.00 52.53 181 PRO A C 1
ATOM 1412 O O . PRO A 1 181 ? 9.308 -6.692 17.481 1.00 52.53 181 PRO A O 1
ATOM 1415 N N . PHE A 1 182 ? 7.464 -5.714 18.295 1.00 51.53 182 PHE A N 1
ATOM 1416 C CA . PHE A 1 182 ? 6.901 -5.254 17.022 1.00 51.53 182 PHE A CA 1
ATOM 1417 C C . PHE A 1 182 ? 7.358 -3.830 16.648 1.00 51.53 182 PHE A C 1
ATOM 1419 O O . PHE A 1 182 ? 7.084 -3.376 15.542 1.00 51.53 182 PHE A O 1
ATOM 1426 N N . PHE A 1 183 ? 8.059 -3.089 17.513 1.00 50.78 183 PHE A N 1
ATOM 1427 C CA . PHE A 1 183 ? 8.506 -1.724 17.187 1.00 50.78 183 PHE A CA 1
ATOM 1428 C C . PHE A 1 183 ? 9.668 -1.669 16.193 1.00 50.78 183 PHE A C 1
ATOM 1430 O O . PHE A 1 183 ? 9.870 -0.634 15.568 1.00 50.78 183 PHE A O 1
ATOM 1437 N N . ASN A 1 184 ? 10.390 -2.772 15.984 1.00 43.09 184 ASN A N 1
ATOM 1438 C CA . ASN A 1 184 ? 11.375 -2.855 14.900 1.00 43.09 184 ASN A CA 1
ATOM 1439 C C . ASN A 1 184 ? 10.715 -3.071 13.527 1.00 43.09 184 ASN A C 1
ATOM 1441 O O . ASN A 1 184 ? 11.377 -3.170 12.498 1.00 43.09 184 ASN A O 1
ATOM 1445 N N . THR A 1 185 ? 9.388 -3.187 13.519 1.00 50.94 185 THR A N 1
ATOM 1446 C CA . THR A 1 185 ? 8.617 -3.575 12.353 1.00 50.94 185 THR A CA 1
ATOM 1447 C C . THR A 1 185 ? 7.894 -2.374 11.815 1.00 50.94 185 THR A C 1
ATOM 1449 O O . THR A 1 185 ? 7.278 -1.619 12.562 1.00 50.94 185 THR A O 1
ATOM 1452 N N . SER A 1 186 ? 8.043 -2.196 10.507 1.00 52.53 186 SER A N 1
ATOM 1453 C CA . SER A 1 186 ? 7.262 -1.383 9.591 1.00 52.53 186 SER A CA 1
ATOM 1454 C C . SER A 1 186 ? 6.268 -0.419 10.291 1.00 52.53 186 SER A C 1
ATOM 1456 O O . SER A 1 186 ? 5.290 -0.846 10.908 1.00 52.53 186 SER A O 1
ATOM 1458 N N . VAL A 1 187 ? 6.479 0.901 10.134 1.00 51.25 187 VAL A N 1
ATOM 1459 C CA . VAL A 1 187 ? 5.686 2.033 10.705 1.00 51.25 187 VAL A CA 1
ATOM 1460 C C . VAL A 1 187 ? 4.158 1.818 10.648 1.00 51.25 187 VAL A C 1
ATOM 1462 O O . VAL A 1 187 ? 3.387 2.348 11.446 1.00 51.25 187 VAL A O 1
ATOM 1465 N N . TRP A 1 188 ? 3.732 0.984 9.704 1.00 51.34 188 TRP A N 1
ATOM 1466 C CA . TRP A 1 188 ? 2.412 0.409 9.506 1.00 51.34 188 TRP A CA 1
ATOM 1467 C C . TRP A 1 188 ? 1.716 -0.098 10.780 1.00 51.34 188 TRP A C 1
ATOM 1469 O O . TRP A 1 188 ? 0.513 0.111 10.942 1.00 51.34 188 TRP A O 1
ATOM 1479 N N . PHE A 1 189 ? 2.436 -0.723 11.711 1.00 51.75 189 PHE A N 1
ATOM 1480 C CA . PHE A 1 189 ? 1.808 -1.313 12.895 1.00 51.75 189 PHE A CA 1
ATOM 1481 C C . PHE A 1 189 ? 1.629 -0.318 14.047 1.00 51.75 189 PHE A C 1
ATOM 1483 O O . PHE A 1 189 ? 0.684 -0.447 14.819 1.00 51.75 189 PHE A O 1
ATOM 1490 N N . MET A 1 190 ? 2.431 0.742 14.116 1.00 52.47 190 MET A N 1
ATOM 1491 C CA . MET A 1 190 ? 2.424 1.699 15.235 1.00 52.47 190 MET A CA 1
ATOM 1492 C C . MET A 1 190 ? 1.197 2.618 15.261 1.00 52.47 190 MET A C 1
ATOM 1494 O O . MET A 1 190 ? 0.825 3.137 16.310 1.00 52.47 190 MET A O 1
ATOM 1498 N N . ALA A 1 191 ? 0.510 2.763 14.127 1.00 52.91 191 ALA A N 1
ATOM 1499 C CA . ALA A 1 191 ? -0.753 3.493 14.016 1.00 52.91 191 ALA A CA 1
ATOM 1500 C C . ALA A 1 191 ? -1.935 2.812 14.708 1.00 52.91 191 ALA A C 1
ATOM 1502 O O . ALA A 1 191 ? -2.965 3.425 14.996 1.00 52.91 191 ALA A O 1
ATOM 1503 N N . VAL A 1 192 ? -1.818 1.512 14.930 1.00 54.19 192 VAL A N 1
ATOM 1504 C CA . VAL A 1 192 ? -2.946 0.680 15.312 1.00 54.19 192 VAL A CA 1
ATOM 1505 C C . VAL A 1 192 ? -3.136 0.630 16.839 1.00 54.19 192 VAL A C 1
ATOM 1507 O O . VAL A 1 192 ? -4.276 0.680 17.274 1.00 54.19 192 VAL A O 1
ATOM 1510 N N . PRO A 1 193 ? -2.101 0.618 17.699 1.00 54.25 193 PRO A N 1
ATOM 1511 C CA . PRO A 1 193 ? -2.246 0.690 19.157 1.00 54.25 193 PRO A CA 1
ATOM 1512 C C . PRO A 1 193 ? -3.006 1.895 19.705 1.00 54.25 193 PRO A C 1
ATOM 1514 O O . PRO A 1 193 ? -3.933 1.670 20.495 1.00 54.25 193 PRO A O 1
ATOM 1517 N N . PRO A 1 194 ? -2.686 3.148 19.306 1.00 53.59 194 PRO A N 1
ATOM 1518 C CA . PRO A 1 194 ? -3.384 4.318 19.818 1.00 53.59 194 PRO A CA 1
ATOM 1519 C C . PRO A 1 194 ? -4.865 4.148 19.513 1.00 53.59 194 PRO A C 1
ATOM 1521 O O . PRO A 1 194 ? -5.627 4.079 20.483 1.00 53.59 194 PRO A O 1
ATOM 1524 N N . ALA A 1 195 ? -5.191 3.890 18.221 1.00 53.75 195 ALA A N 1
ATOM 1525 C CA . ALA A 1 195 ? -6.324 3.126 17.634 1.00 53.75 195 ALA A CA 1
ATOM 1526 C C . ALA A 1 195 ? -7.450 2.626 18.559 1.00 53.75 195 ALA A C 1
ATOM 1528 O O . ALA A 1 195 ? -8.669 2.811 18.449 1.00 53.75 195 ALA A O 1
ATOM 1529 N N . PHE A 1 196 ? -6.960 1.905 19.533 1.00 54.53 196 PHE A N 1
ATOM 1530 C CA . PHE A 1 196 ? -7.678 0.880 20.216 1.00 54.53 196 PHE A CA 1
ATOM 1531 C C . PHE A 1 196 ? -7.613 1.080 21.721 1.00 54.53 196 PHE A C 1
ATOM 1533 O O . PHE A 1 196 ? -8.618 0.831 22.392 1.00 54.53 196 PHE A O 1
ATOM 1540 N N . ILE A 1 197 ? -6.526 1.682 22.220 1.00 55.25 197 ILE A N 1
ATOM 1541 C CA . ILE A 1 197 ? -6.490 2.314 23.541 1.00 55.25 197 ILE A CA 1
ATOM 1542 C C . ILE A 1 197 ? -7.641 3.312 23.651 1.00 55.25 197 ILE A C 1
ATOM 1544 O O . ILE A 1 197 ? -8.345 3.295 24.665 1.00 55.25 197 ILE A O 1
ATOM 1548 N N . ALA A 1 198 ? -7.923 4.093 22.594 1.00 56.69 198 ALA A N 1
ATOM 1549 C CA . ALA A 1 198 ? -9.090 4.963 22.660 1.00 56.69 198 ALA A CA 1
ATOM 1550 C C . ALA A 1 198 ? -10.377 4.210 22.823 1.00 56.69 198 ALA A C 1
ATOM 1552 O O . ALA A 1 198 ? -11.130 4.469 23.749 1.00 56.69 198 ALA A O 1
ATOM 1553 N N . THR A 1 199 ? -10.628 3.277 21.919 1.00 55.97 199 THR A N 1
ATOM 1554 C CA . THR A 1 199 ? -11.887 2.549 21.879 1.00 55.97 199 THR A CA 1
ATOM 1555 C C . THR A 1 199 ? -12.150 1.851 23.205 1.00 55.97 199 THR A C 1
ATOM 1557 O O . THR A 1 199 ? -13.230 1.999 23.771 1.00 55.97 199 THR A O 1
ATOM 1560 N N . GLY A 1 200 ? -11.148 1.154 23.750 1.00 57.16 200 GLY A N 1
ATOM 1561 C CA . GLY A 1 200 ? -11.243 0.490 25.048 1.00 57.16 200 GLY A CA 1
ATOM 1562 C C . GLY A 1 200 ? -11.546 1.470 26.180 1.00 57.16 200 GLY A C 1
ATOM 1563 O O . GLY A 1 200 ? -12.439 1.228 26.991 1.00 57.16 200 GLY A O 1
ATOM 1564 N N . PHE A 1 201 ? -10.869 2.615 26.201 1.00 59.03 201 PHE A N 1
ATOM 1565 C CA . PHE A 1 201 ? -11.103 3.648 27.202 1.00 59.03 201 PHE A CA 1
ATOM 1566 C C . PHE A 1 201 ? -12.493 4.283 27.070 1.00 59.03 201 PHE A C 1
ATOM 1568 O O . PHE A 1 201 ? -13.212 4.397 28.063 1.00 59.03 201 PHE A O 1
ATOM 1575 N N . VAL A 1 202 ? -12.918 4.615 25.851 1.00 58.28 202 VAL A N 1
ATOM 1576 C CA . VAL A 1 202 ? -14.269 5.091 25.544 1.00 58.28 202 VAL A CA 1
ATOM 1577 C C . VAL A 1 202 ? -15.305 4.089 26.047 1.00 58.28 202 VAL A C 1
ATOM 1579 O O . VAL A 1 202 ? -16.211 4.478 26.772 1.00 58.28 202 VAL A O 1
ATOM 1582 N N . LEU A 1 203 ? -15.143 2.793 25.774 1.00 55.34 203 LEU A N 1
ATOM 1583 C CA . LEU A 1 203 ? -16.059 1.740 26.229 1.00 55.34 203 LEU A CA 1
ATOM 1584 C C . LEU A 1 203 ? -16.121 1.601 27.761 1.00 55.34 203 LEU A C 1
ATOM 1586 O O . LEU A 1 203 ? -17.205 1.421 28.326 1.00 55.34 203 LEU A O 1
ATOM 1590 N N . VAL A 1 204 ? -14.989 1.720 28.458 1.00 57.88 204 VAL A N 1
ATOM 1591 C CA . VAL A 1 204 ? -14.938 1.711 29.933 1.00 57.88 204 VAL A CA 1
ATOM 1592 C C . VAL A 1 204 ? -15.673 2.922 30.511 1.00 57.88 204 VAL A C 1
ATOM 1594 O O . VAL A 1 204 ? -16.453 2.800 31.464 1.00 57.88 204 VAL A O 1
ATOM 1597 N N . VAL A 1 205 ? -15.464 4.090 29.913 1.00 58.59 205 VAL A N 1
ATOM 1598 C CA . VAL A 1 205 ? -16.145 5.333 30.275 1.00 58.59 205 VAL A CA 1
ATOM 1599 C C . VAL A 1 205 ? -17.652 5.249 29.993 1.00 58.59 205 VAL A C 1
ATOM 1601 O O . VAL A 1 205 ? -18.459 5.642 30.835 1.00 58.59 205 VAL A O 1
ATOM 1604 N N . ILE A 1 206 ? -18.046 4.677 28.851 1.00 54.75 206 ILE A N 1
ATOM 1605 C CA . ILE A 1 206 ? -19.444 4.421 28.474 1.00 54.75 206 ILE A CA 1
ATOM 1606 C C . ILE A 1 206 ? -20.123 3.587 29.555 1.00 54.75 206 ILE A C 1
ATOM 1608 O O . ILE A 1 206 ? -21.142 3.976 30.128 1.00 54.75 206 ILE A O 1
ATOM 1612 N N . ARG A 1 207 ? -19.532 2.436 29.875 1.00 58.62 207 ARG A N 1
ATOM 1613 C CA . ARG A 1 207 ? -20.124 1.480 30.807 1.00 58.62 207 ARG A CA 1
ATOM 1614 C C . ARG A 1 207 ? -20.231 2.035 32.222 1.00 58.62 207 ARG A C 1
ATOM 1616 O O . ARG A 1 207 ? -21.232 1.785 32.893 1.00 58.62 207 ARG A O 1
ATOM 1623 N N . THR A 1 208 ? -19.226 2.778 32.684 1.00 58.44 208 THR A N 1
ATOM 1624 C CA . THR A 1 208 ? -19.278 3.419 34.006 1.00 58.44 208 THR A CA 1
ATOM 1625 C C . THR A 1 208 ? -20.361 4.497 34.063 1.00 58.44 208 THR A C 1
ATOM 1627 O O . THR A 1 208 ? -21.112 4.535 35.034 1.00 58.44 208 THR A O 1
ATOM 1630 N N . ALA A 1 209 ? -20.534 5.287 32.999 1.00 55.88 209 ALA A N 1
ATOM 1631 C CA . ALA A 1 209 ? -21.581 6.306 32.920 1.00 55.88 209 ALA A CA 1
ATOM 1632 C C . ALA A 1 209 ? -23.006 5.721 32.845 1.00 55.88 209 ALA A C 1
ATOM 1634 O O . ALA A 1 209 ? -23.933 6.281 33.432 1.00 55.88 209 ALA A O 1
ATOM 1635 N N . VAL A 1 210 ? -23.199 4.602 32.136 1.00 56.25 210 VAL A N 1
ATOM 1636 C CA . VAL A 1 210 ? -24.510 3.940 31.996 1.00 56.25 210 VAL A CA 1
ATOM 1637 C C . VAL A 1 210 ? -24.930 3.245 33.292 1.00 56.25 210 VAL A C 1
ATOM 1639 O O . VAL A 1 210 ? -26.088 3.352 33.691 1.00 56.25 210 VAL A O 1
ATOM 1642 N N . ARG A 1 211 ? -24.004 2.575 33.990 1.00 57.75 211 ARG A N 1
ATOM 1643 C CA . ARG A 1 211 ? -24.313 1.838 35.228 1.00 57.75 211 ARG A CA 1
ATOM 1644 C C . ARG A 1 211 ? -24.788 2.759 36.359 1.00 57.75 211 ARG A C 1
ATOM 1646 O O . ARG A 1 211 ? -25.676 2.370 37.111 1.00 57.75 211 ARG A O 1
ATOM 1653 N N . ASP A 1 212 ? -24.276 3.989 36.420 1.00 52.00 212 ASP A N 1
ATOM 1654 C CA . ASP A 1 212 ? -24.708 4.998 37.398 1.00 52.00 212 ASP A CA 1
ATOM 1655 C C . ASP A 1 212 ? -26.138 5.531 37.126 1.00 52.00 212 ASP A C 1
ATOM 1657 O O . ASP A 1 212 ? -26.769 6.067 38.035 1.00 52.00 212 ASP A O 1
ATOM 1661 N N . ARG A 1 213 ? -26.715 5.341 35.923 1.00 50.94 213 ARG A N 1
ATOM 1662 C CA . ARG A 1 213 ? -28.118 5.722 35.632 1.00 50.94 213 ARG A CA 1
ATOM 1663 C C . ARG A 1 213 ? -29.160 4.760 36.205 1.00 50.94 213 ARG A C 1
ATOM 1665 O O . ARG A 1 213 ? -30.304 5.170 36.366 1.00 50.94 213 ARG A O 1
ATOM 1672 N N . ALA A 1 214 ? -28.794 3.508 36.481 1.00 54.69 214 ALA A N 1
ATOM 1673 C CA . ALA A 1 214 ? -29.741 2.487 36.933 1.00 54.69 214 ALA A CA 1
ATOM 1674 C C . ALA A 1 214 ? -30.054 2.560 38.442 1.00 54.69 214 ALA A C 1
ATOM 1676 O O . ALA A 1 214 ? -30.981 1.898 38.893 1.00 54.69 214 ALA A O 1
ATOM 1677 N N . GLY A 1 215 ? -29.287 3.337 39.220 1.00 51.09 215 GLY A N 1
ATOM 1678 C CA . GLY A 1 215 ? -29.361 3.326 40.686 1.00 51.09 215 GLY A CA 1
ATOM 1679 C C . GLY A 1 215 ? -30.043 4.528 41.343 1.00 51.09 215 GLY A C 1
ATOM 1680 O O . GLY A 1 215 ? -30.737 4.343 42.334 1.00 51.09 215 GLY A O 1
ATOM 1681 N N . THR A 1 216 ? -29.872 5.757 40.846 1.00 49.47 216 THR A N 1
ATOM 1682 C CA . THR A 1 216 ? -30.391 6.962 41.525 1.00 49.47 216 THR A CA 1
ATOM 1683 C C . THR A 1 216 ? -30.612 8.138 40.569 1.00 49.47 216 THR A C 1
ATOM 1685 O O . THR A 1 216 ? -29.967 8.279 39.527 1.00 49.47 216 THR A O 1
ATOM 1688 N N . ALA A 1 217 ? -31.567 9.001 40.929 1.00 51.62 217 ALA A N 1
ATOM 1689 C CA . ALA A 1 217 ? -31.974 10.178 40.173 1.00 51.62 217 ALA A CA 1
ATOM 1690 C C . ALA A 1 217 ? -30.786 11.073 39.753 1.00 51.62 217 ALA A C 1
ATOM 1692 O O . ALA A 1 217 ? -29.989 11.519 40.572 1.00 51.62 217 ALA A O 1
ATOM 1693 N N . ARG A 1 218 ? -30.728 11.395 38.452 1.00 47.66 218 ARG A N 1
ATOM 1694 C CA . ARG A 1 218 ? -29.853 12.412 37.831 1.00 47.66 218 ARG A CA 1
ATOM 1695 C C . ARG A 1 218 ? -28.348 12.255 38.110 1.00 47.66 218 ARG A C 1
ATOM 1697 O O . ARG A 1 218 ? -27.672 13.228 38.446 1.00 47.66 218 ARG A O 1
ATOM 1704 N N . ALA A 1 219 ? -27.775 11.092 37.814 1.00 45.31 219 ALA A N 1
ATOM 1705 C CA . ALA A 1 219 ? -26.344 11.025 37.522 1.00 45.31 219 ALA A CA 1
ATOM 1706 C C . ALA A 1 219 ? -26.050 11.845 36.245 1.00 45.31 219 ALA A C 1
ATOM 1708 O O . ALA A 1 219 ? -26.307 11.411 35.118 1.00 45.31 219 ALA A O 1
ATOM 1709 N N . ARG A 1 220 ? -25.574 13.087 36.420 1.00 54.97 220 ARG A N 1
ATOM 1710 C CA . ARG A 1 220 ? -25.013 13.892 35.327 1.00 54.97 220 ARG A CA 1
ATOM 1711 C C . ARG A 1 220 ? -23.858 13.092 34.733 1.00 54.97 220 ARG A C 1
ATOM 1713 O O . ARG A 1 220 ? -22.988 12.653 35.479 1.00 54.97 220 ARG A O 1
ATOM 1720 N N . VAL A 1 221 ? -23.843 12.926 33.409 1.00 49.47 221 VAL A N 1
ATOM 1721 C CA . VAL A 1 221 ? -22.648 12.447 32.704 1.00 49.47 221 VAL A CA 1
ATOM 1722 C C . VAL A 1 221 ? -21.538 13.424 33.073 1.00 49.47 221 VAL A C 1
ATOM 1724 O O . VAL A 1 221 ? -21.592 14.599 32.710 1.00 49.47 221 VAL A O 1
ATOM 1727 N N . GLY A 1 222 ? -20.627 12.984 33.939 1.00 55.34 222 GLY A N 1
ATOM 1728 C CA . GLY A 1 222 ? -19.648 13.878 34.530 1.00 55.34 222 GLY A CA 1
ATOM 1729 C C . GLY A 1 222 ? -18.717 14.417 33.443 1.00 55.34 222 GLY A C 1
ATOM 1730 O O . GLY A 1 222 ? -18.387 13.671 32.521 1.00 55.34 222 GLY A O 1
ATOM 1731 N N . PRO A 1 223 ? -18.229 15.664 33.554 1.00 52.25 223 PRO A N 1
ATOM 1732 C CA . PRO A 1 223 ? -17.210 16.216 32.652 1.00 52.25 223 PRO A CA 1
ATOM 1733 C C . PRO A 1 223 ? -15.976 15.302 32.493 1.00 52.25 223 PRO A C 1
ATOM 1735 O O . PRO A 1 223 ? -15.283 15.378 31.490 1.00 52.25 223 PRO A O 1
ATOM 1738 N N . TRP A 1 224 ? -15.760 14.375 33.428 1.00 51.84 224 TRP A N 1
ATOM 1739 C CA . TRP A 1 224 ? -14.749 13.316 33.419 1.00 51.84 224 TRP A CA 1
ATOM 1740 C C . TRP A 1 224 ? -14.902 12.255 32.315 1.00 51.84 224 TRP A C 1
ATOM 1742 O O . TRP A 1 224 ? -13.912 11.694 31.861 1.00 51.84 224 TRP A O 1
ATOM 1752 N N . VAL A 1 225 ? -16.127 11.975 31.865 1.00 54.59 225 VAL A N 1
ATOM 1753 C CA . VAL A 1 225 ? -16.388 11.064 30.734 1.00 54.59 225 VAL A CA 1
ATOM 1754 C C . VAL A 1 225 ? -15.913 11.709 29.434 1.00 54.59 225 VAL A C 1
ATOM 1756 O O . VAL A 1 225 ? -15.216 11.087 28.638 1.00 54.59 225 VAL A O 1
ATOM 1759 N N . VAL A 1 226 ? -16.234 12.993 29.274 1.00 52.78 226 VAL A N 1
ATOM 1760 C CA . VAL A 1 226 ? -15.771 13.820 28.157 1.00 52.78 226 VAL A CA 1
ATOM 1761 C C . VAL A 1 226 ? -14.250 14.007 28.228 1.00 52.78 226 VAL A C 1
ATOM 1763 O O . VAL A 1 226 ? -13.586 13.853 27.214 1.00 52.78 226 VAL A O 1
ATOM 1766 N N . LEU A 1 227 ? -13.686 14.221 29.426 1.00 52.31 227 LEU A N 1
ATOM 1767 C CA . LEU A 1 227 ? -12.238 14.288 29.690 1.00 52.31 227 LEU A CA 1
ATOM 1768 C C . LEU A 1 227 ? -11.506 13.047 29.213 1.00 52.31 227 LEU A C 1
ATOM 1770 O O . LEU A 1 227 ? -10.498 13.114 28.517 1.00 52.31 227 LEU A O 1
ATOM 1774 N N . GLY A 1 228 ? -12.074 11.916 29.590 1.00 58.75 228 GLY A N 1
ATOM 1775 C CA . GLY A 1 228 ? -11.603 10.615 29.225 1.00 58.75 228 GLY A CA 1
ATOM 1776 C C . GLY A 1 228 ? -11.544 10.402 27.718 1.00 58.75 228 GLY A C 1
ATOM 1777 O O . GLY A 1 228 ? -10.496 10.057 27.194 1.00 58.75 228 GLY A O 1
ATOM 1778 N N . LEU A 1 229 ? -12.659 10.668 27.035 1.00 54.44 229 LEU A N 1
ATOM 1779 C CA . LEU A 1 229 ? -12.797 10.595 25.579 1.00 54.44 229 LEU A CA 1
ATOM 1780 C C . LEU A 1 229 ? -11.847 11.553 24.843 1.00 54.44 229 LEU A C 1
ATOM 1782 O O . LEU A 1 229 ? -11.190 11.141 23.892 1.00 54.44 229 LEU A O 1
ATOM 1786 N N . SER A 1 230 ? -11.741 12.807 25.287 1.00 52.00 230 SER A N 1
ATOM 1787 C CA . SER A 1 230 ? -10.908 13.826 24.638 1.00 52.00 230 SER A CA 1
ATOM 1788 C C . SER A 1 230 ? -9.410 13.582 24.821 1.00 52.00 230 SER A C 1
ATOM 1790 O O . SER A 1 230 ? -8.668 13.696 23.852 1.00 52.00 230 SER A O 1
ATOM 1792 N N . ALA A 1 231 ? -8.952 13.212 26.024 1.00 53.91 231 ALA A N 1
ATOM 1793 C CA . ALA A 1 231 ? -7.538 12.901 26.281 1.00 53.91 231 ALA A CA 1
ATOM 1794 C C . ALA A 1 231 ? -7.086 11.667 25.499 1.00 53.91 231 ALA A C 1
ATOM 1796 O O . ALA A 1 231 ? -5.981 11.600 24.975 1.00 53.91 231 ALA A O 1
ATOM 1797 N N . VAL A 1 232 ? -7.991 10.709 25.379 1.00 55.03 232 VAL A N 1
ATOM 1798 C CA . VAL A 1 232 ? -7.826 9.535 24.552 1.00 55.03 232 VAL A CA 1
ATOM 1799 C C . VAL A 1 232 ? -7.697 9.887 23.081 1.00 55.03 232 VAL A C 1
ATOM 1801 O O . VAL A 1 232 ? -6.734 9.439 22.479 1.00 55.03 232 VAL A O 1
ATOM 1804 N N . ILE A 1 233 ? -8.620 10.682 22.523 1.00 54.94 233 ILE A N 1
ATOM 1805 C CA . ILE A 1 233 ? -8.559 11.143 21.130 1.00 54.94 233 ILE A CA 1
ATOM 1806 C C . ILE A 1 233 ? -7.265 11.937 20.917 1.00 54.94 233 ILE A C 1
ATOM 1808 O O . ILE A 1 233 ? -6.610 11.758 19.905 1.00 54.94 233 ILE A O 1
ATOM 1812 N N . PHE A 1 234 ? -6.837 12.745 21.886 1.00 52.66 234 PHE A N 1
ATOM 1813 C CA . PHE A 1 234 ? -5.585 13.494 21.819 1.00 52.66 234 PHE A CA 1
ATOM 1814 C C . PHE A 1 234 ? -4.336 12.601 21.784 1.00 52.66 234 PHE A C 1
ATOM 1816 O O . PHE A 1 234 ? -3.581 12.674 20.820 1.00 52.66 234 PHE A O 1
ATOM 1823 N N . ILE A 1 235 ? -4.157 11.703 22.763 1.00 51.97 235 ILE A N 1
ATOM 1824 C CA . ILE A 1 235 ? -3.059 10.713 22.782 1.00 51.97 235 ILE A CA 1
ATOM 1825 C C . ILE A 1 235 ? -3.040 9.914 21.472 1.00 51.97 235 ILE A C 1
ATOM 1827 O O . ILE A 1 235 ? -1.984 9.570 20.952 1.00 51.97 235 ILE A O 1
ATOM 1831 N N . PHE A 1 236 ? -4.216 9.665 20.910 1.00 54.75 236 PHE A N 1
ATOM 1832 C CA . PHE A 1 236 ? -4.385 9.008 19.631 1.00 54.75 236 PHE A CA 1
ATOM 1833 C C . PHE A 1 236 ? -3.808 9.789 18.463 1.00 54.75 236 PHE A C 1
ATOM 1835 O O . PHE A 1 236 ? -2.946 9.276 17.763 1.00 54.75 236 PHE A O 1
ATOM 1842 N N . LEU A 1 237 ? -4.257 11.031 18.281 1.00 50.03 237 LEU A N 1
ATOM 1843 C CA . LEU A 1 237 ? -3.779 11.920 17.228 1.00 50.03 237 LEU A CA 1
ATOM 1844 C C . LEU A 1 237 ? -2.271 12.158 17.356 1.00 50.03 237 LEU A C 1
ATOM 1846 O O . LEU A 1 237 ? -1.606 12.354 16.347 1.00 50.03 237 LEU A O 1
ATOM 1850 N N . CYS A 1 238 ? -1.731 12.050 18.575 1.00 45.81 238 CYS A N 1
ATOM 1851 C CA . CYS A 1 238 ? -0.308 12.191 18.844 1.00 45.81 238 CYS A CA 1
ATOM 1852 C C . CYS A 1 238 ? 0.569 10.983 18.535 1.00 45.81 238 CYS A C 1
ATOM 1854 O O . CYS A 1 238 ? 1.759 11.168 18.298 1.00 45.81 238 CYS A O 1
ATOM 1856 N N . LEU A 1 239 ? 0.020 9.769 18.544 1.00 44.50 239 LEU A N 1
ATOM 1857 C CA . LEU A 1 239 ? 0.815 8.542 18.434 1.00 44.50 239 LEU A CA 1
ATOM 1858 C C . LEU A 1 239 ? 0.617 7.792 17.110 1.00 44.50 239 LEU A C 1
ATOM 1860 O O . LEU A 1 239 ? 1.329 6.827 16.845 1.00 44.50 239 LEU A O 1
ATOM 1864 N N . THR A 1 240 ? -0.333 8.202 16.268 1.00 46.59 240 THR A N 1
ATOM 1865 C CA . THR A 1 240 ? -0.503 7.610 14.933 1.00 46.59 240 THR A CA 1
ATOM 1866 C C . THR A 1 240 ? 0.463 8.232 13.914 1.00 46.59 240 THR A C 1
ATOM 1868 O O . THR A 1 240 ? 0.431 9.441 13.721 1.00 46.59 240 THR A O 1
ATOM 1871 N N . PRO A 1 241 ? 1.292 7.458 13.194 1.00 42.78 241 PRO A N 1
ATOM 1872 C CA . PRO A 1 241 ? 2.066 7.993 12.082 1.00 42.78 241 PRO A CA 1
ATOM 1873 C C . PRO A 1 241 ? 1.169 8.451 10.923 1.00 42.78 241 PRO A C 1
ATOM 1875 O O . PRO A 1 241 ? 0.146 7.832 10.620 1.00 42.78 241 PRO A O 1
ATOM 1878 N N . ALA A 1 242 ? 1.619 9.499 10.227 1.00 42.25 242 ALA A N 1
ATOM 1879 C CA . ALA A 1 242 ? 0.961 10.229 9.136 1.00 42.25 242 ALA A CA 1
ATOM 1880 C C . ALA A 1 242 ? 0.568 9.445 7.878 1.00 42.25 242 ALA A C 1
ATOM 1882 O O . ALA A 1 242 ? 0.295 10.032 6.828 1.00 42.25 242 ALA A O 1
ATOM 1883 N N . ARG A 1 243 ? 0.624 8.115 7.884 1.00 47.03 243 ARG A N 1
ATOM 1884 C CA . ARG A 1 243 ? 0.452 7.366 6.641 1.00 47.03 243 ARG A CA 1
ATOM 1885 C C . ARG A 1 243 ? -1.028 7.285 6.262 1.00 47.03 243 ARG A C 1
ATOM 1887 O O . ARG A 1 243 ? -1.866 6.763 6.996 1.00 47.03 243 ARG A O 1
ATOM 1894 N N . LYS A 1 244 ? -1.309 7.747 5.040 1.00 50.25 244 LYS A N 1
ATOM 1895 C CA . LYS A 1 244 ? -2.607 7.853 4.336 1.00 50.25 244 LYS A CA 1
ATOM 1896 C C . LYS A 1 244 ? -3.577 6.679 4.542 1.00 50.25 244 LYS A C 1
ATOM 1898 O O . LYS A 1 244 ? -4.789 6.865 4.536 1.00 50.25 244 LYS A O 1
ATOM 1903 N N . GLN A 1 245 ? -3.062 5.467 4.730 1.00 45.53 245 GLN A N 1
ATOM 1904 C CA . GLN A 1 245 ? -3.867 4.250 4.849 1.00 45.53 245 GLN A CA 1
ATOM 1905 C C . GLN A 1 245 ? -4.486 4.054 6.248 1.00 45.53 245 GLN A C 1
ATOM 1907 O O . GLN A 1 245 ? -5.489 3.348 6.382 1.00 45.53 245 GLN A O 1
ATOM 1912 N N . TYR A 1 246 ? -3.951 4.715 7.281 1.00 51.88 246 TYR A N 1
ATOM 1913 C CA . TYR A 1 246 ? -4.357 4.511 8.676 1.00 51.88 246 TYR A CA 1
ATOM 1914 C C . TYR A 1 246 ? -5.497 5.406 9.131 1.00 51.88 246 TYR A C 1
ATOM 1916 O O . TYR A 1 246 ? -6.303 4.959 9.942 1.00 51.88 246 TYR A O 1
ATOM 1924 N N . ALA A 1 247 ? -5.667 6.589 8.534 1.00 51.19 247 ALA A N 1
ATOM 1925 C CA . ALA A 1 247 ? -6.839 7.435 8.775 1.00 51.19 247 ALA A CA 1
ATOM 1926 C C . ALA A 1 247 ? -8.156 6.654 8.574 1.00 51.19 247 ALA A C 1
ATOM 1928 O O . ALA A 1 247 ? -9.110 6.799 9.338 1.00 51.19 247 ALA A O 1
ATOM 1929 N N . GLY A 1 248 ? -8.181 5.722 7.611 1.00 49.22 248 GLY A N 1
ATOM 1930 C CA . GLY A 1 248 ? -9.309 4.817 7.390 1.00 49.22 248 GLY A CA 1
ATOM 1931 C C . GLY A 1 248 ? -9.565 3.835 8.540 1.00 49.22 248 GLY A C 1
ATOM 1932 O O . GLY A 1 248 ? -10.722 3.555 8.840 1.00 49.22 248 GLY A O 1
ATOM 1933 N N . LEU A 1 249 ? -8.528 3.339 9.221 1.00 51.84 249 LEU A N 1
ATOM 1934 C CA . LEU A 1 249 ? -8.678 2.489 10.412 1.00 51.84 249 LEU A CA 1
ATOM 1935 C C . LEU A 1 249 ? -9.175 3.289 11.624 1.00 51.84 249 LEU A C 1
ATOM 1937 O O . LEU A 1 249 ? -9.876 2.739 12.470 1.00 51.84 249 LEU A O 1
ATOM 1941 N N . MET A 1 250 ? -8.886 4.590 11.662 1.00 54.62 250 MET A N 1
ATOM 1942 C CA . MET A 1 250 ? -9.313 5.505 12.724 1.00 54.62 250 MET A CA 1
ATOM 1943 C C . MET A 1 250 ? -10.776 5.926 12.602 1.00 54.62 250 MET A C 1
ATOM 1945 O O . MET A 1 250 ? -11.389 6.255 13.613 1.00 54.62 250 MET A O 1
ATOM 1949 N N . THR A 1 251 ? -11.363 5.879 11.400 1.00 56.28 251 THR A N 1
ATOM 1950 C CA . THR A 1 251 ? -12.771 6.271 11.211 1.00 56.28 251 THR A CA 1
ATOM 1951 C C . THR A 1 251 ? -13.719 5.480 12.105 1.00 56.28 251 THR A C 1
ATOM 1953 O O . THR A 1 251 ? -14.557 6.078 12.759 1.00 56.28 251 THR A O 1
ATOM 1956 N N . ILE A 1 252 ? -13.550 4.163 12.230 1.00 52.28 252 ILE A N 1
ATOM 1957 C CA . ILE A 1 252 ? -14.432 3.308 13.041 1.00 52.28 252 ILE A CA 1
ATOM 1958 C C . ILE A 1 252 ? -14.476 3.736 14.521 1.00 52.28 252 ILE A C 1
ATOM 1960 O O . ILE A 1 252 ? -15.568 4.021 15.021 1.00 52.28 252 ILE A O 1
ATOM 1964 N N . PRO A 1 253 ? -13.343 3.804 15.245 1.00 53.97 253 PRO A N 1
ATOM 1965 C CA . PRO A 1 253 ? -13.361 4.187 16.649 1.00 53.97 253 PRO A CA 1
ATOM 1966 C C . PRO A 1 253 ? -13.751 5.651 16.862 1.00 53.97 253 PRO A C 1
ATOM 1968 O O . PRO A 1 253 ? -14.478 5.938 17.814 1.00 53.97 253 PRO A O 1
ATOM 1971 N N . LEU A 1 254 ? -13.371 6.564 15.957 1.00 58.56 254 LEU A N 1
ATOM 1972 C CA . LEU A 1 254 ? -13.813 7.960 16.027 1.00 58.56 254 LEU A CA 1
ATOM 1973 C C . LEU A 1 254 ? -15.328 8.074 15.819 1.00 58.56 254 LEU A C 1
ATOM 1975 O O . LEU A 1 254 ? -15.996 8.771 16.575 1.00 58.56 254 LEU A O 1
ATOM 1979 N N . THR A 1 255 ? -15.892 7.361 14.841 1.00 56.28 255 THR A N 1
ATOM 1980 C CA . THR A 1 255 ? -17.334 7.344 14.566 1.00 56.28 255 THR A CA 1
ATOM 1981 C C . THR A 1 255 ? -18.113 6.729 15.723 1.00 56.28 255 THR A C 1
ATOM 1983 O O . THR A 1 255 ? -19.155 7.265 16.089 1.00 56.28 255 THR A O 1
ATOM 1986 N N . LEU A 1 256 ? -17.614 5.658 16.349 1.00 51.97 256 LEU A N 1
ATOM 1987 C CA . LEU A 1 256 ? -18.234 5.079 17.546 1.00 51.97 256 LEU A CA 1
ATOM 1988 C C . LEU A 1 256 ? -18.173 6.041 18.740 1.00 51.97 256 LEU A C 1
ATOM 1990 O O . LEU A 1 256 ? -19.176 6.218 19.434 1.00 51.97 256 LEU A O 1
ATOM 1994 N N . ALA A 1 257 ? -17.032 6.700 18.957 1.00 59.94 257 ALA A N 1
ATOM 1995 C CA . ALA A 1 257 ? -16.863 7.697 20.011 1.00 59.94 257 ALA A CA 1
ATOM 1996 C C . ALA A 1 257 ? -17.794 8.901 19.806 1.00 59.94 257 ALA A C 1
ATOM 1998 O O . ALA A 1 257 ? -18.507 9.292 20.729 1.00 59.94 257 ALA A O 1
ATOM 1999 N N . VAL A 1 258 ? -17.844 9.442 18.587 1.00 58.50 258 VAL A N 1
ATOM 2000 C CA . VAL A 1 258 ? -18.735 10.536 18.182 1.00 58.50 258 VAL A CA 1
ATOM 2001 C C . VAL A 1 258 ? -20.197 10.123 18.303 1.00 58.50 258 VAL A C 1
ATOM 2003 O O . VAL A 1 258 ? -20.977 10.840 18.921 1.00 58.50 258 VAL A O 1
ATOM 2006 N N . GLY A 1 259 ? -20.582 8.967 17.761 1.00 55.56 259 GLY A N 1
ATOM 2007 C CA . GLY A 1 259 ? -21.954 8.463 17.808 1.00 55.56 259 GLY A CA 1
ATOM 2008 C C . GLY A 1 259 ? -22.440 8.272 19.242 1.00 55.56 259 GLY A C 1
ATOM 2009 O O . GLY A 1 259 ? -23.544 8.696 19.586 1.00 55.56 259 GLY A O 1
ATOM 2010 N N . TYR A 1 260 ? -21.589 7.733 20.118 1.00 55.81 260 TYR A N 1
ATOM 2011 C CA . TYR A 1 260 ? -21.900 7.632 21.540 1.00 55.81 260 TYR A CA 1
ATOM 2012 C C . TYR A 1 260 ? -21.977 8.999 22.225 1.00 55.81 260 TYR A C 1
ATOM 2014 O O . TYR A 1 260 ? -22.879 9.235 23.035 1.00 55.81 260 TYR A O 1
ATOM 2022 N N . ALA A 1 261 ? -21.044 9.903 21.918 1.00 57.38 261 ALA A N 1
ATOM 2023 C CA . ALA A 1 261 ? -21.046 11.255 22.452 1.00 57.38 261 ALA A CA 1
ATOM 2024 C C . ALA A 1 261 ? -22.365 11.954 22.077 1.00 57.38 261 ALA A C 1
ATOM 2026 O O . ALA A 1 261 ? -23.059 12.454 22.960 1.00 57.38 261 ALA A O 1
ATOM 2027 N N . LEU A 1 262 ? -22.776 11.889 20.809 1.00 53.06 262 LEU A N 1
ATOM 2028 C CA . LEU A 1 262 ? -24.046 12.425 20.316 1.00 53.06 262 LEU A CA 1
ATOM 2029 C C . LEU A 1 262 ? -25.258 11.778 21.000 1.00 53.06 262 LEU A C 1
ATOM 2031 O O . LEU A 1 262 ? -26.125 12.495 21.500 1.00 53.06 262 LEU A O 1
ATOM 2035 N N . ALA A 1 263 ? -25.300 10.447 21.111 1.00 53.16 263 ALA A N 1
ATOM 2036 C CA . ALA A 1 263 ? -26.377 9.734 21.804 1.00 53.16 263 ALA A CA 1
ATOM 2037 C C . ALA A 1 263 ? -26.480 10.135 23.290 1.00 53.16 263 ALA A C 1
ATOM 2039 O O . ALA A 1 263 ? -27.578 10.321 23.826 1.00 53.16 263 ALA A O 1
ATOM 2040 N N . SER A 1 264 ? -25.337 10.340 23.946 1.00 55.41 264 SER A N 1
ATOM 2041 C CA . SER A 1 264 ? -25.237 10.773 25.346 1.00 55.41 264 SER A CA 1
ATOM 2042 C C . SER A 1 264 ? -25.584 12.249 25.542 1.00 55.41 264 SER A C 1
ATOM 2044 O O . SER A 1 264 ? -26.101 12.623 26.598 1.00 55.41 264 SER A O 1
ATOM 2046 N N . MET A 1 265 ? -25.319 13.073 24.526 1.00 54.72 265 MET A N 1
ATOM 2047 C CA . MET A 1 265 ? -25.588 14.511 24.482 1.00 54.72 265 MET A CA 1
ATOM 2048 C C . MET A 1 265 ? -26.953 14.857 23.880 1.00 54.72 265 MET A C 1
ATOM 2050 O O . MET A 1 265 ? -27.293 16.032 23.837 1.00 54.72 265 MET A O 1
ATOM 2054 N N . SER A 1 266 ? -27.778 13.880 23.493 1.00 53.06 266 SER A N 1
ATOM 2055 C CA . SER A 1 266 ? -29.144 14.095 22.976 1.00 53.06 266 SER A CA 1
ATOM 2056 C C . SER A 1 266 ? -30.045 14.938 23.900 1.00 53.06 266 SER A C 1
ATOM 2058 O O . SER A 1 266 ? -30.966 15.597 23.429 1.00 53.06 266 SER A O 1
ATOM 2060 N N . ARG A 1 267 ? -29.746 14.998 25.209 1.00 56.41 267 ARG A N 1
ATOM 2061 C CA . ARG A 1 267 ? -30.409 15.898 26.180 1.00 56.41 267 ARG A CA 1
ATOM 2062 C C . ARG A 1 267 ? -29.857 17.333 26.212 1.00 56.41 267 ARG A C 1
ATOM 2064 O O . ARG A 1 267 ? -30.488 18.208 26.792 1.00 56.41 267 ARG A O 1
ATOM 2071 N N . TYR A 1 268 ? -28.703 17.583 25.602 1.00 62.91 268 TYR A N 1
ATOM 2072 C CA . TYR A 1 268 ? -28.002 18.867 25.534 1.00 62.91 268 TYR A CA 1
ATOM 2073 C C . TYR A 1 268 ? -27.841 19.282 24.070 1.00 62.91 268 TYR A C 1
ATOM 2075 O O . TYR A 1 268 ? -26.755 19.192 23.493 1.00 62.91 268 TYR A O 1
ATOM 2083 N N . ARG A 1 269 ? -28.950 19.744 23.478 1.00 69.56 269 ARG A N 1
ATOM 2084 C CA . ARG A 1 269 ? -29.077 20.095 22.053 1.00 69.56 269 ARG A CA 1
ATOM 2085 C C . ARG A 1 269 ? -27.903 20.937 21.537 1.00 69.56 269 ARG A C 1
ATOM 2087 O O . ARG A 1 269 ? -27.384 20.647 20.467 1.00 69.56 269 ARG A O 1
ATOM 2094 N N . THR A 1 270 ? -27.424 21.904 22.320 1.00 67.00 270 THR A N 1
ATOM 2095 C CA . THR A 1 270 ? -26.279 22.753 21.952 1.00 67.00 270 THR A CA 1
ATOM 2096 C C . THR A 1 270 ? -24.974 21.968 21.809 1.00 67.00 270 THR A C 1
ATOM 2098 O O . THR A 1 270 ? -24.288 22.128 20.807 1.00 67.00 270 THR A O 1
ATOM 2101 N N . MET A 1 271 ? -24.632 21.077 22.748 1.00 52.44 271 MET A N 1
ATOM 2102 C CA . MET A 1 271 ? -23.397 20.286 22.636 1.00 52.44 271 MET A CA 1
ATOM 2103 C C . MET A 1 271 ? -23.487 19.237 21.527 1.00 52.44 271 MET A C 1
ATOM 2105 O O . MET A 1 271 ? -22.512 19.038 20.811 1.00 52.44 271 MET A O 1
ATOM 2109 N N . ALA A 1 272 ? -24.658 18.622 21.334 1.00 58.22 272 ALA A N 1
ATOM 2110 C CA . ALA A 1 272 ? -24.880 17.721 20.207 1.00 58.22 272 ALA A CA 1
ATOM 2111 C C . ALA A 1 272 ? -24.680 18.447 18.863 1.00 58.22 272 ALA A C 1
ATOM 2113 O O . ALA A 1 272 ? -23.961 17.941 18.006 1.00 58.22 272 ALA A O 1
ATOM 2114 N N . MET A 1 273 ? -25.227 19.659 18.705 1.00 65.06 273 MET A N 1
ATOM 2115 C CA . MET A 1 273 ? -25.010 20.480 17.506 1.00 65.06 273 MET A CA 1
ATOM 2116 C C . MET A 1 273 ? -23.539 20.874 17.325 1.00 65.06 273 MET A C 1
ATOM 2118 O O . MET A 1 273 ? -23.039 20.792 16.209 1.00 65.06 273 MET A O 1
ATOM 2122 N N . VAL A 1 274 ? -22.820 21.227 18.398 1.00 68.31 274 VAL A N 1
ATOM 2123 C CA . VAL A 1 274 ? -21.374 21.523 18.334 1.00 68.31 274 VAL A CA 1
ATOM 2124 C C . VAL A 1 274 ? -20.576 20.296 17.892 1.00 68.31 274 VAL A C 1
ATOM 2126 O O . VAL A 1 274 ? -19.690 20.416 17.054 1.00 68.31 274 VAL A O 1
ATOM 2129 N N . THR A 1 275 ? -20.892 19.106 18.407 1.00 61.12 275 THR A N 1
ATOM 2130 C CA . THR A 1 275 ? -20.215 17.865 18.001 1.00 61.12 275 THR A CA 1
ATOM 2131 C C . THR A 1 275 ? -20.526 17.489 16.556 1.00 61.12 275 THR A C 1
ATOM 2133 O O . THR A 1 275 ? -19.602 17.150 15.825 1.00 61.12 275 THR A O 1
ATOM 2136 N N . VAL A 1 276 ? -21.784 17.593 16.110 1.00 69.50 276 VAL A N 1
ATOM 2137 C CA . VAL A 1 276 ? -22.134 17.402 14.691 1.00 69.50 276 VAL A CA 1
ATOM 2138 C C . VAL A 1 276 ? -21.394 18.416 13.821 1.00 69.50 276 VAL A C 1
ATOM 2140 O O . VAL A 1 276 ? -20.787 18.026 12.831 1.00 69.50 276 VAL A O 1
ATOM 2143 N N . GLY A 1 277 ? -21.379 19.692 14.213 1.00 74.12 277 GLY A N 1
ATOM 2144 C CA . GLY A 1 277 ? -20.655 20.749 13.509 1.00 74.12 277 GLY A CA 1
ATOM 2145 C C . GLY A 1 277 ? -19.159 20.459 13.403 1.00 74.12 277 GLY A C 1
ATOM 2146 O O . GLY A 1 277 ? -18.607 20.535 12.313 1.00 74.12 277 GLY A O 1
ATOM 2147 N N . ALA A 1 278 ? -18.516 20.038 14.495 1.00 69.44 278 ALA A N 1
ATOM 2148 C CA . ALA A 1 278 ? -17.110 19.641 14.495 1.00 69.44 278 ALA A CA 1
ATOM 2149 C C . ALA A 1 278 ? -16.854 18.435 13.579 1.00 69.44 278 ALA A C 1
ATOM 2151 O O . ALA A 1 278 ? -15.916 18.447 12.795 1.00 69.44 278 ALA A O 1
ATOM 2152 N N . VAL A 1 279 ? -17.707 17.410 13.620 1.00 67.50 279 VAL A N 1
ATOM 2153 C CA . VAL A 1 279 ? -17.575 16.220 12.762 1.00 67.50 279 VAL A CA 1
ATOM 2154 C C . VAL A 1 279 ? -17.756 16.574 11.292 1.00 67.50 279 VAL A C 1
ATOM 2156 O O . VAL A 1 279 ? -16.980 16.109 10.463 1.00 67.50 279 VAL A O 1
ATOM 2159 N N . LEU A 1 280 ? -18.736 17.415 10.961 1.00 70.31 280 LEU A N 1
ATOM 2160 C CA . LEU A 1 280 ? -18.923 17.923 9.604 1.00 70.31 280 LEU A CA 1
ATOM 2161 C C . LEU A 1 280 ? -17.709 18.747 9.162 1.00 70.31 280 LEU A C 1
ATOM 2163 O O . LEU A 1 280 ? -17.202 18.521 8.070 1.00 70.31 280 LEU A O 1
ATOM 2167 N N . LEU A 1 281 ? -17.176 19.613 10.027 1.00 70.88 281 LEU A N 1
ATOM 2168 C CA . LEU A 1 281 ? -15.945 20.365 9.765 1.00 70.88 281 LEU A CA 1
ATOM 2169 C C . LEU A 1 281 ? -14.730 19.460 9.527 1.00 70.88 281 LEU A C 1
ATOM 2171 O O . LEU A 1 281 ? -13.866 19.831 8.745 1.00 70.88 281 LEU A O 1
ATOM 2175 N N . LEU A 1 282 ? -14.667 18.273 10.138 1.00 65.94 282 LEU A N 1
ATOM 2176 C CA . LEU A 1 282 ? -13.618 17.276 9.878 1.00 65.94 282 LEU A CA 1
ATOM 2177 C C . LEU A 1 282 ? -13.877 16.442 8.615 1.00 65.94 282 LEU A C 1
ATOM 2179 O O . LEU A 1 282 ? -12.942 16.042 7.917 1.00 65.94 282 LEU A O 1
ATOM 2183 N N . ALA A 1 283 ? -15.144 16.178 8.302 1.00 70.75 283 ALA A N 1
ATOM 2184 C CA . ALA A 1 283 ? -15.539 15.457 7.101 1.00 70.75 283 ALA A CA 1
ATOM 2185 C C . ALA A 1 283 ? -15.336 16.305 5.839 1.00 70.75 283 ALA A C 1
ATOM 2187 O O . ALA A 1 283 ? -14.987 15.752 4.800 1.00 70.75 283 ALA A O 1
ATOM 2188 N N . LEU A 1 284 ? -15.501 17.628 5.928 1.00 75.50 284 LEU A N 1
ATOM 2189 C CA . LEU A 1 284 ? -15.391 18.550 4.797 1.00 75.50 284 LEU A CA 1
ATOM 2190 C C . LEU A 1 284 ? -14.008 18.511 4.119 1.00 75.50 284 LEU A C 1
ATOM 2192 O O . LEU A 1 284 ? -13.989 18.307 2.909 1.00 75.50 284 LEU A O 1
ATOM 2196 N N . PRO A 1 285 ? -12.859 18.588 4.823 1.00 73.69 285 PRO A N 1
ATOM 2197 C CA . PRO A 1 285 ? -11.549 18.432 4.191 1.00 73.69 285 PRO A CA 1
ATOM 2198 C C . PRO A 1 285 ? -11.338 17.076 3.522 1.00 73.69 285 PRO A C 1
ATOM 2200 O O . PRO A 1 285 ? -10.687 16.981 2.481 1.00 73.69 285 PRO A O 1
ATOM 2203 N N . THR A 1 286 ? -11.917 16.020 4.098 1.00 71.25 286 THR A N 1
ATOM 2204 C CA . THR A 1 286 ? -11.852 14.672 3.525 1.00 71.25 286 THR A CA 1
ATOM 2205 C C . THR A 1 286 ? -12.713 14.571 2.267 1.00 71.25 286 THR A C 1
ATOM 2207 O O . THR A 1 286 ? -12.239 14.086 1.244 1.00 71.25 286 THR A O 1
ATOM 2210 N N . ALA A 1 287 ? -13.954 15.060 2.312 1.00 74.06 287 ALA A N 1
ATOM 2211 C CA . ALA A 1 287 ? -14.849 15.116 1.162 1.00 74.06 287 ALA A CA 1
ATOM 2212 C C . ALA A 1 287 ? -14.243 15.977 0.046 1.00 74.06 287 ALA A C 1
ATOM 2214 O O . ALA A 1 287 ? -14.181 15.526 -1.093 1.00 74.06 287 ALA A O 1
ATOM 2215 N N . ASN A 1 288 ? -13.688 17.142 0.391 1.00 79.44 288 ASN A N 1
ATOM 2216 C CA . ASN A 1 288 ? -13.001 18.029 -0.541 1.00 79.44 288 ASN A CA 1
ATOM 2217 C C . ASN A 1 288 ? -11.820 17.319 -1.229 1.00 79.44 288 ASN A C 1
ATOM 2219 O O . ASN A 1 288 ? -11.726 17.313 -2.452 1.00 79.44 288 ASN A O 1
ATOM 2223 N N . GLY A 1 289 ? -10.967 16.639 -0.453 1.00 71.75 289 GLY A N 1
ATOM 2224 C CA . GLY A 1 289 ? -9.817 15.888 -0.971 1.00 71.75 289 GLY A CA 1
ATOM 2225 C C . GLY A 1 289 ? -10.158 14.642 -1.800 1.00 71.75 289 GLY A C 1
ATOM 2226 O O . GLY A 1 289 ? -9.362 14.246 -2.651 1.00 71.75 289 GLY A O 1
ATOM 2227 N N . GLN A 1 290 ? -11.301 13.994 -1.550 1.00 69.25 290 GLN A N 1
ATOM 2228 C CA . GLN A 1 290 ? -11.664 12.715 -2.182 1.00 69.25 290 GLN A CA 1
ATOM 2229 C C . GLN A 1 290 ? -12.655 12.860 -3.343 1.00 69.25 290 GLN A C 1
ATOM 2231 O O . GLN A 1 290 ? -12.575 12.098 -4.306 1.00 69.25 290 GLN A O 1
ATOM 2236 N N . GLN A 1 291 ? -13.590 13.809 -3.267 1.00 75.00 291 GLN A N 1
ATOM 2237 C CA . GLN A 1 291 ? -14.647 13.979 -4.271 1.00 75.00 291 GLN A CA 1
ATOM 2238 C C . GLN A 1 291 ? -14.235 14.901 -5.418 1.00 75.00 291 GLN A C 1
ATOM 2240 O O . GLN A 1 291 ? -14.744 14.747 -6.526 1.00 75.00 291 GLN A O 1
ATOM 2245 N N . HIS A 1 292 ? -13.290 15.815 -5.189 1.00 70.19 292 HIS A N 1
ATOM 2246 C CA . HIS A 1 292 ? -12.758 16.673 -6.241 1.00 70.19 292 HIS A CA 1
ATOM 2247 C C . HIS A 1 292 ? -11.419 16.136 -6.754 1.00 70.19 292 HIS A C 1
ATOM 2249 O O . HIS A 1 292 ? -10.595 15.623 -5.995 1.00 70.19 292 HIS A O 1
ATOM 2255 N N . SER A 1 293 ? -11.198 16.242 -8.065 1.00 66.69 293 SER A N 1
ATOM 2256 C CA . SER A 1 293 ? -9.867 16.073 -8.666 1.00 66.69 293 SER A CA 1
ATOM 2257 C C . SER A 1 293 ? -8.908 17.135 -8.126 1.00 66.69 293 SER A C 1
ATOM 2259 O O . SER A 1 293 ? -7.823 16.812 -7.652 1.00 66.69 293 SER A O 1
ATOM 2261 N N . ARG A 1 294 ? -9.396 18.381 -8.063 1.00 74.56 294 ARG A N 1
ATOM 2262 C CA . ARG A 1 294 ? -8.712 19.534 -7.480 1.00 74.56 294 ARG A CA 1
ATOM 2263 C C . ARG A 1 294 ? -9.406 19.981 -6.196 1.00 74.56 294 ARG A C 1
ATOM 2265 O O . ARG A 1 294 ? -10.440 20.645 -6.284 1.00 74.56 294 ARG A O 1
ATOM 2272 N N . PRO A 1 295 ? -8.883 19.631 -5.015 1.00 80.56 295 PRO A N 1
ATOM 2273 C CA . PRO A 1 295 ? -9.453 20.134 -3.780 1.00 80.56 295 PRO A CA 1
ATOM 2274 C C . PRO A 1 295 ? -9.243 21.649 -3.657 1.00 80.56 295 PRO A C 1
ATOM 2276 O O . PRO A 1 295 ? -8.206 22.185 -4.050 1.00 80.56 295 PRO A O 1
ATOM 2279 N N . PHE A 1 296 ? -10.228 22.347 -3.097 1.00 83.88 296 PHE A N 1
ATOM 2280 C CA . PHE A 1 296 ? -10.182 23.802 -2.929 1.00 83.88 296 PHE A CA 1
ATOM 2281 C C . PHE A 1 296 ? -9.518 24.204 -1.603 1.00 83.88 296 PHE A C 1
ATOM 2283 O O . PHE A 1 296 ? -9.758 23.571 -0.575 1.00 83.88 296 PHE A O 1
ATOM 2290 N N . GLY A 1 297 ? -8.740 25.290 -1.597 1.00 86.31 297 GLY A N 1
ATOM 2291 C CA . GLY A 1 297 ? -8.192 25.909 -0.381 1.00 86.31 297 GLY A CA 1
ATOM 2292 C C . GLY A 1 297 ? -6.740 25.538 -0.062 1.00 86.31 297 GLY A C 1
ATOM 2293 O O . GLY A 1 297 ? -5.949 25.270 -0.963 1.00 86.31 297 GLY A O 1
ATOM 2294 N N . ILE A 1 298 ? -6.370 25.578 1.222 1.00 79.12 298 ILE A N 1
ATOM 2295 C CA . ILE A 1 298 ? -4.984 25.379 1.683 1.00 79.12 298 ILE A CA 1
ATOM 2296 C C . ILE A 1 298 ? -4.778 23.908 2.074 1.00 79.12 298 ILE A C 1
ATOM 2298 O O . ILE A 1 298 ? -5.551 23.366 2.873 1.00 79.12 298 ILE A O 1
ATOM 2302 N N . ALA A 1 299 ? -3.739 23.263 1.532 1.00 71.94 299 ALA A N 1
ATOM 2303 C CA . ALA A 1 299 ? -3.359 21.898 1.902 1.00 71.94 299 ALA A CA 1
ATOM 2304 C C . ALA A 1 299 ? -3.089 21.788 3.414 1.00 71.94 299 ALA A C 1
ATOM 2306 O O . ALA A 1 299 ? -2.475 22.667 4.010 1.00 71.94 299 ALA A O 1
ATOM 2307 N N . GLY A 1 300 ? -3.574 20.719 4.045 1.00 68.12 300 GLY A N 1
ATOM 2308 C CA . GLY A 1 300 ? -3.489 20.500 5.495 1.00 68.12 300 GLY A CA 1
ATOM 2309 C C . GLY A 1 300 ? -4.577 21.208 6.314 1.00 68.12 300 GLY A C 1
ATOM 2310 O O . GLY A 1 300 ? -4.723 20.919 7.501 1.00 68.12 300 GLY A O 1
ATOM 2311 N N . VAL A 1 301 ? -5.369 22.094 5.696 1.00 72.56 301 VAL A N 1
ATOM 2312 C CA . VAL A 1 301 ? -6.492 22.801 6.340 1.00 72.56 301 VAL A CA 1
ATOM 2313 C C . VAL A 1 301 ? -7.804 22.471 5.638 1.00 72.56 301 VAL A C 1
ATOM 2315 O O . VAL A 1 301 ? -8.700 21.870 6.225 1.00 72.56 301 VAL A O 1
ATOM 2318 N N . SER A 1 302 ? -7.920 22.856 4.367 1.00 78.00 302 SER A N 1
ATOM 2319 C CA . SER A 1 302 ? -9.143 22.710 3.572 1.00 78.00 302 SER A CA 1
ATOM 2320 C C . SER A 1 302 ? -9.248 21.343 2.909 1.00 78.00 302 SER A C 1
ATOM 2322 O O . SER A 1 302 ? -10.336 20.934 2.523 1.00 78.00 302 SER A O 1
ATOM 2324 N N . TYR A 1 303 ? -8.132 20.640 2.765 1.00 76.69 303 TYR A N 1
ATOM 2325 C CA . TYR A 1 303 ? -8.051 19.255 2.323 1.00 76.69 303 TYR A CA 1
ATOM 2326 C C . TYR A 1 303 ? -6.766 18.649 2.861 1.00 76.69 303 TYR A C 1
ATOM 2328 O O . TYR A 1 303 ? -5.786 19.356 3.094 1.00 76.69 303 TYR A O 1
ATOM 2336 N N . LEU A 1 304 ? -6.743 17.334 3.035 1.00 67.62 304 LEU A N 1
ATOM 2337 C CA . LEU A 1 304 ? -5.499 16.658 3.373 1.00 67.62 304 LEU A CA 1
ATOM 2338 C C . LEU A 1 304 ? -4.722 16.379 2.070 1.00 67.62 304 LEU A C 1
ATOM 2340 O O . LEU A 1 304 ? -5.340 15.897 1.113 1.00 67.62 304 LEU A O 1
ATOM 2344 N N . PRO A 1 305 ? -3.394 16.604 2.004 1.00 64.50 305 PRO A N 1
ATOM 2345 C CA . PRO A 1 305 ? -2.543 16.288 0.844 1.00 64.50 305 PRO A CA 1
ATOM 2346 C C . PRO A 1 305 ? -2.337 14.763 0.675 1.00 64.50 305 PRO A C 1
ATOM 2348 O O . PRO A 1 305 ? -1.255 14.248 0.388 1.00 64.50 305 PRO A O 1
ATOM 2351 N N . LEU A 1 306 ? -3.400 13.987 0.903 1.00 57.03 306 LEU A N 1
ATOM 2352 C CA . LEU A 1 306 ? -3.374 12.531 0.933 1.00 57.03 306 LEU A CA 1
ATOM 2353 C C . LEU A 1 306 ? -3.490 11.934 -0.458 1.00 57.03 306 LEU A C 1
ATOM 2355 O O . LEU A 1 306 ? -3.012 10.824 -0.670 1.00 57.03 306 LEU A O 1
ATOM 2359 N N . ARG A 1 307 ? -4.060 12.649 -1.426 1.00 59.31 307 ARG A N 1
ATOM 2360 C CA . ARG A 1 307 ? -4.136 12.155 -2.796 1.00 59.31 307 ARG A CA 1
ATOM 2361 C C . ARG A 1 307 ? -2.794 12.426 -3.484 1.00 59.31 307 ARG A C 1
ATOM 2363 O O . ARG A 1 307 ? -2.440 13.596 -3.607 1.00 59.31 307 ARG A O 1
ATOM 2370 N N . PRO A 1 308 ? -2.034 11.403 -3.925 1.00 56.06 308 PRO A N 1
ATOM 2371 C CA . PRO A 1 308 ? -1.138 11.642 -5.044 1.00 56.06 308 PRO A CA 1
ATOM 2372 C C . PRO A 1 308 ? -2.060 12.100 -6.172 1.00 56.06 308 PRO A C 1
ATOM 2374 O O . PRO A 1 308 ? -2.919 11.339 -6.626 1.00 56.06 308 PRO A O 1
ATOM 2377 N N . THR A 1 309 ? -2.010 13.387 -6.510 1.00 60.38 309 THR A N 1
ATOM 2378 C CA . THR A 1 309 ? -2.689 13.916 -7.697 1.00 60.38 309 THR A CA 1
ATOM 2379 C C . THR A 1 309 ? -2.370 12.970 -8.838 1.00 60.38 309 THR A C 1
ATOM 2381 O O . THR A 1 309 ? -1.207 12.598 -8.981 1.00 60.38 309 THR A O 1
ATOM 2384 N N . SER A 1 310 ? -3.360 12.507 -9.603 1.00 63.91 310 SER A N 1
ATOM 2385 C CA . SER A 1 310 ? -3.056 11.579 -10.688 1.00 63.91 310 SER A CA 1
ATOM 2386 C C . SER A 1 310 ? -2.135 12.305 -11.664 1.00 63.91 310 SER A C 1
ATOM 2388 O O . SER A 1 310 ? -2.595 13.181 -12.394 1.00 63.91 310 SER A O 1
ATOM 2390 N N . TYR A 1 311 ? -0.842 11.979 -11.630 1.00 72.38 311 TYR A N 1
ATOM 2391 C CA . TYR A 1 311 ? 0.231 12.615 -12.396 1.00 72.38 311 TYR A CA 1
ATOM 2392 C C . TYR A 1 311 ? 0.148 12.240 -13.876 1.00 72.38 311 TYR A C 1
ATOM 2394 O O . TYR A 1 311 ? 1.111 11.792 -14.465 1.00 72.38 311 TYR A O 1
ATOM 2402 N N . ALA A 1 312 ? -1.046 12.278 -14.448 1.00 89.62 312 ALA A N 1
ATOM 2403 C CA . ALA A 1 312 ? -1.388 11.677 -15.720 1.00 89.62 312 ALA A CA 1
ATOM 2404 C C . ALA A 1 312 ? -1.141 10.153 -15.832 1.00 89.62 312 ALA A C 1
ATOM 2406 O O . ALA A 1 312 ? -1.100 9.614 -16.936 1.00 89.62 312 ALA A O 1
ATOM 2407 N N . TYR A 1 313 ? -0.990 9.420 -14.717 1.00 91.56 313 TYR A N 1
ATOM 2408 C CA . TYR A 1 313 ? -0.718 7.971 -14.756 1.00 91.56 313 TYR A CA 1
ATOM 2409 C C . TYR A 1 313 ? -1.794 7.164 -15.489 1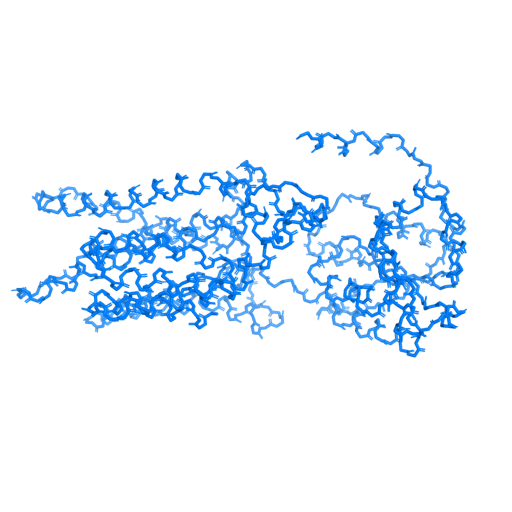.00 91.56 313 TYR A C 1
ATOM 2411 O O . TYR A 1 313 ? -1.491 6.112 -16.033 1.00 91.56 313 TYR A O 1
ATOM 2419 N N . ARG A 1 314 ? -3.036 7.661 -15.555 1.00 91.19 314 ARG A N 1
ATOM 2420 C CA . ARG A 1 314 ? -4.089 7.045 -16.373 1.00 91.19 314 ARG A CA 1
ATOM 2421 C C . ARG A 1 314 ? -3.804 7.193 -17.869 1.00 91.19 314 ARG A C 1
ATOM 2423 O O . ARG A 1 314 ? -4.016 6.247 -18.617 1.00 91.19 314 ARG A O 1
ATOM 2430 N N . GLN A 1 315 ? -3.344 8.366 -18.306 1.00 94.50 315 GLN A N 1
ATOM 2431 C CA . GLN A 1 315 ? -2.915 8.582 -19.687 1.00 94.50 315 GLN A CA 1
ATOM 2432 C C . GLN A 1 315 ? -1.667 7.752 -20.003 1.00 94.50 315 GLN A C 1
ATOM 2434 O O . GLN A 1 315 ? -1.592 7.182 -21.085 1.00 94.50 315 GLN A O 1
ATOM 2439 N N . LEU A 1 316 ? -0.732 7.634 -19.054 1.00 95.69 316 LEU A N 1
ATOM 2440 C CA . LEU A 1 316 ? 0.432 6.758 -19.192 1.00 95.69 316 LEU A CA 1
ATOM 2441 C C . LEU A 1 316 ? 0.019 5.289 -19.358 1.00 95.69 316 LEU A C 1
ATOM 2443 O O . LEU A 1 316 ? 0.520 4.616 -20.248 1.00 95.69 316 LEU A O 1
ATOM 2447 N N . ASP A 1 317 ? -0.912 4.807 -18.533 1.00 95.75 317 ASP A N 1
ATOM 2448 C CA . ASP A 1 317 ? -1.435 3.437 -18.595 1.00 95.75 317 ASP A C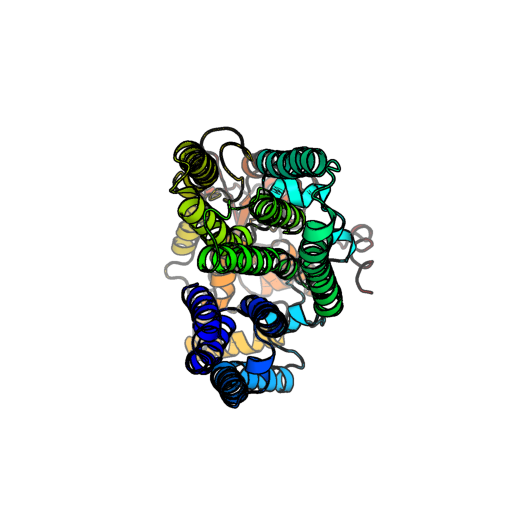A 1
ATOM 2449 C C . ASP A 1 317 ? -2.108 3.149 -19.946 1.00 95.75 317 ASP A C 1
ATOM 2451 O O . ASP A 1 317 ? -1.801 2.153 -20.595 1.00 95.75 317 ASP A O 1
ATOM 2455 N N . ALA A 1 318 ? -2.937 4.083 -20.427 1.00 96.00 318 ALA A N 1
ATOM 2456 C CA . ALA A 1 318 ? -3.570 3.987 -21.741 1.00 96.00 318 ALA A CA 1
ATOM 2457 C C . ALA A 1 318 ? -2.552 4.015 -22.896 1.00 96.00 318 ALA A C 1
ATOM 2459 O O . ALA A 1 318 ? -2.717 3.295 -23.880 1.00 96.00 318 ALA A O 1
ATOM 2460 N N . TRP A 1 319 ? -1.493 4.822 -22.781 1.00 97.56 319 TRP A N 1
ATOM 2461 C CA . TRP A 1 319 ? -0.407 4.838 -23.760 1.00 97.56 319 TRP A CA 1
ATOM 2462 C C . TRP A 1 319 ? 0.381 3.523 -23.760 1.00 97.56 319 TRP A C 1
ATOM 2464 O O . TRP A 1 319 ? 0.702 3.009 -24.827 1.00 97.56 319 TRP A O 1
ATOM 2474 N N . LEU A 1 320 ? 0.648 2.935 -22.588 1.00 97.38 320 LEU A N 1
ATOM 2475 C CA . LEU A 1 320 ? 1.290 1.621 -22.482 1.00 97.38 320 LEU A CA 1
ATOM 2476 C C . LEU A 1 320 ? 0.418 0.521 -23.104 1.00 97.38 320 LEU A C 1
ATOM 2478 O O . LEU A 1 320 ? 0.942 -0.356 -23.789 1.00 97.38 320 LEU A O 1
ATOM 2482 N N . ASP A 1 321 ? -0.900 0.571 -22.906 1.00 96.62 321 ASP A N 1
ATOM 2483 C CA . ASP A 1 321 ? -1.832 -0.367 -23.542 1.00 96.62 321 ASP A CA 1
ATOM 2484 C C . ASP A 1 321 ? -1.812 -0.268 -25.065 1.00 96.62 321 ASP A C 1
ATOM 2486 O O . ASP A 1 321 ? -1.916 -1.288 -25.746 1.00 96.62 321 ASP A O 1
ATOM 2490 N N . ASP A 1 322 ? -1.678 0.942 -25.606 1.00 97.38 322 ASP A N 1
ATOM 2491 C CA . ASP A 1 322 ? -1.530 1.153 -27.044 1.00 97.38 322 ASP A CA 1
ATOM 2492 C C . ASP A 1 322 ? -0.164 0.665 -27.550 1.00 97.38 322 ASP A C 1
ATOM 2494 O O . ASP A 1 322 ? -0.110 -0.109 -28.506 1.00 97.38 322 ASP A O 1
ATOM 2498 N N . LEU A 1 323 ? 0.923 1.004 -26.844 1.00 96.44 323 LEU A N 1
ATOM 2499 C CA . LEU A 1 323 ? 2.294 0.579 -27.157 1.00 96.44 323 LEU A CA 1
ATOM 2500 C C . LEU A 1 323 ? 2.418 -0.947 -27.258 1.00 96.44 323 LEU A C 1
ATOM 2502 O O . LEU A 1 323 ? 3.075 -1.464 -28.165 1.00 96.44 323 LEU A O 1
ATOM 2506 N N . TYR A 1 324 ? 1.798 -1.669 -26.324 1.00 95.81 324 TYR A N 1
ATOM 2507 C CA . TYR A 1 324 ? 1.842 -3.128 -26.279 1.00 95.81 324 TYR A CA 1
ATOM 2508 C C . TYR A 1 324 ? 0.694 -3.805 -27.038 1.00 95.81 324 TYR A C 1
ATOM 2510 O O . TYR A 1 324 ? 0.642 -5.040 -27.084 1.00 95.81 324 TYR A O 1
ATOM 2518 N N . ARG A 1 325 ? -0.220 -3.053 -27.664 1.00 96.00 325 ARG A N 1
ATOM 2519 C CA . ARG A 1 325 ? -1.348 -3.641 -28.394 1.00 96.00 325 ARG A CA 1
ATOM 2520 C C . ARG A 1 325 ? -0.840 -4.501 -29.550 1.00 96.00 325 ARG A C 1
ATOM 2522 O O . ARG A 1 325 ? -0.160 -4.027 -30.454 1.00 96.00 325 ARG A O 1
ATOM 2529 N N . GLY A 1 326 ? -1.192 -5.787 -29.524 1.00 91.69 326 GLY A N 1
ATOM 2530 C CA . GLY A 1 326 ? -0.776 -6.757 -30.542 1.00 91.69 326 GLY A CA 1
ATOM 2531 C C . GLY A 1 326 ? 0.699 -7.168 -30.468 1.00 91.69 326 GLY A C 1
ATOM 2532 O O . GLY A 1 326 ? 1.158 -7.913 -31.333 1.00 91.69 326 GLY A O 1
ATOM 2533 N N . GLN A 1 327 ? 1.442 -6.715 -29.453 1.00 90.94 327 GLN A N 1
ATOM 2534 C CA . GLN A 1 327 ? 2.821 -7.137 -29.239 1.00 90.94 327 GLN A CA 1
ATOM 2535 C C . GLN A 1 327 ? 2.867 -8.493 -28.519 1.00 90.94 327 GLN A C 1
ATOM 2537 O O . GLN A 1 327 ? 2.050 -8.746 -27.628 1.00 90.94 327 GLN A O 1
ATOM 2542 N N . PRO A 1 328 ? 3.814 -9.380 -28.870 1.00 86.81 328 PRO A N 1
ATOM 2543 C CA . PRO A 1 328 ? 4.005 -10.618 -28.133 1.00 86.81 328 PRO A CA 1
ATOM 2544 C C . PRO A 1 328 ? 4.566 -10.323 -26.732 1.00 86.81 328 PRO A C 1
ATOM 2546 O O . PRO A 1 328 ? 5.313 -9.358 -26.551 1.00 86.81 328 PRO A O 1
ATOM 2549 N N . PRO A 1 329 ? 4.248 -11.157 -25.734 1.00 84.94 329 PRO A N 1
ATOM 2550 C CA . PRO A 1 329 ? 4.890 -11.077 -24.432 1.00 84.94 329 PRO A CA 1
ATOM 2551 C C . PRO A 1 329 ? 6.392 -11.428 -24.558 1.00 84.94 329 PRO A C 1
ATOM 2553 O O . PRO A 1 329 ? 6.783 -12.212 -25.423 1.00 84.94 329 PRO A O 1
ATOM 2556 N N . ALA A 1 330 ? 7.243 -10.868 -23.697 1.00 82.44 330 ALA A N 1
ATOM 2557 C CA . ALA A 1 330 ? 8.684 -11.129 -23.620 1.00 82.44 330 ALA A CA 1
ATOM 2558 C C . ALA A 1 330 ? 9.078 -11.824 -22.314 1.00 82.44 330 ALA A C 1
ATOM 2560 O O . ALA A 1 330 ? 8.412 -11.693 -21.291 1.00 82.44 330 ALA A O 1
ATOM 2561 N N . ALA A 1 331 ? 10.228 -12.501 -22.309 1.00 72.81 331 ALA A N 1
ATOM 2562 C CA . ALA A 1 331 ? 10.822 -12.960 -21.058 1.00 72.81 331 ALA A CA 1
ATOM 2563 C C . ALA A 1 331 ? 11.056 -11.773 -20.101 1.00 72.81 331 ALA A C 1
ATOM 2565 O O . ALA A 1 331 ? 11.530 -10.716 -20.523 1.00 72.81 331 ALA A O 1
ATOM 2566 N N . GLN A 1 332 ? 10.707 -11.958 -18.826 1.00 72.00 332 GLN A N 1
ATOM 2567 C CA . GLN A 1 332 ? 10.864 -10.930 -17.797 1.00 72.00 332 GLN A CA 1
ATOM 2568 C C . GLN A 1 332 ? 12.333 -10.709 -17.442 1.00 72.00 332 GLN A C 1
ATOM 2570 O O . GLN A 1 332 ? 13.135 -11.644 -17.452 1.00 72.00 332 GLN A O 1
ATOM 2575 N N . PHE A 1 333 ? 12.643 -9.473 -17.050 1.00 68.06 333 PHE A N 1
ATOM 2576 C CA . PHE A 1 333 ? 13.908 -9.114 -16.421 1.00 68.06 333 PHE A CA 1
ATOM 2577 C C . PHE A 1 333 ? 13.702 -9.042 -14.919 1.00 68.06 333 PHE A C 1
ATOM 2579 O O . PHE A 1 333 ? 12.946 -8.209 -14.417 1.00 68.06 333 PHE A O 1
ATOM 2586 N N . THR A 1 334 ? 14.388 -9.918 -14.203 1.00 68.50 334 THR A N 1
ATOM 2587 C CA . THR A 1 334 ? 14.607 -9.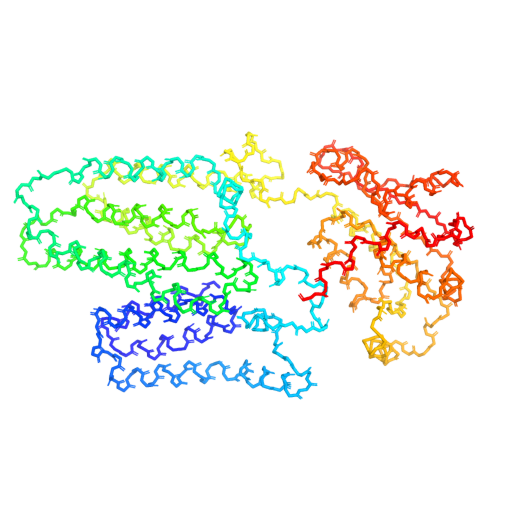773 -12.772 1.00 68.50 334 THR A CA 1
ATOM 2588 C C . THR A 1 334 ? 16.071 -10.065 -12.493 1.00 68.50 334 THR A C 1
ATOM 2590 O O . THR A 1 334 ? 16.704 -10.862 -13.182 1.00 68.50 334 THR A O 1
ATOM 2593 N N . THR A 1 335 ? 16.633 -9.372 -11.508 1.00 66.31 335 THR A N 1
ATOM 2594 C CA . THR A 1 335 ? 18.006 -9.606 -11.049 1.00 66.31 335 THR A CA 1
ATOM 2595 C C . THR A 1 335 ? 18.139 -10.944 -10.317 1.00 66.31 335 THR A C 1
ATOM 2597 O O . THR A 1 335 ? 19.249 -11.417 -10.098 1.00 66.31 335 THR A O 1
ATOM 2600 N N . ASP A 1 336 ? 17.019 -11.572 -9.947 1.00 71.56 336 ASP A N 1
ATOM 2601 C CA . ASP A 1 336 ? 16.989 -12.881 -9.303 1.00 71.56 336 ASP A CA 1
ATOM 2602 C C . ASP A 1 336 ? 16.939 -14.008 -10.350 1.00 71.56 336 ASP A C 1
ATOM 2604 O O . ASP A 1 336 ? 15.931 -14.231 -11.029 1.00 71.56 336 ASP A O 1
ATOM 2608 N N . ALA A 1 337 ? 18.036 -14.756 -10.471 1.00 71.00 337 ALA A N 1
ATOM 2609 C CA . ALA A 1 337 ? 18.156 -15.855 -11.426 1.00 71.00 337 ALA A CA 1
ATOM 2610 C C . ALA A 1 337 ? 17.116 -16.974 -11.209 1.00 71.00 337 ALA A C 1
ATOM 2612 O O . ALA A 1 337 ? 16.629 -17.556 -12.183 1.00 71.00 337 ALA A O 1
ATOM 2613 N N . GLN A 1 338 ? 16.732 -17.272 -9.962 1.00 71.62 338 GLN A N 1
ATOM 2614 C CA . GLN A 1 338 ? 15.756 -18.327 -9.664 1.00 71.62 338 GLN A CA 1
ATOM 2615 C C . GLN A 1 338 ? 14.342 -17.897 -10.047 1.00 71.62 338 GLN A C 1
ATOM 2617 O O . GLN A 1 338 ? 13.586 -18.677 -10.640 1.00 71.62 338 GLN A O 1
ATOM 2622 N N . VAL A 1 339 ? 13.983 -16.651 -9.737 1.00 72.69 339 VAL A N 1
ATOM 2623 C CA . VAL A 1 339 ? 12.695 -16.075 -10.137 1.00 72.69 339 VAL A CA 1
ATOM 2624 C C . VAL A 1 339 ? 12.623 -15.973 -11.662 1.00 72.69 339 VAL A C 1
ATOM 2626 O O . VAL A 1 339 ? 11.614 -16.382 -12.241 1.00 72.69 339 VAL A O 1
ATOM 2629 N N . THR A 1 340 ? 13.716 -15.559 -12.317 1.00 70.38 340 THR A N 1
ATOM 2630 C CA . THR A 1 340 ? 13.837 -15.530 -13.786 1.00 70.38 340 THR A CA 1
ATOM 2631 C C . THR A 1 340 ? 13.549 -16.901 -14.386 1.00 70.38 340 THR A C 1
ATOM 2633 O O . THR A 1 340 ? 12.687 -17.017 -15.254 1.00 70.38 340 THR A O 1
ATOM 2636 N N . ALA A 1 341 ? 14.205 -17.957 -13.896 1.00 74.75 341 ALA A N 1
ATOM 2637 C CA . ALA A 1 341 ? 14.033 -19.309 -14.421 1.00 74.75 341 ALA A CA 1
ATOM 2638 C C . ALA A 1 341 ? 12.585 -19.813 -14.280 1.00 74.75 341 ALA A C 1
ATOM 2640 O O . ALA A 1 341 ? 12.028 -20.381 -15.221 1.00 74.75 341 ALA A O 1
ATOM 2641 N N . ARG A 1 342 ? 11.937 -19.562 -13.133 1.00 77.44 342 ARG A N 1
ATOM 2642 C CA . ARG A 1 342 ? 10.532 -19.952 -12.906 1.00 77.44 342 ARG A CA 1
ATOM 2643 C C . ARG A 1 342 ? 9.564 -19.174 -13.791 1.00 77.44 342 ARG A C 1
ATOM 2645 O O . ARG A 1 342 ? 8.648 -19.765 -14.357 1.00 77.44 342 ARG A O 1
ATOM 2652 N N . MET A 1 343 ? 9.767 -17.867 -13.931 1.00 74.31 343 MET A N 1
ATOM 2653 C CA . MET A 1 343 ? 8.942 -17.024 -14.797 1.00 74.31 343 MET A CA 1
ATOM 2654 C C . MET A 1 343 ? 9.131 -17.380 -16.269 1.00 74.31 343 MET A C 1
ATOM 2656 O O . MET A 1 343 ? 8.152 -17.442 -17.007 1.00 74.31 343 MET A O 1
ATOM 2660 N N . GLN A 1 344 ? 10.359 -17.683 -16.686 1.00 76.75 344 GLN A N 1
ATOM 2661 C CA . GLN A 1 344 ? 10.660 -18.157 -18.032 1.00 76.75 344 GLN A CA 1
ATOM 2662 C C . GLN A 1 344 ? 10.009 -19.517 -18.300 1.00 76.75 344 GLN A C 1
ATOM 2664 O O . GLN A 1 344 ? 9.407 -19.699 -19.354 1.00 76.75 344 GLN A O 1
ATOM 2669 N N . ALA A 1 345 ? 10.049 -20.448 -17.343 1.00 82.12 345 ALA A N 1
ATOM 2670 C CA . ALA A 1 345 ? 9.344 -21.723 -17.459 1.00 82.12 345 ALA A CA 1
ATOM 2671 C C . ALA A 1 345 ? 7.822 -21.525 -17.579 1.00 82.12 345 ALA A C 1
ATOM 2673 O O . ALA A 1 345 ? 7.201 -22.104 -18.468 1.00 82.12 345 ALA A O 1
ATOM 2674 N N . ALA A 1 346 ? 7.225 -20.659 -16.751 1.00 79.62 346 ALA A N 1
ATOM 2675 C CA . ALA A 1 346 ? 5.800 -20.327 -16.824 1.00 79.62 346 ALA A CA 1
ATOM 2676 C C . ALA A 1 346 ? 5.422 -19.645 -18.152 1.00 79.62 346 ALA A C 1
ATOM 2678 O O . ALA A 1 346 ? 4.375 -19.939 -18.728 1.00 79.62 346 ALA A O 1
ATOM 2679 N N . PHE A 1 347 ? 6.286 -18.766 -18.662 1.00 80.44 347 PHE A N 1
ATOM 2680 C CA . PHE A 1 347 ? 6.129 -18.125 -19.964 1.00 80.44 347 PHE A CA 1
ATOM 2681 C C . PHE A 1 347 ? 6.149 -19.152 -21.100 1.00 80.44 347 PHE A C 1
ATOM 2683 O O . PHE A 1 347 ? 5.228 -19.182 -21.914 1.00 80.44 347 PHE A O 1
ATOM 2690 N N . VAL A 1 348 ? 7.168 -20.019 -21.135 1.00 81.75 348 VAL A N 1
ATOM 2691 C CA . VAL A 1 348 ? 7.312 -21.065 -22.160 1.00 81.75 348 VAL A CA 1
ATOM 2692 C C . VAL A 1 348 ? 6.135 -22.036 -22.103 1.00 81.75 348 VAL A C 1
ATOM 2694 O O . VAL A 1 348 ? 5.597 -22.391 -23.148 1.00 81.75 348 VAL A O 1
ATOM 2697 N N . ALA A 1 349 ? 5.685 -22.410 -20.904 1.00 84.62 349 ALA A N 1
ATOM 2698 C CA . ALA A 1 349 ? 4.513 -23.262 -20.724 1.00 84.62 349 ALA A CA 1
ATOM 2699 C C . ALA A 1 349 ? 3.222 -22.613 -21.254 1.00 84.62 349 ALA A C 1
ATOM 2701 O O . ALA A 1 349 ? 2.367 -23.310 -21.794 1.00 84.62 349 ALA A O 1
ATOM 2702 N N . ARG A 1 350 ? 3.073 -21.288 -21.118 1.00 83.00 350 ARG A N 1
ATOM 2703 C CA . ARG A 1 350 ? 1.856 -20.564 -21.517 1.00 83.00 350 ARG A CA 1
ATOM 2704 C C . ARG A 1 350 ? 1.818 -20.180 -22.997 1.00 83.00 350 ARG A C 1
ATOM 2706 O O . ARG A 1 350 ? 0.741 -20.195 -23.585 1.00 83.00 350 ARG A O 1
ATOM 2713 N N . TYR A 1 351 ? 2.955 -19.808 -23.582 1.00 82.38 351 TYR A N 1
ATOM 2714 C CA . TYR A 1 351 ? 3.020 -19.211 -24.925 1.00 82.38 351 TYR A CA 1
ATOM 2715 C C . TYR A 1 351 ? 3.836 -20.028 -25.938 1.00 82.38 351 TYR A C 1
ATOM 2717 O O . TYR A 1 351 ? 3.876 -19.678 -27.118 1.00 82.38 351 TYR A O 1
ATOM 2725 N N . GLY A 1 352 ? 4.469 -21.120 -25.503 1.00 82.44 352 GLY A N 1
ATOM 2726 C CA . GLY A 1 352 ? 5.349 -21.941 -26.332 1.00 82.44 352 GLY A CA 1
ATOM 2727 C C . GLY A 1 352 ? 6.704 -21.281 -26.622 1.00 82.44 352 GLY A C 1
ATOM 2728 O O . GLY A 1 352 ? 6.900 -20.076 -26.471 1.00 82.44 352 GLY A O 1
ATOM 2729 N N . ALA A 1 353 ? 7.672 -22.081 -27.076 1.00 73.62 353 ALA A N 1
ATOM 2730 C CA . ALA A 1 353 ? 9.031 -21.611 -27.377 1.00 73.62 353 ALA A CA 1
ATOM 2731 C C . ALA A 1 353 ? 9.122 -20.719 -28.637 1.00 73.62 353 ALA A C 1
ATOM 2733 O O . ALA A 1 353 ? 10.118 -20.027 -28.841 1.00 73.62 353 ALA A O 1
ATOM 2734 N N . VAL A 1 354 ? 8.092 -20.724 -29.492 1.00 64.88 354 VAL A N 1
ATOM 2735 C CA . VAL A 1 354 ? 8.117 -20.084 -30.822 1.00 64.88 354 VAL A CA 1
ATOM 2736 C C . VAL A 1 354 ? 7.901 -18.562 -30.754 1.00 64.88 354 VAL A C 1
ATOM 2738 O O . VAL A 1 354 ? 8.342 -17.837 -31.643 1.00 64.88 354 VAL A O 1
ATOM 2741 N N . MET A 1 355 ? 7.335 -18.035 -29.662 1.00 62.19 355 MET A N 1
ATOM 2742 C CA . MET A 1 355 ? 7.049 -16.596 -29.493 1.00 62.19 355 MET A CA 1
ATOM 2743 C C . MET A 1 355 ? 8.290 -15.718 -29.213 1.00 62.19 355 MET A C 1
ATOM 2745 O O . MET A 1 355 ? 8.160 -14.524 -28.972 1.00 62.19 355 MET A O 1
ATOM 2749 N N . ILE A 1 356 ? 9.509 -16.268 -29.280 1.00 63.66 356 ILE A N 1
ATOM 2750 C CA . ILE A 1 356 ? 10.759 -15.573 -28.905 1.00 63.66 356 ILE A CA 1
ATOM 2751 C C . ILE A 1 356 ? 11.300 -14.645 -30.020 1.00 63.66 356 ILE A C 1
ATOM 2753 O O . ILE A 1 356 ? 12.211 -13.851 -29.780 1.00 63.66 356 ILE A O 1
ATOM 2757 N N . GLN A 1 357 ? 10.764 -14.705 -31.244 1.00 66.62 357 GLN A N 1
ATOM 2758 C CA . GLN A 1 357 ? 11.392 -14.036 -32.394 1.00 66.62 357 GLN A CA 1
ATOM 2759 C C . GLN A 1 357 ? 11.091 -12.535 -32.528 1.00 66.62 357 GLN A C 1
ATOM 2761 O O . GLN A 1 357 ? 11.921 -11.806 -33.069 1.00 66.62 357 GLN A O 1
ATOM 2766 N N . ARG A 1 358 ? 9.948 -12.048 -32.032 1.00 73.25 358 ARG A N 1
ATOM 2767 C CA . ARG A 1 358 ? 9.641 -10.610 -31.984 1.00 73.25 358 ARG A CA 1
ATOM 2768 C C . ARG A 1 358 ? 9.618 -10.176 -30.531 1.00 73.25 358 ARG A C 1
ATOM 2770 O O . ARG A 1 358 ? 8.844 -10.717 -29.753 1.00 73.25 358 ARG A O 1
ATOM 2777 N N . ARG A 1 359 ? 10.482 -9.231 -30.162 1.00 85.00 359 ARG A N 1
ATOM 2778 C CA . ARG A 1 359 ? 10.494 -8.676 -28.809 1.00 85.00 359 ARG A CA 1
ATOM 2779 C C . ARG A 1 359 ? 9.679 -7.381 -28.788 1.00 85.00 359 ARG A C 1
ATOM 2781 O O . ARG A 1 359 ? 9.911 -6.536 -29.652 1.00 85.00 359 ARG A O 1
ATOM 2788 N N . PRO A 1 360 ? 8.729 -7.228 -27.852 1.00 92.69 360 PRO A N 1
ATOM 2789 C CA . PRO A 1 360 ? 8.034 -5.968 -27.645 1.00 92.69 360 PRO A CA 1
ATOM 2790 C C . PRO A 1 360 ? 9.034 -4.874 -27.228 1.00 92.69 360 PRO A C 1
ATOM 2792 O O . PRO A 1 360 ? 10.142 -5.199 -26.781 1.00 92.69 360 PRO A O 1
ATOM 2795 N N . PRO A 1 361 ? 8.653 -3.589 -27.330 1.00 95.50 361 PRO A N 1
ATOM 2796 C CA . PRO A 1 361 ? 9.481 -2.496 -26.839 1.00 95.50 361 PRO A CA 1
ATOM 2797 C C . PRO A 1 361 ? 9.837 -2.692 -25.364 1.00 95.50 361 PRO A C 1
ATOM 2799 O O . PRO A 1 361 ? 8.977 -3.072 -24.571 1.00 95.50 361 PRO A O 1
ATOM 2802 N N . MET A 1 362 ? 11.086 -2.418 -24.986 1.00 95.38 362 MET A N 1
ATOM 2803 C CA . MET A 1 362 ? 11.469 -2.368 -23.576 1.00 95.38 362 MET A CA 1
ATOM 2804 C C . MET A 1 362 ? 11.217 -0.972 -23.029 1.00 95.38 362 MET A C 1
ATOM 2806 O O . MET A 1 362 ? 11.752 0.012 -23.539 1.00 95.38 362 MET A O 1
ATOM 2810 N N . VAL A 1 363 ? 10.413 -0.894 -21.974 1.00 97.12 363 VAL A N 1
ATOM 2811 C CA . VAL A 1 363 ? 10.108 0.359 -21.288 1.00 97.12 363 VAL A CA 1
ATOM 2812 C C . VAL A 1 363 ? 11.071 0.550 -20.122 1.00 97.12 363 VAL A C 1
ATOM 2814 O O . VAL A 1 363 ? 11.125 -0.264 -19.206 1.00 97.12 363 VAL A O 1
ATOM 2817 N N . ILE A 1 364 ? 11.819 1.644 -20.137 1.00 97.00 364 ILE A N 1
ATOM 2818 C CA . ILE A 1 364 ? 12.659 2.084 -19.033 1.00 97.00 364 ILE A CA 1
ATOM 2819 C C . ILE A 1 364 ? 11.964 3.268 -18.368 1.00 97.00 364 ILE A C 1
ATOM 2821 O O . ILE A 1 364 ? 11.630 4.229 -19.052 1.00 97.00 364 ILE A O 1
ATOM 2825 N N . TRP A 1 365 ? 11.730 3.222 -17.064 1.00 97.25 365 TRP A N 1
ATOM 2826 C CA . TRP A 1 365 ? 10.993 4.263 -16.348 1.00 97.25 365 TRP A CA 1
ATOM 2827 C C . TRP A 1 365 ? 11.825 4.917 -15.245 1.00 97.25 365 TRP A C 1
ATOM 2829 O O . TRP A 1 365 ? 12.728 4.314 -14.670 1.00 97.25 365 TRP A O 1
ATOM 2839 N N . ASP A 1 366 ? 11.512 6.179 -14.988 1.00 95.44 366 ASP A N 1
ATOM 2840 C CA . ASP A 1 366 ? 12.161 7.073 -14.031 1.00 95.44 366 ASP A CA 1
ATOM 2841 C C . ASP A 1 366 ? 11.914 6.667 -12.573 1.00 95.44 366 ASP A C 1
ATOM 2843 O O . ASP A 1 366 ? 10.768 6.608 -12.128 1.00 95.44 366 ASP A O 1
ATOM 2847 N N . ASP A 1 367 ? 12.985 6.421 -11.811 1.00 92.19 367 ASP A N 1
ATOM 2848 C CA . ASP A 1 367 ? 12.908 5.956 -10.415 1.00 92.19 367 ASP A CA 1
ATOM 2849 C C . ASP A 1 367 ? 12.191 6.946 -9.483 1.00 92.19 367 ASP A C 1
ATOM 2851 O O . ASP A 1 367 ? 11.750 6.566 -8.399 1.00 92.19 367 ASP A O 1
ATOM 2855 N N . ARG A 1 368 ? 12.032 8.199 -9.919 1.00 90.06 368 ARG A N 1
ATOM 2856 C CA . ARG A 1 368 ? 11.346 9.276 -9.193 1.00 90.06 368 ARG A CA 1
ATOM 2857 C C . ARG A 1 368 ? 9.827 9.213 -9.302 1.00 90.06 368 ARG A C 1
ATOM 2859 O O . ARG A 1 368 ? 9.124 10.000 -8.667 1.00 90.06 368 ARG A O 1
ATOM 2866 N N . MET A 1 369 ? 9.301 8.341 -10.159 1.00 91.44 369 MET A N 1
ATOM 2867 C CA . MET A 1 369 ? 7.865 8.129 -10.292 1.00 91.44 369 MET A CA 1
ATOM 2868 C C . MET A 1 369 ? 7.250 7.632 -8.974 1.00 91.44 369 MET A C 1
ATOM 2870 O O . MET A 1 369 ? 7.878 6.926 -8.189 1.00 91.44 369 MET A O 1
ATOM 2874 N N . ASP A 1 370 ? 5.982 7.984 -8.733 1.00 85.94 370 ASP A N 1
ATOM 2875 C CA . ASP A 1 370 ? 5.246 7.546 -7.545 1.00 85.94 370 ASP A CA 1
ATOM 2876 C C . ASP A 1 370 ? 5.175 6.016 -7.528 1.00 85.94 370 ASP A C 1
ATOM 2878 O O . ASP A 1 370 ? 4.569 5.398 -8.406 1.00 85.94 370 ASP A O 1
ATOM 2882 N N . PHE A 1 371 ? 5.793 5.401 -6.519 1.00 82.56 371 PHE A N 1
ATOM 2883 C CA . PHE A 1 371 ? 5.927 3.948 -6.440 1.00 82.56 371 PHE A CA 1
ATOM 2884 C C . PHE A 1 371 ? 4.578 3.223 -6.505 1.00 82.56 371 PHE A C 1
ATOM 2886 O O . PHE A 1 371 ? 4.467 2.171 -7.138 1.00 82.56 371 PHE A O 1
ATOM 2893 N N . ALA A 1 372 ? 3.534 3.767 -5.869 1.00 80.44 372 ALA A N 1
ATOM 2894 C CA . ALA A 1 372 ? 2.219 3.139 -5.896 1.00 80.44 372 ALA A CA 1
ATOM 2895 C C . ALA A 1 372 ? 1.642 3.149 -7.316 1.00 80.44 372 ALA A C 1
ATOM 2897 O O . ALA A 1 372 ? 1.104 2.133 -7.756 1.00 80.44 372 ALA A O 1
ATOM 2898 N N . ALA A 1 373 ? 1.790 4.252 -8.047 1.00 87.75 373 ALA A N 1
ATOM 2899 C CA . ALA A 1 373 ? 1.382 4.334 -9.440 1.00 87.75 373 ALA A CA 1
ATOM 2900 C C . ALA A 1 373 ? 2.206 3.399 -10.339 1.00 87.75 373 ALA A C 1
ATOM 2902 O O . ALA A 1 373 ? 1.615 2.589 -11.048 1.00 87.75 373 ALA A O 1
ATOM 2903 N N . VAL A 1 374 ? 3.540 3.433 -10.242 1.00 91.50 374 VAL A N 1
ATOM 2904 C CA . VAL A 1 374 ? 4.462 2.551 -10.988 1.00 91.50 374 VAL A CA 1
ATOM 2905 C C . VAL A 1 374 ? 4.139 1.082 -10.764 1.00 91.50 374 VAL A C 1
ATOM 2907 O O . VAL A 1 374 ? 4.151 0.288 -11.706 1.00 91.50 374 VAL A O 1
ATOM 2910 N N . ARG A 1 375 ? 3.816 0.699 -9.525 1.00 87.00 375 ARG A N 1
ATOM 2911 C CA . ARG A 1 375 ? 3.442 -0.676 -9.201 1.00 87.00 375 ARG A CA 1
ATOM 2912 C C . ARG A 1 375 ? 2.258 -1.142 -10.045 1.00 87.00 375 ARG A C 1
ATOM 2914 O O . ARG A 1 375 ? 2.304 -2.241 -10.592 1.00 87.00 375 ARG A O 1
ATOM 2921 N N . TRP A 1 376 ? 1.221 -0.317 -10.158 1.00 89.19 376 TRP A N 1
ATOM 2922 C CA . TRP A 1 376 ? -0.006 -0.668 -10.874 1.00 89.19 376 TRP A CA 1
ATOM 2923 C C . TRP A 1 376 ? 0.086 -0.480 -12.389 1.00 89.19 376 TRP A C 1
ATOM 2925 O O . TRP A 1 376 ? -0.565 -1.230 -13.111 1.00 89.19 376 TRP A O 1
ATOM 2935 N N . THR A 1 377 ? 0.894 0.462 -12.878 1.00 93.12 377 THR A N 1
ATOM 2936 C CA . THR A 1 377 ? 1.025 0.730 -14.318 1.00 93.12 377 THR A CA 1
ATOM 2937 C C . THR A 1 377 ? 2.146 -0.081 -14.965 1.00 93.12 377 THR A C 1
ATOM 2939 O O . THR A 1 377 ? 1.931 -0.704 -15.999 1.00 93.12 377 THR A O 1
ATOM 2942 N N . LEU A 1 378 ? 3.334 -0.139 -14.366 1.00 94.81 378 LEU A N 1
ATOM 2943 C CA . LEU A 1 378 ? 4.543 -0.692 -14.988 1.00 94.81 378 LEU A CA 1
ATOM 2944 C C . LEU A 1 378 ? 4.914 -2.064 -14.413 1.00 94.81 378 LEU A C 1
ATOM 2946 O O . LEU A 1 378 ? 5.075 -3.028 -15.160 1.00 94.81 378 LEU A O 1
ATOM 2950 N N . MET A 1 379 ? 4.984 -2.210 -13.086 1.00 91.12 379 MET A N 1
ATOM 2951 C CA . MET A 1 379 ? 5.452 -3.471 -12.487 1.00 91.12 379 MET A CA 1
ATOM 2952 C C . MET A 1 379 ? 4.485 -4.631 -12.728 1.00 91.12 379 MET A C 1
ATOM 2954 O O . MET A 1 379 ? 4.929 -5.741 -13.016 1.00 91.12 379 MET A O 1
ATOM 2958 N N . VAL A 1 380 ? 3.172 -4.387 -12.654 1.00 88.94 380 VAL A N 1
ATOM 2959 C CA . VAL A 1 380 ? 2.152 -5.397 -12.985 1.00 88.94 380 VAL A CA 1
ATOM 2960 C C . VAL A 1 380 ? 2.284 -5.866 -14.439 1.00 88.94 380 VAL A C 1
ATOM 2962 O O . VAL A 1 380 ? 2.137 -7.060 -14.708 1.00 88.94 380 VAL A O 1
ATOM 2965 N N . ARG A 1 381 ? 2.627 -4.965 -15.369 1.00 91.94 381 ARG A N 1
ATOM 2966 C CA . ARG A 1 381 ? 2.864 -5.298 -16.782 1.00 91.94 381 ARG A CA 1
ATOM 2967 C C . ARG A 1 381 ? 4.057 -6.229 -16.950 1.00 91.94 381 ARG A C 1
ATOM 2969 O O . ARG A 1 381 ? 3.927 -7.259 -17.610 1.00 91.94 381 ARG A O 1
ATOM 2976 N N . ASN A 1 382 ? 5.166 -5.942 -16.272 1.00 89.38 382 ASN A N 1
ATOM 2977 C CA . ASN A 1 382 ? 6.310 -6.852 -16.250 1.00 89.38 382 ASN A CA 1
ATOM 2978 C C . ASN A 1 382 ? 5.931 -8.203 -15.638 1.00 89.38 382 ASN A C 1
ATOM 2980 O O . ASN A 1 382 ? 6.045 -9.221 -16.310 1.00 89.38 382 ASN A O 1
ATOM 2984 N N . GLN A 1 383 ? 5.389 -8.208 -14.417 1.00 83.56 383 GLN A N 1
ATOM 2985 C CA . GLN A 1 383 ? 5.169 -9.422 -13.625 1.00 83.56 383 GLN A CA 1
ATOM 2986 C C . GLN A 1 383 ? 4.075 -10.349 -14.166 1.00 83.56 383 GLN A C 1
ATOM 2988 O O . GLN A 1 383 ? 4.229 -11.569 -14.101 1.00 83.56 383 GLN A O 1
ATOM 2993 N N . PHE A 1 384 ? 2.971 -9.803 -14.680 1.00 83.94 384 PHE A N 1
ATOM 2994 C CA . PHE A 1 384 ? 1.790 -10.596 -15.044 1.00 83.94 384 PHE A CA 1
ATOM 2995 C C . PHE A 1 384 ? 1.515 -10.629 -16.545 1.00 83.94 384 PHE A C 1
ATOM 2997 O O . PHE A 1 384 ? 0.959 -11.613 -17.039 1.00 83.94 384 PHE A O 1
ATOM 3004 N N . LEU A 1 385 ? 1.901 -9.575 -17.270 1.00 87.25 385 LEU A N 1
ATOM 3005 C CA . LEU A 1 385 ? 1.686 -9.463 -18.715 1.00 87.25 385 LEU A CA 1
ATOM 3006 C C . LEU A 1 385 ? 2.953 -9.723 -19.527 1.00 87.25 385 LEU A C 1
ATOM 3008 O O . LEU A 1 385 ? 2.873 -9.746 -20.752 1.00 87.25 385 LEU A O 1
ATOM 3012 N N . PHE A 1 386 ? 4.088 -9.985 -18.862 1.00 88.06 386 PHE A N 1
ATOM 3013 C CA . PHE A 1 386 ? 5.363 -10.287 -19.513 1.00 88.06 386 PHE A CA 1
ATOM 3014 C C . PHE A 1 386 ? 5.786 -9.166 -20.481 1.00 88.06 386 PHE A C 1
ATOM 3016 O O . PHE A 1 386 ? 6.346 -9.406 -21.545 1.00 88.06 386 PHE A O 1
ATOM 3023 N N . GLN A 1 387 ? 5.472 -7.920 -20.134 1.00 92.06 387 GLN A N 1
ATOM 3024 C CA . GLN A 1 387 ? 5.841 -6.732 -20.899 1.00 92.06 387 GLN A CA 1
ATOM 3025 C C . GLN A 1 387 ? 7.085 -6.112 -20.250 1.00 92.06 387 GLN A C 1
ATOM 3027 O O . GLN A 1 387 ? 7.016 -5.720 -19.086 1.00 92.06 387 GLN A O 1
ATOM 3032 N N . PRO A 1 388 ? 8.233 -6.056 -20.940 1.00 92.81 388 PRO A N 1
ATOM 3033 C CA . PRO A 1 388 ? 9.510 -5.774 -20.301 1.00 92.81 388 PRO A CA 1
ATOM 3034 C C . PRO A 1 388 ? 9.583 -4.316 -19.850 1.00 92.81 388 PRO A C 1
ATOM 3036 O O . PRO A 1 388 ? 9.714 -3.401 -20.664 1.00 92.81 388 PRO A O 1
ATOM 3039 N N . THR A 1 389 ? 9.528 -4.110 -18.533 1.00 95.06 389 THR A N 1
ATOM 3040 C CA . THR A 1 389 ? 9.719 -2.794 -17.918 1.00 95.06 389 THR A CA 1
ATOM 3041 C C . THR A 1 389 ? 10.836 -2.831 -16.882 1.00 95.06 389 THR A C 1
ATOM 3043 O O . THR A 1 389 ? 10.828 -3.723 -16.032 1.00 95.06 389 THR A O 1
ATOM 3046 N N . LEU A 1 390 ? 11.727 -1.843 -16.886 1.00 94.31 390 LEU A N 1
ATOM 3047 C CA . LEU A 1 390 ? 12.802 -1.685 -15.903 1.00 94.31 390 LEU A CA 1
ATOM 3048 C C . LEU A 1 390 ? 12.886 -0.243 -15.411 1.00 94.31 390 LEU A C 1
ATOM 3050 O O . LEU A 1 390 ? 12.634 0.687 -16.167 1.00 94.31 390 LEU A O 1
ATOM 3054 N N . SER A 1 391 ? 13.274 -0.049 -14.158 1.00 95.12 391 SER A N 1
ATOM 3055 C CA . SER A 1 391 ? 13.618 1.277 -13.653 1.00 95.12 391 SER A CA 1
ATOM 3056 C C . SER A 1 391 ? 14.994 1.721 -14.163 1.00 95.12 391 SER A C 1
ATOM 3058 O O . SER A 1 391 ? 15.810 0.883 -14.566 1.00 95.12 391 SER A O 1
ATOM 3060 N N . THR A 1 392 ? 15.299 3.021 -14.144 1.00 95.06 392 THR A N 1
ATOM 3061 C CA . THR A 1 392 ? 16.622 3.495 -14.594 1.00 95.06 392 THR A CA 1
ATOM 3062 C C . THR A 1 392 ? 17.773 2.918 -13.767 1.00 95.06 392 THR A C 1
ATOM 3064 O O . THR A 1 392 ? 18.801 2.529 -14.319 1.00 95.06 392 THR A O 1
ATOM 3067 N N . THR A 1 393 ? 17.568 2.763 -12.462 1.00 91.25 393 THR A N 1
ATOM 3068 C CA . THR A 1 393 ? 18.513 2.150 -11.526 1.00 91.25 393 THR A CA 1
ATOM 3069 C C . THR A 1 393 ? 18.674 0.663 -11.816 1.00 91.25 393 THR A C 1
ATOM 3071 O O . THR A 1 393 ? 19.791 0.149 -11.813 1.00 91.25 393 THR A O 1
ATOM 3074 N N . GLN A 1 394 ? 17.585 -0.043 -12.135 1.00 91.56 394 GLN A N 1
ATOM 3075 C CA . GLN A 1 394 ? 17.663 -1.452 -12.527 1.00 91.56 394 GLN A CA 1
ATOM 3076 C C . GLN A 1 394 ? 18.475 -1.637 -13.812 1.00 91.56 394 GLN A C 1
ATOM 3078 O O . GLN A 1 394 ? 19.322 -2.525 -13.866 1.00 91.56 394 GLN A O 1
ATOM 3083 N N . VAL A 1 395 ? 18.265 -0.786 -14.820 1.00 92.75 395 VAL A N 1
ATOM 3084 C CA . VAL A 1 395 ? 19.062 -0.790 -16.058 1.00 92.75 395 VAL A CA 1
ATOM 3085 C C . VAL A 1 395 ? 20.536 -0.552 -15.758 1.00 92.75 395 VAL A C 1
ATOM 3087 O O . VAL A 1 395 ? 21.381 -1.304 -16.245 1.00 92.75 395 VAL A O 1
ATOM 3090 N N . LEU A 1 396 ? 20.851 0.450 -14.933 1.00 90.19 396 LEU A N 1
ATOM 3091 C CA . LEU A 1 396 ? 22.230 0.737 -14.550 1.00 90.19 396 LEU A CA 1
ATOM 3092 C C . LEU A 1 396 ? 22.878 -0.465 -13.857 1.00 90.19 396 LEU A C 1
ATOM 3094 O O . LEU A 1 396 ? 24.001 -0.831 -14.193 1.00 90.19 396 LEU A O 1
ATOM 3098 N N . ASN A 1 397 ? 22.155 -1.128 -12.955 1.00 87.62 397 ASN A N 1
ATOM 3099 C CA . ASN A 1 397 ? 22.629 -2.347 -12.308 1.00 87.62 397 ASN A CA 1
ATOM 3100 C C . ASN A 1 397 ? 22.895 -3.457 -13.332 1.00 87.62 397 ASN A C 1
ATOM 3102 O O . ASN A 1 397 ? 23.957 -4.073 -13.291 1.00 87.62 397 ASN A O 1
ATOM 3106 N N . VAL A 1 398 ? 21.998 -3.681 -14.298 1.00 87.75 398 VAL A N 1
ATOM 3107 C CA . VAL A 1 398 ? 22.229 -4.663 -15.374 1.00 87.75 398 VAL A CA 1
ATOM 3108 C C . VAL A 1 398 ? 23.498 -4.335 -16.164 1.00 87.75 398 VAL A C 1
ATOM 3110 O O . VAL A 1 398 ? 24.314 -5.227 -16.389 1.00 87.75 398 VAL A O 1
ATOM 3113 N N . ILE A 1 399 ? 23.705 -3.070 -16.536 1.00 88.94 399 ILE A N 1
ATOM 3114 C CA . ILE A 1 399 ? 24.913 -2.627 -17.251 1.00 88.94 399 ILE A CA 1
ATOM 3115 C C . ILE A 1 399 ? 26.161 -2.833 -16.384 1.00 88.94 399 ILE A C 1
ATOM 3117 O O . ILE A 1 399 ? 27.175 -3.319 -16.880 1.00 88.94 399 ILE A O 1
ATOM 3121 N N . ARG A 1 400 ? 26.088 -2.517 -15.089 1.00 85.19 400 ARG A N 1
ATOM 3122 C CA . ARG A 1 400 ? 27.202 -2.653 -14.143 1.00 85.19 400 ARG A CA 1
ATOM 3123 C C . ARG A 1 400 ? 27.623 -4.109 -13.948 1.00 85.19 400 ARG A C 1
ATOM 3125 O O . ARG A 1 400 ? 28.816 -4.389 -13.890 1.00 85.19 400 ARG A O 1
ATOM 3132 N N . TYR A 1 401 ? 26.657 -5.021 -13.849 1.00 85.31 401 TYR A N 1
ATOM 3133 C CA . TYR A 1 401 ? 26.915 -6.437 -13.576 1.00 85.31 401 TYR A CA 1
ATOM 3134 C C . TYR A 1 401 ? 27.197 -7.268 -14.831 1.00 85.31 401 TYR A C 1
ATOM 3136 O O . TYR A 1 401 ? 27.987 -8.208 -14.768 1.00 85.31 401 TYR A O 1
ATOM 3144 N N . HIS A 1 402 ? 26.569 -6.951 -15.965 1.00 86.12 402 HIS A N 1
ATOM 3145 C CA . HIS A 1 402 ? 26.642 -7.774 -17.180 1.00 86.12 402 HIS A CA 1
ATOM 3146 C C . HIS A 1 402 ? 27.312 -7.079 -18.373 1.00 86.12 402 HIS A C 1
ATOM 3148 O O . HIS A 1 402 ? 27.542 -7.717 -19.403 1.00 86.12 402 HIS A O 1
ATOM 3154 N N . GLY A 1 403 ? 27.647 -5.796 -18.239 1.00 88.38 403 GLY A N 1
ATOM 3155 C CA . GLY A 1 403 ? 28.175 -4.963 -19.314 1.00 88.38 403 GLY A CA 1
ATOM 3156 C C . GLY A 1 403 ? 27.080 -4.401 -20.224 1.00 88.38 403 GLY A C 1
ATOM 3157 O O . GLY A 1 403 ? 25.963 -4.919 -20.300 1.00 88.38 403 GLY A O 1
ATOM 3158 N N . ARG A 1 404 ? 27.417 -3.334 -20.959 1.00 86.88 404 ARG A N 1
ATOM 3159 C CA . ARG A 1 404 ? 26.506 -2.663 -21.907 1.00 86.88 404 ARG A CA 1
ATOM 3160 C C . ARG A 1 404 ? 25.964 -3.625 -22.967 1.00 86.88 404 ARG A C 1
ATOM 3162 O O . ARG A 1 404 ? 24.763 -3.652 -23.230 1.00 86.88 404 ARG A O 1
ATOM 3169 N N . ASP A 1 405 ? 26.840 -4.469 -23.504 1.00 87.00 405 ASP A N 1
ATOM 3170 C CA . ASP A 1 405 ? 26.521 -5.408 -24.582 1.00 87.00 405 ASP A CA 1
ATOM 3171 C C . ASP A 1 405 ? 25.483 -6.458 -24.171 1.00 87.00 405 ASP A C 1
ATOM 3173 O O . ASP A 1 405 ? 24.906 -7.122 -25.031 1.00 87.00 405 ASP A O 1
ATOM 3177 N N . TYR A 1 406 ? 25.225 -6.649 -22.872 1.00 88.69 406 TYR A N 1
ATOM 3178 C CA . TYR A 1 406 ? 24.193 -7.575 -22.415 1.00 88.69 406 TYR A CA 1
ATOM 3179 C C . TYR A 1 406 ? 22.809 -7.177 -22.935 1.00 88.69 406 TYR A C 1
ATOM 3181 O O . TYR A 1 406 ? 22.091 -8.024 -23.467 1.00 88.69 406 TYR A O 1
ATOM 3189 N N . LEU A 1 407 ? 22.454 -5.891 -22.863 1.00 86.00 407 LEU A N 1
ATOM 3190 C CA . LEU A 1 407 ? 21.160 -5.403 -23.351 1.00 86.00 407 LEU A CA 1
ATOM 3191 C C . LEU A 1 407 ? 21.042 -5.522 -24.878 1.00 86.00 407 LEU A C 1
ATOM 3193 O O . LEU A 1 407 ? 19.976 -5.857 -25.391 1.00 86.00 407 LEU A O 1
ATOM 3197 N N . GLU A 1 408 ? 22.148 -5.357 -25.605 1.00 86.19 408 GLU A N 1
ATOM 3198 C CA . GLU A 1 408 ? 22.202 -5.563 -27.058 1.00 86.19 408 GLU A CA 1
ATOM 3199 C C . GLU A 1 408 ? 22.084 -7.051 -27.433 1.00 86.19 408 GLU A C 1
ATOM 3201 O O . GLU A 1 408 ? 21.348 -7.412 -28.356 1.00 86.19 408 GLU A O 1
ATOM 3206 N N . LYS A 1 409 ? 22.718 -7.947 -26.664 1.00 87.75 409 LYS A N 1
ATOM 3207 C CA . LYS A 1 409 ? 22.602 -9.412 -26.820 1.00 87.75 409 LYS A CA 1
ATOM 3208 C C . LYS A 1 409 ? 21.184 -9.916 -26.574 1.00 87.75 409 LYS A C 1
ATOM 3210 O O . LYS A 1 409 ? 20.800 -10.950 -27.124 1.00 87.75 409 LYS A O 1
ATOM 3215 N N . LEU A 1 410 ? 20.386 -9.178 -25.804 1.00 84.88 410 LEU A N 1
ATOM 3216 C CA . LEU A 1 410 ? 18.960 -9.443 -25.650 1.00 84.88 410 LEU A CA 1
ATOM 3217 C C . LEU A 1 410 ? 18.152 -9.096 -26.910 1.00 84.88 410 LEU A C 1
ATOM 3219 O O . LEU A 1 410 ? 16.976 -9.421 -26.959 1.00 84.88 410 LEU A O 1
ATOM 3223 N N . ARG A 1 411 ? 18.731 -8.506 -27.960 1.00 88.38 411 ARG A N 1
ATOM 3224 C CA . ARG A 1 411 ? 18.050 -8.261 -29.246 1.00 88.38 411 ARG A CA 1
ATOM 3225 C C . ARG A 1 411 ? 16.758 -7.437 -29.131 1.00 88.38 411 ARG A C 1
ATOM 3227 O O . ARG A 1 411 ? 15.854 -7.605 -29.948 1.00 88.38 411 ARG A O 1
ATOM 3234 N N . PHE A 1 412 ? 16.644 -6.562 -28.130 1.00 90.00 412 PHE A N 1
ATOM 3235 C CA . PHE A 1 412 ? 15.643 -5.496 -28.193 1.00 90.00 412 PHE A CA 1
ATOM 3236 C C . PHE A 1 412 ? 16.119 -4.448 -29.193 1.00 90.00 412 PHE A C 1
ATOM 3238 O O . PHE A 1 412 ? 17.288 -4.064 -29.201 1.00 90.00 412 PHE A O 1
ATOM 3245 N N . ASN A 1 413 ? 15.209 -4.002 -30.045 1.00 92.19 413 ASN A N 1
ATOM 3246 C CA . ASN A 1 413 ? 15.458 -2.991 -31.068 1.00 92.19 413 ASN A CA 1
ATOM 3247 C C . ASN A 1 413 ? 14.578 -1.745 -30.883 1.00 92.19 413 ASN A C 1
ATOM 3249 O O . ASN A 1 413 ? 14.641 -0.841 -31.708 1.00 92.19 413 ASN A O 1
ATOM 3253 N N . ASP A 1 414 ? 13.767 -1.693 -29.824 1.00 95.38 414 ASP A N 1
ATOM 3254 C CA . ASP A 1 414 ? 12.949 -0.537 -29.462 1.00 95.38 414 ASP A CA 1
ATOM 3255 C C . ASP A 1 414 ? 12.988 -0.350 -27.941 1.00 95.38 414 ASP A C 1
ATOM 3257 O O . ASP A 1 414 ? 12.522 -1.207 -27.185 1.00 95.38 414 ASP A O 1
ATOM 3261 N N . TYR A 1 415 ? 13.564 0.762 -27.497 1.00 96.50 415 TYR A N 1
ATOM 3262 C CA . TYR A 1 415 ? 13.678 1.142 -26.093 1.00 96.50 415 TYR A CA 1
ATOM 3263 C C . TYR A 1 415 ? 12.938 2.458 -25.874 1.00 96.50 415 TYR A C 1
ATOM 3265 O O . TYR A 1 415 ? 13.146 3.431 -26.608 1.00 96.50 415 TYR A O 1
ATOM 3273 N N . ARG A 1 416 ? 12.069 2.488 -24.864 1.00 97.69 416 ARG A N 1
ATOM 3274 C CA . ARG A 1 416 ? 11.215 3.629 -24.523 1.00 97.69 416 ARG A CA 1
ATOM 3275 C C . ARG A 1 416 ? 11.550 4.112 -23.127 1.00 97.69 416 ARG A C 1
ATOM 3277 O O . ARG A 1 416 ? 11.232 3.435 -22.159 1.00 97.69 416 ARG A O 1
ATOM 3284 N N . PHE A 1 417 ? 12.181 5.271 -23.028 1.00 97.94 417 PHE A N 1
ATOM 3285 C CA . PHE A 1 417 ? 12.567 5.865 -21.755 1.00 97.94 417 PHE A CA 1
ATOM 3286 C C . PHE A 1 417 ? 11.523 6.878 -21.315 1.00 97.94 417 PHE A C 1
ATOM 3288 O O . PHE A 1 417 ? 11.357 7.887 -21.990 1.00 97.94 417 PHE A O 1
ATOM 3295 N N . ILE A 1 418 ? 10.838 6.615 -20.208 1.00 97.88 418 ILE A N 1
ATOM 3296 C CA . ILE A 1 418 ? 9.752 7.433 -19.671 1.00 97.88 418 ILE A CA 1
ATOM 3297 C C . ILE A 1 418 ? 10.273 8.214 -18.466 1.00 97.88 418 ILE A C 1
ATOM 3299 O O . ILE A 1 418 ? 10.591 7.610 -17.441 1.00 97.88 418 ILE A O 1
ATOM 3303 N N . PHE A 1 419 ? 10.313 9.542 -18.575 1.00 96.94 419 PHE A N 1
ATOM 3304 C CA . PHE A 1 419 ? 10.728 10.438 -17.493 1.00 96.94 419 PHE A CA 1
ATOM 3305 C C . PHE A 1 419 ? 9.625 11.388 -17.058 1.00 96.94 419 PHE A C 1
ATOM 3307 O O . PHE A 1 419 ? 8.751 11.749 -17.850 1.00 96.94 419 PHE A O 1
ATOM 3314 N N . LEU A 1 420 ? 9.682 11.806 -15.792 1.00 94.56 420 LEU A N 1
ATOM 3315 C CA . LEU A 1 420 ? 8.881 12.924 -15.300 1.00 94.56 420 LEU A CA 1
ATOM 3316 C C . LEU A 1 420 ? 9.415 14.230 -15.893 1.00 94.56 420 LEU A C 1
ATOM 3318 O O . LEU A 1 420 ? 10.627 14.425 -16.006 1.00 94.56 420 LEU A O 1
ATOM 3322 N N . THR A 1 421 ? 8.524 15.155 -16.241 1.00 94.19 421 THR A N 1
ATOM 3323 C CA . THR A 1 421 ? 8.964 16.477 -16.700 1.00 94.19 421 THR A CA 1
ATOM 3324 C C . THR A 1 421 ? 9.527 17.317 -15.546 1.00 94.19 421 THR A C 1
ATOM 3326 O O . THR A 1 421 ? 9.076 17.185 -14.401 1.00 94.19 421 THR A O 1
ATOM 3329 N N . PRO A 1 422 ? 10.479 18.233 -15.815 1.00 90.94 422 PRO A N 1
ATOM 3330 C CA . PRO A 1 422 ? 11.017 19.130 -14.790 1.00 90.94 422 PRO A CA 1
ATOM 3331 C C . PRO A 1 422 ? 9.937 19.952 -14.073 1.00 90.94 422 PRO A C 1
ATOM 3333 O O . PRO A 1 422 ? 10.012 20.161 -12.863 1.00 90.94 422 PRO A O 1
ATOM 3336 N N . GLN A 1 423 ? 8.900 20.376 -14.804 1.00 89.56 423 GLN A N 1
ATOM 3337 C CA . GLN A 1 423 ? 7.775 21.147 -14.267 1.00 89.56 423 GLN A CA 1
ATOM 3338 C C . GLN A 1 423 ? 6.977 20.335 -13.244 1.00 89.56 423 GLN A C 1
ATOM 3340 O O . GLN A 1 423 ? 6.562 20.866 -12.212 1.00 89.56 423 GLN A O 1
ATOM 3345 N N . LEU A 1 424 ? 6.781 19.041 -13.515 1.00 87.44 424 LEU A N 1
ATOM 3346 C CA . LEU A 1 424 ? 6.098 18.136 -12.605 1.00 87.44 424 LEU A CA 1
ATOM 3347 C C . LEU A 1 424 ? 6.928 17.946 -11.326 1.00 87.44 424 LEU A C 1
ATOM 3349 O O . LEU A 1 424 ? 6.416 18.150 -10.228 1.00 87.44 424 LEU A O 1
ATOM 3353 N N . LEU A 1 425 ? 8.226 17.657 -11.452 1.00 86.88 425 LEU A N 1
ATOM 3354 C CA . LEU A 1 425 ? 9.130 17.487 -10.305 1.00 86.88 425 LEU A CA 1
ATOM 3355 C C . LEU A 1 425 ? 9.153 18.718 -9.388 1.00 86.88 425 LEU A C 1
ATOM 3357 O O . LEU A 1 425 ? 8.952 18.591 -8.178 1.00 86.88 425 LEU A O 1
ATOM 3361 N N . GLN A 1 426 ? 9.327 19.910 -9.969 1.00 85.31 426 GLN A N 1
ATOM 3362 C CA . GLN A 1 426 ? 9.362 21.173 -9.227 1.00 85.31 426 GLN A CA 1
ATOM 3363 C C . GLN A 1 426 ? 8.062 21.407 -8.453 1.00 85.31 426 GLN A C 1
ATOM 3365 O O . GLN A 1 426 ? 8.077 21.794 -7.284 1.00 85.31 426 GLN A O 1
ATOM 3370 N N . ARG A 1 427 ? 6.922 21.167 -9.102 1.00 80.12 427 ARG A N 1
ATOM 3371 C CA . ARG A 1 427 ? 5.607 21.437 -8.526 1.00 80.12 427 ARG A CA 1
ATOM 3372 C C . ARG A 1 427 ? 5.305 20.577 -7.312 1.00 80.12 427 ARG A C 1
ATOM 3374 O O . ARG A 1 427 ? 4.706 21.060 -6.353 1.00 80.12 427 ARG A O 1
ATOM 3381 N N . TYR A 1 428 ? 5.665 19.305 -7.383 1.00 74.00 428 TYR A N 1
ATOM 3382 C CA . TYR A 1 428 ? 5.331 18.358 -6.330 1.00 74.00 428 TYR A CA 1
ATOM 3383 C C . TYR A 1 428 ? 6.343 18.321 -5.208 1.00 74.00 428 TYR A C 1
ATOM 3385 O O . TYR A 1 428 ? 6.187 17.499 -4.310 1.00 74.00 428 TYR A O 1
ATOM 3393 N N . GLN A 1 429 ? 7.338 19.216 -5.255 1.00 72.50 429 GLN A N 1
ATOM 3394 C CA . GLN A 1 429 ? 8.420 19.253 -4.283 1.00 72.50 429 GLN A CA 1
ATOM 3395 C C . GLN A 1 429 ? 8.961 17.842 -4.063 1.00 72.50 429 GLN A C 1
ATOM 3397 O O . GLN A 1 429 ? 9.227 17.443 -2.932 1.00 72.50 429 GLN A O 1
ATOM 3402 N N . LEU A 1 430 ? 9.064 17.067 -5.152 1.00 70.69 430 LEU A N 1
ATOM 3403 C CA . LEU A 1 430 ? 9.809 15.821 -5.148 1.00 70.69 430 LEU A CA 1
ATOM 3404 C C . LEU A 1 430 ? 11.259 16.275 -5.023 1.00 70.69 430 LEU A C 1
ATOM 3406 O O . LEU A 1 430 ? 11.930 16.552 -6.016 1.00 70.69 430 LEU A O 1
ATOM 3410 N N . SER A 1 431 ? 11.646 16.542 -3.776 1.00 55.84 431 SER A N 1
ATOM 3411 C CA . SER A 1 431 ? 12.931 17.064 -3.353 1.00 55.84 431 SER A CA 1
ATOM 3412 C C . SER A 1 431 ? 13.950 15.986 -3.642 1.00 55.84 431 SER A C 1
ATOM 3414 O O . SER A 1 431 ? 14.264 15.146 -2.808 1.00 55.84 431 SER A O 1
ATOM 3416 N N . GLU A 1 432 ? 14.423 15.981 -4.875 1.00 60.19 432 GLU A N 1
ATOM 3417 C CA . GLU A 1 432 ? 15.474 15.089 -5.299 1.00 60.19 432 GLU A CA 1
ATOM 3418 C C . GLU A 1 432 ? 16.807 15.828 -5.354 1.00 60.19 432 GLU A C 1
ATOM 3420 O O . GLU A 1 432 ? 16.852 17.023 -5.680 1.00 60.19 432 GLU A O 1
ATOM 3425 N N . PRO A 1 433 ? 17.906 15.113 -5.061 1.00 58.72 433 PRO A N 1
ATOM 3426 C CA . PRO A 1 433 ? 19.233 15.601 -5.373 1.00 58.72 433 PRO A CA 1
ATOM 3427 C C . PRO A 1 433 ? 19.267 15.958 -6.858 1.00 58.72 433 PRO A C 1
ATOM 3429 O O . PRO A 1 433 ? 18.741 15.231 -7.700 1.00 58.72 433 PRO A O 1
ATOM 3432 N N . VAL A 1 434 ? 19.918 17.074 -7.177 1.00 61.00 434 VAL A N 1
ATOM 3433 C CA . VAL A 1 434 ? 20.056 17.641 -8.530 1.00 61.00 434 VAL A CA 1
ATOM 3434 C C . VAL A 1 434 ? 20.577 16.613 -9.566 1.00 61.00 434 VAL A C 1
ATOM 3436 O O . VAL A 1 434 ? 20.493 16.847 -10.770 1.00 61.00 434 VAL A O 1
ATOM 3439 N N . GLU A 1 435 ? 21.053 15.438 -9.130 1.00 80.31 435 GLU A N 1
ATOM 3440 C CA . GLU A 1 435 ? 21.728 14.432 -9.949 1.00 80.31 435 GLU A CA 1
ATOM 3441 C C . GLU A 1 435 ? 21.296 12.968 -9.730 1.00 80.31 435 GLU A C 1
ATOM 3443 O O . GLU A 1 435 ? 22.145 12.070 -9.681 1.00 80.31 435 GLU A O 1
ATOM 3448 N N . SER A 1 436 ? 19.996 12.666 -9.660 1.00 88.25 436 SER A N 1
ATOM 3449 C CA . SER A 1 436 ? 19.568 11.258 -9.714 1.00 88.25 436 SER A CA 1
ATOM 3450 C C . SER A 1 436 ? 19.916 10.574 -11.046 1.00 88.25 436 SER A C 1
ATOM 3452 O O . SER A 1 436 ? 20.112 11.222 -12.081 1.00 88.25 436 SER A O 1
ATOM 3454 N N . ILE A 1 437 ? 20.006 9.237 -11.025 1.00 90.31 437 ILE A N 1
ATOM 3455 C CA . ILE A 1 437 ? 20.346 8.408 -12.198 1.00 90.31 437 ILE A CA 1
ATOM 3456 C C . ILE A 1 437 ? 19.388 8.701 -13.357 1.00 90.31 437 ILE A C 1
ATOM 3458 O O . ILE A 1 437 ? 19.828 8.880 -14.494 1.00 90.31 437 ILE A O 1
ATOM 3462 N N . SER A 1 438 ? 18.090 8.836 -13.069 1.00 93.1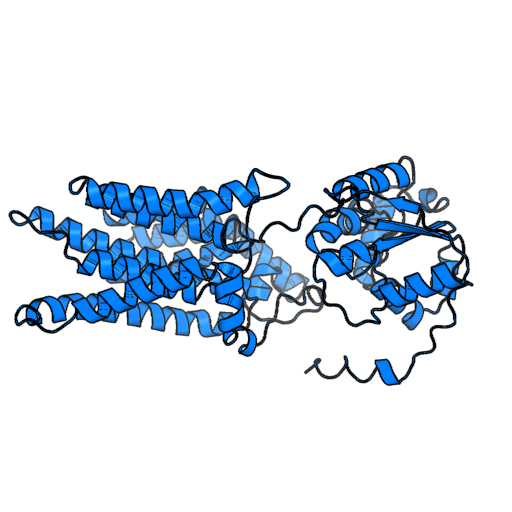9 438 SER A N 1
ATOM 3463 C CA . SER A 1 438 ? 17.081 9.161 -14.078 1.00 93.19 438 SER A CA 1
ATOM 3464 C C . SER A 1 438 ? 17.327 10.531 -14.720 1.00 93.19 438 SER A C 1
ATOM 3466 O O . SER A 1 438 ? 17.291 10.640 -15.944 1.00 93.19 438 SER A O 1
ATOM 3468 N N . ALA A 1 439 ? 17.670 11.556 -13.928 1.00 92.00 439 ALA A N 1
ATOM 3469 C CA . ALA A 1 439 ? 17.992 12.889 -14.443 1.00 92.00 439 ALA A CA 1
ATOM 3470 C C . ALA A 1 439 ? 19.240 12.884 -15.342 1.00 92.00 439 ALA A C 1
ATOM 3472 O O . ALA A 1 439 ? 19.273 13.551 -16.376 1.00 92.00 439 ALA A O 1
ATOM 3473 N N . ARG A 1 440 ? 20.277 12.121 -14.974 1.00 91.69 440 ARG A N 1
ATOM 3474 C CA . ARG A 1 440 ? 21.482 11.957 -15.805 1.00 91.69 440 ARG A CA 1
ATOM 3475 C C . ARG A 1 440 ? 21.171 11.233 -17.106 1.00 91.69 440 ARG A C 1
ATOM 3477 O O . ARG A 1 440 ? 21.587 11.688 -18.167 1.00 91.69 440 ARG A O 1
ATOM 3484 N N . MET A 1 441 ? 20.402 10.150 -17.037 1.00 93.62 441 MET A N 1
ATOM 3485 C CA . MET A 1 441 ? 20.038 9.376 -18.220 1.00 93.62 441 MET A CA 1
ATOM 3486 C C . MET A 1 441 ? 19.189 10.193 -19.200 1.00 93.62 441 MET A C 1
ATOM 3488 O O . MET A 1 441 ? 19.430 10.141 -20.405 1.00 93.62 441 MET A O 1
ATOM 3492 N N . GLN A 1 442 ? 18.269 11.014 -18.688 1.00 94.88 442 GLN A N 1
ATOM 3493 C CA . GLN A 1 442 ? 17.518 11.978 -19.490 1.00 94.88 442 GLN A CA 1
ATOM 3494 C C . GLN A 1 442 ? 18.440 13.007 -20.166 1.00 94.88 442 GLN A C 1
ATOM 3496 O O . GLN A 1 442 ? 18.354 13.188 -21.379 1.00 94.88 442 GLN A O 1
ATOM 3501 N N . ARG A 1 443 ? 19.373 13.624 -19.421 1.00 93.44 443 ARG A N 1
ATOM 3502 C CA . ARG A 1 443 ? 20.359 14.566 -19.988 1.00 93.44 443 ARG A CA 1
ATOM 3503 C C . ARG A 1 443 ? 21.187 13.929 -21.105 1.00 93.44 443 ARG A C 1
ATOM 3505 O O . ARG A 1 443 ? 21.420 14.571 -22.124 1.00 93.44 443 ARG A O 1
ATOM 3512 N N . PHE A 1 444 ? 21.601 12.670 -20.949 1.00 93.25 444 PHE A N 1
ATOM 3513 C CA . PHE A 1 444 ? 22.337 11.956 -21.997 1.00 93.25 444 PHE A CA 1
ATOM 3514 C C . PHE A 1 444 ? 21.507 11.765 -23.269 1.00 93.25 444 PHE A C 1
ATOM 3516 O O . PHE A 1 444 ? 22.021 11.969 -24.366 1.00 93.25 444 PHE A O 1
ATOM 3523 N N . LEU A 1 445 ? 20.226 11.415 -23.138 1.00 95.31 445 LEU A N 1
ATOM 3524 C CA . LEU A 1 445 ? 19.319 11.295 -24.282 1.00 95.31 445 LEU A CA 1
ATOM 3525 C C . LEU A 1 445 ? 19.156 12.635 -25.011 1.00 95.31 445 LEU A C 1
ATOM 3527 O O . LEU A 1 445 ? 19.233 12.686 -26.238 1.00 95.31 445 LEU A O 1
ATOM 3531 N N . GLU A 1 446 ? 18.997 13.726 -24.267 1.00 95.44 446 GLU A N 1
ATOM 3532 C CA . GLU A 1 446 ? 18.890 15.075 -24.829 1.00 95.44 446 GLU A CA 1
ATOM 3533 C C . GLU A 1 446 ? 20.182 15.509 -25.538 1.00 95.44 446 GLU A C 1
ATOM 3535 O O . GLU A 1 446 ? 20.133 15.988 -26.672 1.00 95.44 446 GLU A O 1
ATOM 3540 N N . GLN A 1 447 ? 21.346 15.285 -24.919 1.00 95.06 447 GLN A N 1
ATOM 3541 C CA . GLN A 1 447 ? 22.659 15.604 -25.497 1.00 95.06 447 GLN A CA 1
ATOM 3542 C C . GLN A 1 447 ? 22.975 14.774 -26.745 1.00 95.06 447 GLN A C 1
ATOM 3544 O O . GLN A 1 447 ? 23.610 15.275 -27.671 1.00 95.06 447 GLN A O 1
ATOM 3549 N N . ALA A 1 448 ? 22.499 13.530 -26.803 1.00 95.31 448 ALA A N 1
ATOM 3550 C CA . ALA A 1 448 ? 22.607 12.677 -27.982 1.00 95.31 448 ALA A CA 1
ATOM 3551 C C . ALA A 1 448 ? 21.602 13.045 -29.097 1.00 95.31 448 ALA A C 1
ATOM 3553 O O . ALA A 1 448 ? 21.564 12.381 -30.132 1.00 95.31 448 ALA A O 1
ATOM 3554 N N . GLY A 1 449 ? 20.798 14.100 -28.914 1.00 96.38 449 GLY A N 1
ATOM 3555 C CA . GLY A 1 449 ? 19.891 14.637 -29.929 1.00 96.38 449 GLY A CA 1
ATOM 3556 C C . GLY A 1 449 ? 18.537 13.929 -30.021 1.00 96.38 449 GLY A C 1
ATOM 3557 O O . GLY A 1 449 ? 17.782 14.188 -30.964 1.00 96.38 449 GLY A O 1
ATOM 3558 N N . TYR A 1 450 ? 18.196 13.058 -29.066 1.00 96.69 450 TYR A N 1
ATOM 3559 C CA . TYR A 1 450 ? 16.883 12.417 -29.037 1.00 96.69 450 TYR A CA 1
ATOM 3560 C C . TYR A 1 450 ? 15.807 13.426 -28.647 1.00 96.69 450 TYR A C 1
ATOM 3562 O O . TYR A 1 450 ? 15.907 14.121 -27.636 1.00 96.69 450 TYR A O 1
ATOM 3570 N N . ARG A 1 451 ? 14.741 13.484 -29.449 1.00 97.31 451 ARG A N 1
ATOM 3571 C CA . ARG A 1 451 ? 13.587 14.344 -29.179 1.00 97.31 451 ARG A CA 1
ATOM 3572 C C . ARG A 1 451 ? 12.548 13.579 -28.356 1.00 97.31 451 ARG A C 1
ATOM 3574 O O . ARG A 1 451 ? 12.137 12.505 -28.801 1.00 97.31 451 ARG A O 1
ATOM 3581 N N . PRO A 1 452 ? 12.117 14.101 -27.196 1.00 97.69 452 PRO A N 1
ATOM 3582 C CA . PRO A 1 452 ? 11.063 13.470 -26.421 1.00 97.69 452 PRO A CA 1
ATOM 3583 C C . PRO A 1 452 ? 9.683 13.667 -27.056 1.00 97.69 452 PRO A C 1
ATOM 3585 O O . PRO A 1 452 ? 9.379 14.726 -27.606 1.00 97.69 452 PRO A O 1
ATOM 3588 N N . GLU A 1 453 ? 8.822 12.668 -26.903 1.00 97.75 453 GLU A N 1
ATOM 3589 C CA . GLU A 1 453 ? 7.374 12.757 -27.095 1.00 97.75 453 GLU A CA 1
ATOM 3590 C C . GLU A 1 453 ? 6.704 13.020 -25.740 1.00 97.75 453 GLU A C 1
ATOM 3592 O O . GLU A 1 453 ? 6.996 12.337 -24.762 1.00 97.75 453 GLU A O 1
ATOM 3597 N N . VAL A 1 454 ? 5.813 14.007 -25.648 1.00 96.94 454 VAL A N 1
ATOM 3598 C CA . VAL A 1 454 ? 5.079 14.282 -24.401 1.00 96.94 454 VAL A CA 1
ATOM 3599 C C . VAL A 1 454 ? 3.916 13.308 -24.256 1.00 96.94 454 VAL A C 1
ATOM 3601 O O . VAL A 1 454 ? 3.090 13.192 -25.160 1.00 96.94 454 VAL A O 1
ATOM 3604 N N . ILE A 1 455 ? 3.808 12.669 -23.091 1.00 94.31 455 ILE A N 1
ATOM 3605 C CA . ILE A 1 455 ? 2.729 11.733 -22.778 1.00 94.31 455 ILE A CA 1
ATOM 3606 C C . ILE A 1 455 ? 1.964 12.203 -21.562 1.00 94.31 455 ILE A C 1
ATOM 3608 O O . ILE A 1 455 ? 2.487 12.289 -20.451 1.00 94.31 455 ILE A O 1
ATOM 3612 N N . GLY A 1 456 ? 0.672 12.420 -21.780 1.00 91.12 456 GLY A N 1
ATOM 3613 C CA . GLY A 1 456 ? -0.235 12.812 -20.727 1.00 91.12 456 GLY A CA 1
ATOM 3614 C C . GLY A 1 456 ? -0.001 14.246 -20.270 1.00 91.12 456 GLY A C 1
ATOM 3615 O O . GLY A 1 456 ? 1.098 14.803 -20.289 1.00 91.12 456 GLY A O 1
ATOM 3616 N N . TYR A 1 457 ? -1.094 14.835 -19.823 1.00 92.31 457 TYR A N 1
ATOM 3617 C CA . TYR A 1 457 ? -1.073 16.131 -19.191 1.00 92.31 457 TYR A CA 1
ATOM 3618 C C . TYR A 1 457 ? -1.602 15.955 -17.783 1.00 92.31 457 TYR A C 1
ATOM 3620 O O . TYR A 1 457 ? -2.568 15.212 -17.556 1.00 92.31 457 TYR A O 1
ATOM 3628 N N . ASP A 1 458 ? -0.941 16.612 -16.838 1.00 86.94 458 ASP A N 1
ATOM 3629 C CA . ASP A 1 458 ? -1.476 16.751 -15.500 1.00 86.94 458 ASP A CA 1
ATOM 3630 C C . ASP A 1 458 ? -2.817 17.495 -15.568 1.00 86.94 458 ASP A C 1
ATOM 3632 O O . ASP A 1 458 ? -3.264 17.980 -16.615 1.00 86.94 458 ASP A O 1
ATOM 3636 N N . GLU A 1 459 ? -3.485 17.618 -14.429 1.00 81.38 459 GLU A N 1
ATOM 3637 C CA . GLU A 1 459 ? -4.780 18.284 -14.407 1.00 81.38 459 GLU A CA 1
ATOM 3638 C C . GLU A 1 459 ? -4.706 19.714 -14.961 1.00 81.38 459 GLU A C 1
ATOM 3640 O O . GLU A 1 459 ? -5.708 20.197 -15.469 1.00 81.38 459 GLU A O 1
ATOM 3645 N N . ASN A 1 460 ? -3.550 20.380 -14.912 1.00 82.69 460 ASN A N 1
ATOM 3646 C CA . ASN A 1 460 ? -3.306 21.781 -15.265 1.00 82.69 460 ASN A CA 1
ATOM 3647 C C . ASN A 1 460 ? -2.744 21.941 -16.679 1.00 82.69 460 ASN A C 1
ATOM 3649 O O . ASN A 1 460 ? -2.189 22.992 -17.001 1.00 82.69 460 ASN A O 1
ATOM 3653 N N . ILE A 1 461 ? -2.914 20.911 -17.513 1.00 89.38 461 ILE A N 1
ATOM 3654 C CA . ILE A 1 461 ? -2.494 20.904 -18.916 1.00 89.38 461 ILE A CA 1
ATOM 3655 C C . ILE A 1 461 ? -0.960 21.037 -19.030 1.00 89.38 461 ILE A C 1
ATOM 3657 O O . ILE A 1 461 ? -0.423 21.431 -20.061 1.00 89.38 461 ILE A O 1
ATOM 3661 N N . GLN A 1 462 ? -0.218 20.689 -17.976 1.00 89.44 462 GLN A N 1
ATOM 3662 C CA . GLN A 1 462 ? 1.236 20.616 -18.028 1.00 89.44 462 GLN A CA 1
ATOM 3663 C C . GLN A 1 462 ? 1.659 19.210 -18.458 1.00 89.44 462 GLN A C 1
ATOM 3665 O O . GLN A 1 462 ? 1.102 18.233 -17.950 1.00 89.44 462 GLN A O 1
ATOM 3670 N N . PRO A 1 463 ? 2.636 19.081 -19.370 1.00 93.81 463 PRO A N 1
ATOM 3671 C CA . PRO A 1 463 ? 3.267 17.807 -19.697 1.00 93.81 463 PRO A CA 1
ATOM 3672 C C . PRO A 1 463 ? 3.663 17.046 -18.428 1.00 93.81 463 PRO A C 1
ATOM 3674 O O . PRO A 1 463 ? 4.412 17.579 -17.611 1.00 93.81 463 PRO A O 1
ATOM 3677 N N . ALA A 1 464 ? 3.162 15.824 -18.243 1.00 93.94 464 ALA A N 1
ATOM 3678 C CA . ALA A 1 464 ? 3.478 15.023 -17.057 1.00 93.94 464 ALA A CA 1
ATOM 3679 C C . ALA A 1 464 ? 4.671 14.094 -17.299 1.00 93.94 464 ALA A C 1
ATOM 3681 O O . ALA A 1 464 ? 5.594 14.038 -16.483 1.00 93.94 464 ALA A O 1
ATOM 3682 N N . PHE A 1 465 ? 4.672 13.420 -18.449 1.00 96.62 465 PHE A N 1
ATOM 3683 C CA . PHE A 1 465 ? 5.739 12.516 -18.848 1.00 96.62 465 PHE A CA 1
ATOM 3684 C C . PHE A 1 465 ? 6.324 12.907 -20.198 1.00 96.62 465 PHE A C 1
ATOM 3686 O O . PHE A 1 465 ? 5.639 13.457 -21.062 1.00 96.62 465 PHE A O 1
ATOM 3693 N N . VAL A 1 466 ? 7.592 12.570 -20.387 1.00 97.38 466 VAL A N 1
ATOM 3694 C CA . VAL A 1 466 ? 8.273 12.599 -21.680 1.00 97.38 466 VAL A CA 1
ATOM 3695 C C . VAL A 1 466 ? 8.824 11.220 -21.994 1.00 97.38 466 VAL A C 1
ATOM 3697 O O . VAL A 1 466 ? 9.330 10.534 -21.104 1.00 97.38 466 VAL A O 1
ATOM 3700 N N . VAL A 1 467 ? 8.725 10.814 -23.257 1.00 98.06 467 VAL A N 1
ATOM 3701 C CA . VAL A 1 467 ? 9.222 9.533 -23.746 1.00 98.06 467 VAL A CA 1
ATOM 3702 C C . VAL A 1 467 ? 10.263 9.723 -24.825 1.00 98.06 467 VAL A C 1
ATOM 3704 O O . VAL A 1 467 ? 9.992 10.296 -25.876 1.00 98.06 467 VAL A O 1
ATOM 3707 N N . TYR A 1 468 ? 11.453 9.186 -24.582 1.00 98.12 468 TYR A N 1
ATOM 3708 C CA . TYR A 1 468 ? 12.514 9.109 -25.577 1.00 98.12 468 TYR A CA 1
ATOM 3709 C C . TYR A 1 468 ? 12.507 7.719 -26.201 1.00 98.12 468 TYR A C 1
ATOM 3711 O O . TYR A 1 468 ? 12.365 6.707 -25.509 1.00 98.12 468 TYR A O 1
ATOM 3719 N N . ARG A 1 469 ? 12.678 7.673 -27.521 1.00 97.69 469 ARG A N 1
ATOM 3720 C CA . ARG A 1 469 ? 12.792 6.432 -28.284 1.00 97.69 469 ARG A CA 1
ATOM 3721 C C . ARG A 1 469 ? 14.213 6.266 -28.793 1.00 97.69 469 ARG A C 1
ATOM 3723 O O . ARG A 1 469 ? 14.740 7.174 -29.426 1.00 97.69 469 ARG A O 1
ATOM 3730 N N . THR A 1 470 ? 14.778 5.080 -28.613 1.00 96.38 470 THR A N 1
ATOM 3731 C CA . THR A 1 470 ? 16.030 4.675 -29.264 1.00 96.38 470 THR A CA 1
ATOM 3732 C C . THR A 1 470 ? 15.955 3.215 -29.699 1.00 96.38 470 THR A C 1
ATOM 3734 O O . THR A 1 470 ? 15.147 2.440 -29.189 1.00 96.38 470 THR A O 1
ATOM 3737 N N . THR A 1 471 ? 16.814 2.836 -30.637 1.00 95.31 471 THR A N 1
ATOM 3738 C CA . THR A 1 471 ? 16.995 1.453 -31.093 1.00 95.31 471 THR A CA 1
ATOM 3739 C C . THR A 1 471 ? 18.335 0.860 -30.648 1.00 95.31 471 THR A C 1
ATOM 3741 O O . THR A 1 471 ? 18.610 -0.298 -30.947 1.00 95.31 471 THR A O 1
ATOM 3744 N N . THR A 1 472 ? 19.181 1.635 -29.959 1.00 92.56 472 THR A N 1
ATOM 3745 C CA . THR A 1 472 ? 20.558 1.260 -29.598 1.00 92.56 472 THR A CA 1
ATOM 3746 C C . THR A 1 472 ? 20.953 1.774 -28.210 1.00 92.56 472 THR A C 1
ATOM 3748 O O . THR A 1 472 ? 20.462 2.810 -27.760 1.00 92.56 472 THR A O 1
ATOM 3751 N N . TRP A 1 473 ? 21.878 1.069 -27.549 1.00 89.06 473 TRP A N 1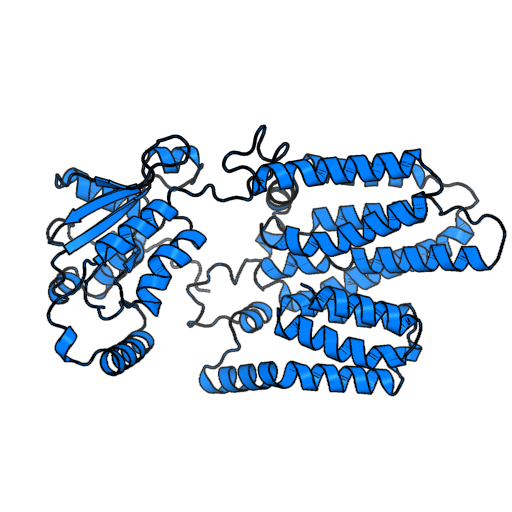
ATOM 3752 C CA . TRP A 1 473 ? 22.527 1.503 -26.302 1.00 89.06 473 TRP A CA 1
ATOM 3753 C C . TRP A 1 473 ? 23.862 2.208 -26.530 1.00 89.06 473 TRP A C 1
ATOM 3755 O O . TRP A 1 473 ? 24.436 2.745 -25.584 1.00 89.06 473 TRP A O 1
ATOM 3765 N N . SER A 1 474 ? 24.348 2.250 -27.772 1.00 86.00 474 SER A N 1
ATOM 3766 C CA . SER A 1 474 ? 25.668 2.784 -28.125 1.00 86.00 474 SER A CA 1
ATOM 3767 C C . SER A 1 474 ? 25.893 4.242 -27.714 1.00 86.00 474 SER A C 1
ATOM 3769 O O . SER A 1 474 ? 27.037 4.670 -27.599 1.00 86.00 474 SER A O 1
ATOM 3771 N N . MET A 1 475 ? 24.814 4.996 -27.501 1.00 80.81 475 MET A N 1
ATOM 3772 C CA . MET A 1 475 ? 24.835 6.401 -27.089 1.00 80.81 475 MET A CA 1
ATOM 3773 C C . MET A 1 475 ? 25.120 6.613 -25.601 1.00 80.81 475 MET A C 1
ATOM 3775 O O . MET A 1 475 ? 25.518 7.708 -25.215 1.00 80.81 475 MET A O 1
ATOM 3779 N N . PHE A 1 476 ? 24.891 5.600 -24.762 1.00 83.69 476 PHE A N 1
ATOM 3780 C CA . PHE A 1 476 ? 25.238 5.713 -23.358 1.00 83.69 476 PHE A CA 1
ATOM 3781 C C . PHE A 1 476 ? 26.749 5.521 -23.254 1.00 83.69 476 PHE A C 1
ATOM 3783 O O . PHE A 1 476 ? 27.255 4.483 -23.715 1.00 83.69 476 PHE A O 1
ATOM 3790 N N . PRO A 1 477 ? 27.480 6.513 -22.705 1.00 78.12 477 PRO A N 1
ATOM 3791 C CA . PRO A 1 477 ? 28.904 6.349 -22.475 1.00 78.12 477 PRO A CA 1
ATOM 3792 C C . PRO A 1 477 ? 29.117 5.091 -21.636 1.00 78.12 477 PRO A C 1
ATOM 3794 O O . PRO A 1 477 ? 28.220 4.680 -20.893 1.00 78.12 477 PRO A O 1
ATOM 3797 N N . GLU A 1 478 ? 30.294 4.469 -21.753 1.00 76.38 478 GLU A N 1
ATOM 3798 C CA . GLU A 1 478 ? 30.696 3.488 -20.749 1.00 76.38 478 GLU A CA 1
ATOM 3799 C C . GLU A 1 478 ? 30.514 4.160 -19.396 1.00 76.38 478 GLU A C 1
ATOM 3801 O O . GLU A 1 478 ? 31.214 5.126 -19.081 1.00 76.38 478 GLU A O 1
ATOM 3806 N N . TRP A 1 479 ? 29.519 3.696 -18.637 1.00 69.62 479 TRP A N 1
ATOM 3807 C CA . TRP A 1 479 ? 29.282 4.158 -17.285 1.00 69.62 479 TRP A CA 1
ATOM 3808 C C . TRP A 1 479 ? 30.434 3.598 -16.467 1.00 69.62 479 TRP A C 1
ATOM 3810 O O . TRP A 1 479 ? 30.335 2.538 -15.848 1.00 69.62 479 TRP A O 1
ATOM 3820 N N . ARG A 1 480 ? 31.596 4.246 -16.576 1.00 64.75 480 ARG A N 1
ATOM 3821 C CA . ARG A 1 480 ? 32.756 3.910 -15.772 1.00 64.75 480 ARG A CA 1
ATOM 3822 C C . ARG A 1 480 ? 32.282 4.038 -14.344 1.00 64.75 480 ARG A C 1
ATOM 3824 O O . ARG A 1 480 ? 31.668 5.041 -13.993 1.00 64.75 480 ARG A O 1
ATOM 3831 N N . ASN A 1 481 ? 32.506 2.981 -13.570 1.00 59.94 481 ASN A N 1
ATOM 3832 C CA . ASN A 1 481 ? 32.292 3.000 -12.137 1.00 59.94 481 ASN A CA 1
ATOM 3833 C C . ASN A 1 481 ? 33.082 4.185 -11.594 1.00 59.94 481 ASN A C 1
ATOM 3835 O O . ASN A 1 481 ? 34.289 4.058 -11.410 1.00 59.94 481 ASN A O 1
ATOM 3839 N N . ASP A 1 482 ? 32.429 5.330 -11.411 1.00 62.53 482 ASP A N 1
ATOM 3840 C CA . ASP A 1 482 ? 33.020 6.428 -10.681 1.00 62.53 482 ASP A CA 1
ATOM 3841 C C . ASP A 1 482 ? 33.196 5.897 -9.254 1.00 62.53 482 ASP A C 1
ATOM 3843 O O . ASP A 1 482 ? 32.197 5.586 -8.589 1.00 62.53 482 ASP A O 1
ATOM 3847 N N . PRO A 1 483 ? 34.439 5.675 -8.790 1.00 58.88 483 PRO A N 1
ATOM 3848 C CA . PRO A 1 483 ? 34.679 5.082 -7.482 1.00 58.88 483 PRO A CA 1
ATOM 3849 C C . PRO A 1 483 ? 34.077 5.928 -6.355 1.00 58.88 483 PRO A C 1
ATOM 3851 O O . PRO A 1 483 ? 33.819 5.401 -5.274 1.00 58.88 483 PRO A O 1
ATOM 3854 N N . SER A 1 484 ? 33.818 7.217 -6.611 1.00 62.31 484 SER A N 1
ATOM 3855 C CA . SER A 1 484 ? 33.217 8.135 -5.644 1.00 62.31 484 SER A CA 1
ATOM 3856 C C . SER A 1 484 ? 31.766 7.790 -5.284 1.00 62.31 484 SER A C 1
ATOM 3858 O O . SER A 1 484 ? 31.340 8.087 -4.169 1.00 62.31 484 SER A O 1
ATOM 3860 N N . GLU A 1 485 ? 31.024 7.083 -6.145 1.00 58.78 485 GLU A N 1
ATOM 3861 C CA . GLU A 1 485 ? 29.626 6.706 -5.872 1.00 58.78 485 GLU A CA 1
ATOM 3862 C C . GLU A 1 485 ? 29.490 5.385 -5.099 1.00 58.78 485 GLU A C 1
ATOM 3864 O O . GLU A 1 485 ? 28.466 5.128 -4.470 1.00 58.78 485 GLU A O 1
ATOM 3869 N N . GLY A 1 486 ? 30.526 4.539 -5.095 1.00 53.44 486 GLY A N 1
ATOM 3870 C CA . GLY A 1 486 ? 30.510 3.255 -4.383 1.00 53.44 486 GLY A CA 1
ATOM 3871 C C . GLY A 1 486 ? 30.686 3.362 -2.863 1.00 53.44 486 GLY A C 1
ATOM 3872 O O . GLY A 1 486 ? 30.471 2.376 -2.163 1.00 53.44 486 GLY A O 1
ATOM 3873 N N . GLY A 1 487 ? 31.082 4.533 -2.349 1.00 48.31 487 GLY A N 1
ATOM 3874 C CA . GLY A 1 487 ? 31.491 4.712 -0.952 1.00 48.31 487 GLY A CA 1
ATOM 3875 C C . GLY A 1 487 ? 30.385 5.079 0.043 1.00 48.31 487 GLY A C 1
ATOM 3876 O O . GLY A 1 487 ? 30.625 4.987 1.244 1.00 48.31 487 GLY A O 1
ATOM 3877 N N . GLN A 1 488 ? 29.192 5.495 -0.405 1.00 49.88 488 GLN A N 1
ATOM 3878 C CA . GLN A 1 488 ? 28.134 5.956 0.513 1.00 49.88 488 GLN A CA 1
ATOM 3879 C C . GLN A 1 488 ? 26.987 4.963 0.747 1.00 49.88 488 GLN A C 1
ATOM 3881 O O . GLN A 1 488 ? 26.362 5.029 1.803 1.00 49.88 488 GLN A O 1
ATOM 3886 N N . GLU A 1 489 ? 26.728 4.001 -0.144 1.00 48.44 489 GLU A N 1
ATOM 3887 C CA . GLU A 1 489 ? 25.626 3.042 0.069 1.00 48.44 489 GLU A CA 1
ATOM 3888 C C . GLU A 1 489 ? 26.030 1.769 0.837 1.00 48.44 489 GLU A C 1
ATOM 3890 O O . GLU A 1 489 ? 25.166 1.099 1.403 1.00 48.44 489 GLU A O 1
ATOM 3895 N N . SER A 1 490 ? 27.325 1.448 0.961 1.00 43.28 490 SER A N 1
ATOM 3896 C CA . SER A 1 490 ? 27.778 0.243 1.682 1.00 43.28 490 SER A CA 1
ATOM 3897 C C . SER A 1 490 ? 27.820 0.386 3.213 1.00 43.28 490 SER A C 1
ATOM 3899 O O . SER A 1 490 ? 28.139 -0.577 3.902 1.00 43.28 490 SER A O 1
ATOM 3901 N N . GLY A 1 491 ? 27.495 1.560 3.769 1.00 39.19 491 GLY A N 1
ATOM 3902 C CA . GLY A 1 491 ? 27.552 1.837 5.213 1.00 39.19 491 GLY A CA 1
ATOM 3903 C C . GLY A 1 491 ? 26.321 1.423 6.033 1.00 39.19 491 GLY A C 1
ATOM 3904 O O . GLY A 1 491 ? 26.271 1.728 7.220 1.00 39.19 491 GLY A O 1
ATOM 3905 N N . SER A 1 492 ? 25.319 0.766 5.434 1.00 39.09 492 SER A N 1
ATOM 3906 C CA . SER A 1 492 ? 24.082 0.358 6.137 1.00 39.09 492 SER A CA 1
ATOM 3907 C C . SER A 1 492 ? 23.731 -1.131 6.026 1.00 39.09 492 SER A C 1
ATOM 3909 O O . SER A 1 492 ? 22.655 -1.543 6.450 1.00 39.09 492 SER A O 1
ATOM 3911 N N . ALA A 1 493 ? 24.647 -1.955 5.510 1.00 37.97 493 ALA A N 1
ATOM 3912 C CA . ALA A 1 493 ? 24.569 -3.407 5.646 1.00 37.97 493 ALA A CA 1
ATOM 3913 C C . ALA A 1 493 ? 25.373 -3.838 6.885 1.00 37.97 493 ALA A C 1
ATOM 3915 O O . ALA A 1 493 ? 26.530 -4.242 6.776 1.00 37.97 493 ALA A O 1
ATOM 3916 N N . GLY A 1 494 ? 24.760 -3.684 8.060 1.00 33.19 494 GLY A N 1
ATOM 3917 C CA . GLY A 1 494 ? 25.252 -4.145 9.358 1.00 33.19 494 GLY A CA 1
ATOM 3918 C C . GLY A 1 494 ? 24.086 -4.494 10.261 1.00 33.19 494 GLY A C 1
ATOM 3919 O O . GLY A 1 494 ? 23.248 -3.588 10.468 1.00 33.19 494 GLY A O 1
#

Sequence (494 aa):
RSSDLAALWCFLASLEDRRYMAGVGITLGLALLTKYSAVVLVPIMLGGYGLLKPAILRTRWAAISAAALVAVLSPVIVYNVMLFSARGHFDATLWAMLGQWHPDFATDKHAFQPWSAMLDWSHWMPDGFGWPLIIIALVGFALLALRMSPSKRLEQVRHRVGRVVAFGLAAAAFMITWWAPFFNTSVWFMAVPPAFIATGFVLVVIRTAVRDRAGTARARVGPWVVLGLSAVIFIFLCLTPARKQYAGLMTIPLTLAVGYALASMSRYRTMAMVTVGAVLLLALPTANGQQHSRPFGIAGVSYLPLRPTSYAYRQLDAWLDDLYRGQPPAAQFTTDAQVTARMQAAFVARYGAVMIQRRPPMVIWDDRMDFAAVRWTLMVRNQFLFQPTLSTTQVLNVIRYHGRDYLEKLRFNDYRFIFLTPQLLQRYQLSEPVESISARMQRFLEQAGYRPEVIGYDENIQPAFVVYRTTTWSMFPEWRNDPSEGGQESGSAG

Radius of gyration: 28.06 Å; chains: 1; bounding box: 67×51×81 Å

pLDDT: mean 73.86, std 17.88, range [33.19, 98.12]

Secondary structure (DSSP, 8-state):
-HHHHHHHHHHHHHTT-GGGHHHHHHHHHHHHHH-GGGGGHHHHHHHHHHHH-GGGGGSHHHHHHHHHHHHHHHHHHHHHHHHHHHHSS--HHHHHHTT---GGGTT-TTS---HHHHT-HHHHHHHHH-HHHHHHHHHHHHHHHHHT---TTHHHHHHHHHHHHHHHHHHHHHHHHHHGGGTTS-GGGTTHHHHHHHHHHHHHHHHHHHHGGGTSTT----HHHHHHHHHHHHHHHHHS---TTTHHHHHHHHHHHHHHHHHHHTT-HHHHHHHHHHHHHHHHHHHHHHH-SS--S-BTTTB-TTS----SHHHHHHHHHHHTTTPPP-PPP-S-HHHHHHHHHHHHHHH-GGGGSSPPPEEEE-TTS-HHHHIIIIIHHHHHH---EEEHHHHHHHHHHH-THHHHHTT---EEEEEE-HHHHHHTT----TT-HHHHHHHHHHHTTPPPEEEEE-TTS-EEEEEEEES-STTS------GGGTTSSGGG--